Protein AF-0000000076605416 (afdb_homodimer)

Sequence (586 aa):
MITVIGSINMDLVVGTNHVPDKGETTLGTSFSTFTGGKGANQAVAAARLGGEVQMIGACGTDEYGKIALASLKQENIKTDHLFLFPDETTGIASIIVSDADNRIIVVPGANNRLTPKEIDEMKDEIIKSKMVVLQLEIPSETVHSILKLCNEHHIPVVLNPAPVNHFKQKFIDIATYLTPNESECKSIFGEDIEKSLERYPNKLIVTLGEKGARFYNGEEHVFINGFKTKAVDTTGAGDTFNGSLAYSLTEGKNLEEAVKFANASASLAVEKKGAQTGMPSLEQVLSRLQTKKMITVIGSINMDLVVGTNHVPDKGETTLGTSFSTFTGGKGANQAVAAARLGGEVQMIGACGTDEYGKIALASLKQENIKTDHLFLFPDETTGIASIIVSDADNRIIVVPGANNRLTPKEIDEMKDEIIKSKMVVLQLEIPSETVHSILKLCNEHHIPVVLNPAPVNHFKQKFIDIATYLTPNESECKSIFGEDIEKSLERYPNKLIVTLGEKGARFYNGEEHVFINGFKTKAVDTTGAGDTFNGSLAYSLTEGKNLEEAVKFANASASLAVEKKGAQTGMPSLEQVLSRLQTKK

InterPro domains:
  IPR002139 Ribokinase/fructokinase [PR00990] (4-25)
  IPR002139 Ribokinase/fructokinase [PR00990] (31-50)
  IPR002139 Ribokinase/fructokinase [PR00990] (102-115)
  IPR002139 Ribokinase/fructokinase [PR00990] (170-185)
  IPR002139 Ribokinase/fructokinase [PR00990] (204-215)
  IPR011611 Carbohydrate kinase PfkB [PF00294] (2-281)
  IPR011877 Ribokinase [MF_01987] (1-287)
  IPR011877 Ribokinase [cd01174] (1-281)
  IPR029056 Ribokinase-like [G3DSA:3.40.1190.20] (1-292)
  IPR029056 Ribokinase-like [SSF53613] (2-289)

Nearest PDB structures (foldseek):
  5bye-assembly1_B  TM=8.960E-01  e=9.126E-26  Homo sapiens
  7vtg-assembly2_D  TM=8.740E-01  e=6.903E-23  Escherichia coli
  7vtf-assembly1_A  TM=8.785E-01  e=1.030E-22  Escherichia coli
  7vtf-assembly1_B  TM=8.937E-01  e=3.620E-22  Escherichia coli
  2hlz-assembly1_B  TM=8.051E-01  e=3.501E-20  Homo sapiens

Secondary structure (DSSP, 8-state):
-EEEES--EEEEEEEESSPPPTT-EEEEEEEEEEEE-HHHHHHHHHHHTT--EEEE-EEESSHHHHHHHHHHHHTT-B-TT-EEETTSPPEEEEEEEETTEEEEEEE-GGGGG--HHHHHHTHHHHTT-SEEEE-SSS-HHHHHHHHHHHHHTT--EEE---SGGG--THHHHH-SEE--BHHHHHHHH-S-HHHHHHHSTTTBEEE-GGGEEEEE-SSSEEEEEPPP---S--TTHHHHHHHHHHHHHHTT--HHHHHHHHHHHHHHHTTSSSTTTTPPPHHHHHHHHHHT-/-EEEES--EEEEEEEESSPPPTT-EEEEEEEEEEEE-HHHHHHHHHHHTT--EEEEEEEESSHHHHHHHHHHHHTT-B-TTEEEETTSPPEEEEEEEETTEEEEEEE-GGGGG--HHHHHHTHHHHTT-SEEEE-SSS-HHHHHHHHHHHHHTT--EEE---SGGG--THHHHH-SEE--BHHHHHHHH-S-HHHHHHHSTTTBEEE-GGGEEEEE-SSSEEEEEPPP---S--TTHHHHHHHHHHHHHHTT--HHHHHHHHHHHHHHHTTSSSTTTTPPPHHHHHHHHHHT-

Foldseek 3Di:
DEEQEWAKEKEWEWEFQDDDDVPDDGDTDDIDIDIDTLRLLLQLLQLQQPDAYEYEAEAEPDPSVVVRVVVCVVSVYHDVRYHYDPVWHHKYWYWYAHPNDIDIDTDRIGLAVQALVSVVVCLVVLLPHQEYEEEQSHALNNVVSSLVSCQVSVRAYEYADPPVVRDDPVSQVRHQAYEEEQVSCCVNPNNCNPVVQLVRAPHYWYADPQQAIWHHNNPDIDGAGAADADFDALPQLSSSLRSQLVNCVSVPDDNNVSSNLSRLQSRQQRNDPDNSVRGDHSVSSVVSVVVVD/DEEFEWAKEKEWEWEFQDDDDDPDDGDTDDIDIDIDTLRLLLQLLQLQQPDAYEYEAEAEPDPSRVVRVVVCVVSVYHDPRYHYDPVWHHKYWYWYAHPNDIDIDTDRIGLAVQALVSVVVCLVVLLPHQEYEEEQSHQLRNVVSSLVSCQVSVRAYEYADPPLVRDDPVSQVRHQAYEEEQVSCCVNPNNCNPVVQLVRAPHYWYADVQQAIWHHNNPDIDGAGAADADFDALPQLSSSLRSQLRNCVSVPDRNNVSSNLSRLQSRQQRNDPDNSVRGDHSVSSVVSSVVVD

Organism: NCBI:txid33932

Solvent-accessible surface area (backbone atoms only — not comparable to full-atom values): 28250 Å² total; per-residue (Å²): 75,39,34,24,41,28,15,38,22,37,33,39,37,36,30,23,88,52,83,51,51,85,71,29,76,29,60,33,78,42,74,48,77,42,65,30,31,63,24,43,33,18,41,49,25,17,22,47,50,69,40,56,31,34,41,35,36,22,22,9,68,43,71,64,22,52,51,44,52,52,52,42,47,74,50,64,33,44,59,87,58,47,43,72,36,77,92,33,46,35,10,34,34,44,32,42,37,41,90,94,34,42,26,29,36,35,27,50,47,17,15,65,66,45,37,50,69,60,49,60,75,40,44,76,62,57,73,64,28,64,30,37,40,38,45,34,60,32,39,51,67,23,51,51,47,51,39,51,54,28,51,75,67,72,34,49,28,43,33,35,55,43,50,58,92,50,58,55,75,74,51,63,81,50,41,47,29,38,50,27,39,58,71,46,38,30,73,74,66,34,85,55,57,69,59,48,22,63,73,33,47,72,24,36,37,37,36,48,68,75,59,15,34,35,35,14,70,76,82,50,76,45,74,41,73,37,52,93,65,72,73,67,23,68,52,42,24,68,28,26,24,53,13,28,28,53,39,34,41,75,70,66,44,54,70,69,60,13,51,49,51,7,38,40,33,18,40,50,13,13,54,26,68,47,39,57,73,16,48,45,42,45,67,57,33,57,49,51,61,53,65,82,103,78,40,33,25,41,28,15,38,21,37,32,40,38,35,30,23,87,52,84,50,49,88,71,29,74,30,59,33,76,42,75,49,75,42,66,31,30,64,23,42,30,18,42,49,24,18,21,48,50,69,39,56,30,34,42,35,38,22,21,9,68,44,70,64,22,52,53,44,52,52,52,41,47,74,51,62,34,44,59,86,58,46,43,71,35,76,93,32,46,36,11,34,34,44,31,42,37,40,91,93,33,42,26,29,37,35,26,52,45,17,14,65,66,44,38,49,69,59,49,60,74,39,44,77,63,57,74,63,30,64,30,37,39,38,45,33,61,32,39,51,67,23,50,50,46,51,39,51,53,29,50,76,67,71,34,48,26,42,33,37,55,44,50,57,90,50,57,56,77,73,50,62,82,50,41,47,29,36,50,27,39,58,69,45,38,31,71,75,68,35,83,54,57,69,60,48,22,64,72,33,46,72,24,34,35,38,36,48,69,74,59,15,33,35,34,14,70,77,80,48,78,45,77,41,72,36,52,92,64,71,75,66,23,67,52,41,25,67,29,26,23,52,13,30,27,52,39,34,42,77,71,66,43,54,69,70,59,12,50,48,50,8,38,41,32,18,40,50,11,13,53,25,68,47,39,57,70,16,48,46,43,44,67,56,34,56,51,52,63,55,65,83,102

Structure (mmCIF, N/CA/C/O backbone):
data_AF-0000000076605416-model_v1
#
loop_
_entity.id
_entity.type
_entity.pdbx_description
1 polymer Ribokinase
#
loop_
_atom_site.group_PDB
_atom_site.id
_atom_site.type_symbol
_atom_site.label_atom_id
_atom_site.label_alt_id
_atom_site.label_comp_id
_atom_site.label_asym_id
_atom_site.label_entity_id
_atom_site.label_seq_id
_atom_site.pdbx_PDB_ins_code
_atom_site.Cartn_x
_atom_site.Cartn_y
_atom_site.Cartn_z
_atom_site.occupancy
_atom_site.B_iso_or_equiv
_atom_site.auth_seq_id
_atom_site.auth_comp_id
_atom_site.auth_asym_id
_atom_site.auth_atom_id
_atom_site.pdbx_PDB_model_num
ATOM 1 N N . MET A 1 1 ? -1.035 22.25 26.875 1 96.06 1 MET A N 1
ATOM 2 C CA . MET A 1 1 ? -1.051 21.094 25.984 1 96.06 1 MET A CA 1
ATOM 3 C C . MET A 1 1 ? -1.55 21.469 24.594 1 96.06 1 MET A C 1
ATOM 5 O O . MET A 1 1 ? -2.461 22.297 24.469 1 96.06 1 MET A O 1
ATOM 9 N N . ILE A 1 2 ? -0.817 21.047 23.578 1 98.81 2 ILE A N 1
ATOM 10 C CA . ILE A 1 2 ? -1.271 21.219 22.203 1 98.81 2 ILE A CA 1
ATOM 11 C C . ILE A 1 2 ? -2.098 20 21.781 1 98.81 2 ILE A C 1
ATOM 13 O O . ILE A 1 2 ? -1.641 18.875 21.891 1 98.81 2 ILE A O 1
ATOM 17 N N . THR A 1 3 ? -3.332 20.219 21.375 1 98.94 3 THR A N 1
ATOM 18 C CA . THR A 1 3 ? -4.164 19.156 20.844 1 98.94 3 THR A CA 1
ATOM 19 C C . THR A 1 3 ? -4.234 19.219 19.312 1 98.94 3 THR A C 1
ATOM 21 O O . THR A 1 3 ? -4.648 20.234 18.75 1 98.94 3 THR A O 1
ATOM 24 N N . VAL A 1 4 ? -3.752 18.188 18.703 1 98.94 4 VAL A N 1
ATOM 25 C CA . VAL A 1 4 ? -3.904 18.062 17.25 1 98.94 4 VAL A CA 1
ATOM 26 C C . VAL A 1 4 ? -5.078 17.141 16.938 1 98.94 4 VAL A C 1
ATOM 28 O O . VAL A 1 4 ? -5.156 16.031 17.453 1 98.94 4 VAL A O 1
ATOM 31 N N . ILE A 1 5 ? -5.996 17.609 16.188 1 98.94 5 ILE A N 1
ATOM 32 C CA . ILE A 1 5 ? -7.145 16.812 15.766 1 98.94 5 ILE A CA 1
ATOM 33 C C . ILE A 1 5 ? -7.137 16.672 14.242 1 98.94 5 ILE A C 1
ATOM 35 O O . ILE A 1 5 ? -7.199 17.656 13.516 1 98.94 5 ILE A O 1
ATOM 39 N N . GLY A 1 6 ? -7.031 15.43 13.805 1 98.69 6 GLY A N 1
ATOM 40 C CA . GLY A 1 6 ? -6.969 15.305 12.352 1 98.69 6 GLY A CA 1
ATOM 41 C C . GLY A 1 6 ? -6.59 13.914 11.891 1 98.69 6 GLY A C 1
ATOM 42 O O . GLY A 1 6 ? -6.883 12.93 12.562 1 98.69 6 GLY A O 1
ATOM 43 N N . SER A 1 7 ? -6.023 13.875 10.719 1 98.75 7 SER A N 1
ATOM 44 C CA . SER A 1 7 ? -5.871 12.625 9.977 1 98.75 7 SER A CA 1
ATOM 45 C C . SER A 1 7 ? -4.648 11.852 10.453 1 98.75 7 SER A C 1
ATOM 47 O O . SER A 1 7 ? -3.635 12.445 10.828 1 98.75 7 SER A O 1
ATOM 49 N N . ILE A 1 8 ? -4.793 10.609 10.477 1 98.5 8 ILE A N 1
ATOM 50 C CA . ILE A 1 8 ? -3.752 9.602 10.617 1 98.5 8 ILE A CA 1
ATOM 51 C C . ILE A 1 8 ? -3.773 8.664 9.414 1 98.5 8 ILE A C 1
ATOM 53 O O . ILE A 1 8 ? -4.773 7.988 9.164 1 98.5 8 ILE A O 1
ATOM 57 N N . ASN A 1 9 ? -2.658 8.68 8.656 1 97 9 ASN A N 1
ATOM 58 C CA . ASN A 1 9 ? -2.586 7.914 7.41 1 97 9 ASN A CA 1
ATOM 59 C C . ASN A 1 9 ? -1.305 7.09 7.336 1 97 9 ASN A C 1
ATOM 61 O O . ASN A 1 9 ? -0.364 7.32 8.094 1 97 9 ASN A O 1
ATOM 65 N N . MET A 1 10 ? -1.332 6.117 6.48 1 97.19 10 MET A N 1
ATOM 66 C CA . MET A 1 10 ? -0.116 5.527 5.926 1 97.19 10 MET A CA 1
ATOM 67 C C . MET A 1 10 ? 0.085 5.953 4.477 1 97.19 10 MET A C 1
ATOM 69 O O . MET A 1 10 ? -0.854 5.922 3.68 1 97.19 10 MET A O 1
ATOM 73 N N . ASP A 1 11 ? 1.293 6.383 4.191 1 96.81 11 ASP A N 1
ATOM 74 C CA . ASP A 1 11 ? 1.663 6.695 2.812 1 96.81 11 ASP A CA 1
ATOM 75 C C . ASP A 1 11 ? 2.324 5.492 2.139 1 96.81 11 ASP A C 1
ATOM 77 O O . ASP A 1 11 ? 3.348 4.996 2.611 1 96.81 11 ASP A O 1
ATOM 81 N N . LEU A 1 12 ? 1.729 5.023 1.079 1 97.25 12 LEU A N 1
ATOM 82 C CA . LEU A 1 12 ? 2.254 3.926 0.272 1 97.25 12 LEU A CA 1
ATOM 83 C C . LEU A 1 12 ? 2.857 4.449 -1.027 1 97.25 12 LEU A C 1
ATOM 85 O O . LEU A 1 12 ? 2.129 4.805 -1.956 1 97.25 12 LEU A O 1
ATOM 89 N N . VAL A 1 13 ? 4.188 4.414 -1.113 1 96.38 13 VAL A N 1
ATOM 90 C CA . VAL A 1 13 ? 4.879 5.059 -2.225 1 96.38 13 VAL A CA 1
ATOM 91 C C . VAL A 1 13 ? 5.445 3.998 -3.164 1 96.38 13 VAL A C 1
ATOM 93 O O . VAL A 1 13 ? 6.305 3.205 -2.77 1 96.38 13 VAL A O 1
ATOM 96 N N . VAL A 1 14 ? 4.98 3.984 -4.352 1 97.69 14 VAL A N 1
ATOM 97 C CA . VAL A 1 14 ? 5.473 3.057 -5.363 1 97.69 14 VAL A CA 1
ATOM 98 C C . VAL A 1 14 ? 6.145 3.834 -6.496 1 97.69 14 VAL A C 1
ATOM 100 O O . VAL A 1 14 ? 5.547 4.75 -7.066 1 97.69 14 VAL A O 1
ATOM 103 N N . GLY A 1 15 ? 7.41 3.541 -6.723 1 97.38 15 GLY A N 1
ATOM 104 C CA . GLY A 1 15 ? 8.117 4.109 -7.859 1 97.38 15 GLY A CA 1
ATOM 105 C C . GLY A 1 15 ? 8.016 3.262 -9.109 1 97.38 15 GLY A C 1
ATOM 106 O O . GLY A 1 15 ? 8.047 2.031 -9.039 1 97.38 15 GLY A O 1
ATOM 107 N N . THR A 1 16 ? 7.824 3.838 -10.312 1 97.69 16 THR A N 1
ATOM 108 C CA . THR A 1 16 ? 7.789 3.139 -11.594 1 97.69 16 THR A CA 1
ATOM 109 C C . THR A 1 16 ? 8.289 4.043 -12.719 1 97.69 16 THR A C 1
ATOM 111 O O . THR A 1 16 ? 8.188 5.27 -12.625 1 97.69 16 THR A O 1
ATOM 114 N N . ASN A 1 17 ? 8.883 3.449 -13.695 1 96.44 17 ASN A N 1
ATOM 115 C CA . ASN A 1 17 ? 9.32 4.219 -14.852 1 96.44 17 ASN A CA 1
ATOM 116 C C . ASN A 1 17 ? 8.164 4.484 -15.82 1 96.44 17 ASN A C 1
ATOM 118 O O . ASN A 1 17 ? 8.258 5.359 -16.672 1 96.44 17 ASN A O 1
ATOM 122 N N . HIS A 1 18 ? 7.113 3.672 -15.617 1 94.38 18 HIS A N 1
ATOM 123 C CA . HIS A 1 18 ? 5.961 3.748 -16.516 1 94.38 18 HIS A CA 1
ATOM 124 C C . HIS A 1 18 ? 4.66 3.492 -15.75 1 94.38 18 HIS A C 1
ATOM 126 O O . HIS A 1 18 ? 4.461 2.406 -15.203 1 94.38 18 HIS A O 1
ATOM 132 N N . VAL A 1 19 ? 3.773 4.547 -15.75 1 95.56 19 VAL A N 1
ATOM 133 C CA . VAL A 1 19 ? 2.469 4.336 -15.133 1 95.56 19 VAL A CA 1
ATOM 134 C C . VAL A 1 19 ? 1.606 3.457 -16.031 1 95.56 19 VAL A C 1
ATOM 136 O O . VAL A 1 19 ? 1.417 3.762 -17.219 1 95.56 19 VAL A O 1
ATOM 139 N N . PRO A 1 20 ? 1.114 2.363 -15.547 1 96.38 20 PRO A N 1
ATOM 140 C CA . PRO A 1 20 ? 0.393 1.421 -16.406 1 96.38 20 PRO A CA 1
ATOM 141 C C . PRO A 1 20 ? -0.901 2.006 -16.969 1 96.38 20 PRO A C 1
ATOM 143 O O . PRO A 1 20 ? -1.595 2.758 -16.266 1 96.38 20 PRO A O 1
ATOM 146 N N . ASP A 1 21 ? -1.206 1.665 -18.203 1 94.25 21 ASP A N 1
ATOM 147 C CA . ASP A 1 21 ? -2.51 1.925 -18.812 1 94.25 21 ASP A CA 1
ATOM 148 C C . ASP A 1 21 ? -3.547 0.911 -18.328 1 94.25 21 ASP A C 1
ATOM 150 O O . ASP A 1 21 ? -3.215 -0.028 -17.609 1 94.25 21 ASP A O 1
ATOM 154 N N . LYS A 1 22 ? -4.793 1.211 -18.766 1 93.25 22 LYS A N 1
ATOM 155 C CA . LYS A 1 22 ? -5.875 0.285 -18.438 1 93.25 22 LYS A CA 1
ATOM 156 C C . LYS A 1 22 ? -5.504 -1.146 -18.812 1 93.25 22 LYS A C 1
ATOM 158 O O . LYS A 1 22 ? -5.066 -1.407 -19.938 1 93.25 22 LYS A O 1
ATOM 163 N N . GLY A 1 23 ? -5.617 -2.129 -17.875 1 91.06 23 GLY A N 1
ATOM 164 C CA . GLY A 1 23 ? -5.375 -3.543 -18.125 1 91.06 23 GLY A CA 1
ATOM 165 C C . GLY A 1 23 ? -3.902 -3.895 -18.188 1 91.06 23 GLY A C 1
ATOM 166 O O . GLY A 1 23 ? -3.543 -5.051 -18.406 1 91.06 23 GLY A O 1
ATOM 167 N N . GLU A 1 24 ? -3.027 -2.938 -17.906 1 94.19 24 GLU A N 1
ATOM 168 C CA . GLU A 1 24 ? -1.595 -3.158 -18.094 1 94.19 24 GLU A CA 1
ATOM 169 C C . GLU A 1 24 ? -0.92 -3.475 -16.75 1 94.19 24 GLU A C 1
ATOM 171 O O . GLU A 1 24 ? -1.344 -2.984 -15.703 1 94.19 24 GLU A O 1
ATOM 176 N N . THR A 1 25 ? 0.009 -4.332 -16.828 1 93.94 25 THR A N 1
ATOM 177 C CA . THR A 1 25 ? 0.929 -4.598 -15.734 1 93.94 25 THR A CA 1
ATOM 178 C C . THR A 1 25 ? 2.32 -4.059 -16.047 1 93.94 25 THR A C 1
ATOM 180 O O . THR A 1 25 ? 2.865 -4.324 -17.125 1 93.94 25 THR A O 1
ATOM 183 N N . THR A 1 26 ? 2.844 -3.264 -15.164 1 96.44 26 THR A N 1
ATOM 184 C CA . THR A 1 26 ? 4.191 -2.736 -15.344 1 96.44 26 THR A CA 1
ATOM 185 C C . THR A 1 26 ? 5.066 -3.061 -14.141 1 96.44 26 THR A C 1
ATOM 187 O O . THR A 1 26 ? 4.559 -3.459 -13.086 1 96.44 26 THR A O 1
ATOM 190 N N . LEU A 1 27 ? 6.348 -2.893 -14.336 1 95.44 27 LEU A N 1
ATOM 191 C CA . LEU A 1 27 ? 7.293 -3.119 -13.25 1 95.44 27 LEU A CA 1
ATOM 192 C C . LEU A 1 27 ? 7.539 -1.832 -12.469 1 95.44 27 LEU A C 1
ATOM 194 O O . LEU A 1 27 ? 7.688 -0.76 -13.062 1 95.44 27 LEU A O 1
ATOM 198 N N . GLY A 1 28 ? 7.531 -1.975 -11.211 1 97.12 28 GLY A N 1
ATOM 199 C CA . GLY A 1 28 ? 7.941 -0.886 -10.336 1 97.12 28 GLY A CA 1
ATOM 200 C C . GLY A 1 28 ? 9.43 -0.894 -10.039 1 97.12 28 GLY A C 1
ATOM 201 O O . GLY A 1 28 ? 10.102 -1.904 -10.242 1 97.12 28 GLY A O 1
ATOM 202 N N . THR A 1 29 ? 9.93 0.221 -9.531 1 95.88 29 THR A N 1
ATOM 203 C CA . THR A 1 29 ? 11.352 0.372 -9.258 1 95.88 29 THR A CA 1
ATOM 204 C C . THR A 1 29 ? 11.617 0.396 -7.75 1 95.88 29 THR A C 1
ATOM 206 O O . THR A 1 29 ? 12.727 0.09 -7.305 1 95.88 29 THR A O 1
ATOM 209 N N . SER A 1 30 ? 10.578 0.777 -7.023 1 95.38 30 SER A N 1
ATOM 210 C CA . SER A 1 30 ? 10.742 0.878 -5.578 1 95.38 30 SER A CA 1
ATOM 211 C C . SER A 1 30 ? 9.398 0.88 -4.863 1 95.38 30 SER A C 1
ATOM 213 O O . SER A 1 30 ? 8.367 1.152 -5.477 1 95.38 30 SER A O 1
ATOM 215 N N . PHE A 1 31 ? 9.492 0.521 -3.6 1 96.75 31 PHE A N 1
ATOM 216 C CA . PHE A 1 31 ? 8.336 0.598 -2.723 1 96.75 31 PHE A CA 1
ATOM 217 C C . PHE A 1 31 ? 8.75 0.976 -1.307 1 96.75 31 PHE A C 1
ATOM 219 O O . PHE A 1 31 ? 9.75 0.475 -0.793 1 96.75 31 PHE A O 1
ATOM 226 N N . SER A 1 32 ? 7.949 1.939 -0.771 1 93.94 32 SER A N 1
ATOM 227 C CA . SER A 1 32 ? 8.164 2.338 0.615 1 93.94 32 SER A CA 1
ATOM 228 C C . SER A 1 32 ? 6.852 2.715 1.293 1 93.94 32 SER A C 1
ATOM 230 O O . SER A 1 32 ? 5.902 3.137 0.629 1 93.94 32 SER A O 1
ATOM 232 N N . THR A 1 33 ? 6.801 2.51 2.559 1 93.56 33 THR A N 1
ATOM 233 C CA . THR A 1 33 ? 5.68 2.957 3.377 1 93.56 33 THR A CA 1
ATOM 234 C C . THR A 1 33 ? 6.145 3.969 4.422 1 93.56 33 THR A C 1
ATOM 236 O O . THR A 1 33 ? 7.227 3.826 4.992 1 93.56 33 THR A O 1
ATOM 239 N N . PHE A 1 34 ? 5.383 5.008 4.629 1 94.25 34 PHE A N 1
ATOM 240 C CA . PHE A 1 34 ? 5.648 6.016 5.645 1 94.25 34 PHE A CA 1
ATOM 241 C C . PHE A 1 34 ? 4.391 6.316 6.449 1 94.25 34 PHE A C 1
ATOM 243 O O . PHE A 1 34 ? 3.281 6.285 5.914 1 94.25 34 PHE A O 1
ATOM 250 N N . THR A 1 35 ? 4.598 6.562 7.746 1 96.12 35 THR A N 1
ATOM 251 C CA . THR A 1 35 ? 3.49 7.145 8.5 1 96.12 35 THR A CA 1
ATOM 252 C C . THR A 1 35 ? 3.189 8.562 8.008 1 96.12 35 THR A C 1
ATOM 254 O O . THR A 1 35 ? 4.105 9.32 7.695 1 96.12 35 THR A O 1
ATOM 257 N N . GLY A 1 36 ? 1.875 8.852 7.871 1 96.69 36 GLY A N 1
ATOM 258 C CA . GLY A 1 36 ? 1.471 10.156 7.367 1 96.69 36 GLY A CA 1
ATOM 259 C C . GLY A 1 36 ? 0.14 10.617 7.926 1 96.69 36 GLY A C 1
ATOM 260 O O . GLY A 1 36 ? -0.27 10.195 9.008 1 96.69 36 GLY A O 1
ATOM 261 N N . GLY A 1 37 ? -0.483 11.516 7.133 1 97.5 37 GLY A N 1
ATOM 262 C CA . GLY A 1 37 ? -1.632 12.258 7.617 1 97.5 37 GLY A CA 1
ATOM 263 C C . GLY A 1 37 ? -1.269 13.633 8.156 1 97.5 37 GLY A C 1
ATOM 264 O O . GLY A 1 37 ? -0.444 13.75 9.062 1 97.5 37 GLY A O 1
ATOM 265 N N . LYS A 1 38 ? -1.916 14.555 7.605 1 98.31 38 LYS A N 1
ATOM 266 C CA . LYS A 1 38 ? -1.553 15.906 8.008 1 98.31 38 LYS A CA 1
ATOM 267 C C . LYS A 1 38 ? -1.652 16.078 9.516 1 98.31 38 LYS A C 1
ATOM 269 O O . LYS A 1 38 ? -0.807 16.734 10.133 1 98.31 38 LYS A O 1
ATOM 274 N N . GLY A 1 39 ? -2.715 15.57 10.07 1 98.69 39 GLY A N 1
ATOM 275 C CA . GLY A 1 39 ? -2.854 15.633 11.516 1 98.69 39 GLY A CA 1
ATOM 276 C C . GLY A 1 39 ? -1.697 14.992 12.258 1 98.69 39 GLY A C 1
ATOM 277 O O . GLY A 1 39 ? -1.039 15.633 13.078 1 98.69 39 GLY A O 1
ATOM 278 N N . ALA A 1 40 ? -1.445 13.781 11.953 1 98.75 40 ALA A N 1
ATOM 279 C CA . ALA A 1 40 ? -0.363 13.047 12.602 1 98.75 40 ALA A CA 1
ATOM 280 C C . ALA A 1 40 ? 0.982 13.719 12.359 1 98.75 40 ALA A C 1
ATOM 282 O O . ALA A 1 40 ? 1.812 13.812 13.266 1 98.75 40 ALA A O 1
ATOM 283 N N . ASN A 1 41 ? 1.216 14.172 11.164 1 98.56 41 ASN A N 1
ATOM 284 C CA . ASN A 1 41 ? 2.451 14.883 10.852 1 98.56 41 ASN A CA 1
ATOM 285 C C . ASN A 1 41 ? 2.629 16.109 11.734 1 98.56 41 ASN A C 1
ATOM 287 O O . ASN A 1 41 ? 3.713 16.344 12.273 1 98.56 41 ASN A O 1
ATOM 291 N N . GLN A 1 42 ? 1.608 16.859 11.844 1 98.88 42 GLN A N 1
ATOM 292 C CA . GLN A 1 42 ? 1.669 18.094 12.625 1 98.88 42 GLN A CA 1
ATOM 293 C C . GLN A 1 42 ? 1.873 17.781 14.109 1 98.88 42 GLN A C 1
ATOM 295 O O . GLN A 1 42 ? 2.594 18.5 14.805 1 98.88 42 GLN A O 1
ATOM 300 N N . ALA A 1 43 ? 1.262 16.719 14.586 1 98.88 43 ALA A N 1
ATOM 301 C CA . ALA A 1 43 ? 1.462 16.266 15.961 1 98.88 43 ALA A CA 1
ATOM 302 C C . ALA A 1 43 ? 2.922 15.898 16.203 1 98.88 43 ALA A C 1
ATOM 304 O O . ALA A 1 43 ? 3.512 16.312 17.203 1 98.88 43 ALA A O 1
ATOM 305 N N . VAL A 1 44 ? 3.506 15.18 15.289 1 98.81 44 VAL A N 1
ATOM 306 C CA . VAL A 1 44 ? 4.895 14.75 15.43 1 98.81 44 VAL A CA 1
ATOM 307 C C . VAL A 1 44 ? 5.816 15.969 15.414 1 98.81 44 VAL A C 1
ATOM 309 O O . VAL A 1 44 ? 6.754 16.047 16.219 1 98.81 44 VAL A O 1
ATOM 312 N N . ALA A 1 45 ? 5.539 16.891 14.5 1 98.81 45 ALA A N 1
ATOM 313 C CA . ALA A 1 45 ? 6.348 18.109 14.414 1 98.81 45 ALA A CA 1
ATOM 314 C C . ALA A 1 45 ? 6.367 18.859 15.742 1 98.81 45 ALA A C 1
ATOM 316 O O . ALA A 1 45 ? 7.434 19.25 16.219 1 98.81 45 ALA A O 1
ATOM 317 N N . ALA A 1 46 ? 5.238 19.031 16.375 1 98.88 46 ALA A N 1
ATOM 318 C CA . ALA A 1 46 ? 5.129 19.75 17.641 1 98.88 46 ALA A CA 1
ATOM 319 C C . ALA A 1 46 ? 5.789 18.984 18.781 1 98.88 46 ALA A C 1
ATOM 321 O O . ALA A 1 46 ? 6.488 19.562 19.609 1 98.88 46 ALA A O 1
ATOM 322 N N . ALA A 1 47 ? 5.578 17.688 18.766 1 98.81 47 ALA A N 1
ATOM 323 C CA . ALA A 1 47 ? 6.082 16.828 19.844 1 98.81 47 ALA A CA 1
ATOM 324 C C . ALA A 1 47 ? 7.605 16.781 19.844 1 98.81 47 ALA A C 1
ATOM 326 O O . ALA A 1 47 ? 8.242 16.828 20.891 1 98.81 47 ALA A O 1
ATOM 327 N N . ARG A 1 48 ? 8.211 16.688 18.688 1 98.38 48 ARG A N 1
ATOM 328 C CA . ARG A 1 48 ? 9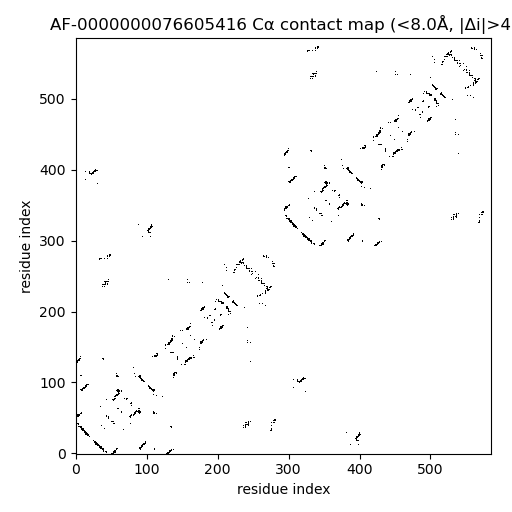.664 16.578 18.578 1 98.38 48 ARG A CA 1
ATOM 329 C C . ARG A 1 48 ? 10.344 17.844 19.094 1 98.38 48 ARG A C 1
ATOM 331 O O . ARG A 1 48 ? 11.508 17.812 19.469 1 98.38 48 ARG A O 1
ATOM 338 N N . LEU A 1 49 ? 9.656 18.891 19.047 1 98.56 49 LEU A N 1
ATOM 339 C CA . LEU A 1 49 ? 10.188 20.156 19.5 1 98.56 49 LEU A CA 1
ATOM 340 C C . LEU A 1 49 ? 10.07 20.297 21.016 1 98.56 49 LEU A C 1
ATOM 342 O O . LEU A 1 49 ? 10.523 21.281 21.609 1 98.56 49 LEU A O 1
ATOM 346 N N . GLY A 1 50 ? 9.391 19.328 21.672 1 97.94 50 GLY A N 1
ATOM 347 C CA . GLY A 1 50 ? 9.273 19.328 23.125 1 97.94 50 GLY A CA 1
ATOM 348 C C . GLY A 1 50 ? 7.883 19.672 23.609 1 97.94 50 GLY A C 1
ATOM 349 O O . GLY A 1 50 ? 7.648 19.781 24.812 1 97.94 50 GLY A O 1
ATOM 350 N N . GLY A 1 51 ? 6.953 19.812 22.719 1 98.25 51 GLY A N 1
ATOM 351 C CA . GLY A 1 51 ? 5.59 20.141 23.125 1 98.25 51 GLY A CA 1
ATOM 352 C C . GLY A 1 51 ? 4.879 18.969 23.781 1 98.25 51 GLY A C 1
ATOM 353 O O . GLY A 1 51 ? 5.121 17.812 23.453 1 98.25 51 GLY A O 1
ATOM 354 N N . GLU A 1 52 ? 4.098 19.281 24.766 1 98.5 52 GLU A N 1
ATOM 355 C CA . GLU A 1 52 ? 3.115 18.312 25.234 1 98.5 52 GLU A CA 1
ATOM 356 C C . GLU A 1 52 ? 1.941 18.203 24.266 1 98.5 52 GLU A C 1
ATOM 358 O O . GLU A 1 52 ? 1.143 19.141 24.156 1 98.5 52 GLU A O 1
ATOM 363 N N . VAL A 1 53 ? 1.877 17.062 23.594 1 98.81 53 VAL A N 1
ATOM 364 C CA . VAL A 1 53 ? 0.937 16.953 22.469 1 98.81 53 VAL A CA 1
ATOM 365 C C . VAL A 1 53 ? -0.014 15.781 22.703 1 98.81 53 VAL A C 1
ATOM 367 O O . VAL A 1 53 ? 0.404 14.719 23.172 1 98.81 53 VAL A O 1
ATOM 370 N N . GLN A 1 54 ? -1.284 15.977 22.453 1 98.56 54 GLN A N 1
ATOM 371 C CA . GLN A 1 54 ? -2.238 14.875 22.344 1 98.56 54 GLN A CA 1
ATOM 372 C C . GLN A 1 54 ? -2.844 14.828 20.938 1 98.56 54 GLN A C 1
ATOM 374 O O . GLN A 1 54 ? -3.094 15.867 20.328 1 98.56 54 GLN A O 1
ATOM 379 N N . MET A 1 55 ? -3.043 13.664 20.5 1 98.69 55 MET A N 1
ATOM 380 C CA . MET A 1 55 ? -3.654 13.414 19.188 1 98.69 55 MET A CA 1
ATOM 381 C C . MET A 1 55 ? -5.09 12.922 19.344 1 98.69 55 MET A C 1
ATOM 383 O O . MET A 1 55 ? -5.34 11.961 20.078 1 98.69 55 MET A O 1
ATOM 387 N N . ILE A 1 56 ? -5.984 13.602 18.781 1 98.69 56 ILE A N 1
ATOM 388 C CA . ILE A 1 56 ? -7.344 13.109 18.594 1 98.69 56 ILE A CA 1
ATOM 389 C C . ILE A 1 56 ? -7.574 12.797 17.109 1 98.69 56 ILE A C 1
ATOM 391 O O . ILE A 1 56 ? -7.457 13.68 16.266 1 98.69 56 ILE A O 1
ATOM 395 N N . GLY A 1 57 ? -7.754 11.648 16.797 1 98.44 57 GLY A N 1
ATOM 396 C CA . GLY A 1 57 ? -7.914 11.141 15.453 1 98.44 57 GLY A CA 1
ATOM 397 C C . GLY A 1 57 ? -8.531 9.758 15.398 1 98.44 57 GLY A C 1
ATOM 398 O O . GLY A 1 57 ? -9.102 9.289 16.391 1 98.44 57 GLY A O 1
ATOM 399 N N . ALA A 1 58 ? -8.523 9.18 14.195 1 98.56 58 ALA A N 1
ATOM 400 C CA . ALA A 1 58 ? -9.148 7.875 14.023 1 98.56 58 ALA A CA 1
ATOM 401 C C . ALA A 1 58 ? -8.305 6.973 13.133 1 98.56 58 ALA A C 1
ATOM 403 O O . ALA A 1 58 ? -7.672 7.441 12.18 1 98.56 58 ALA A O 1
ATOM 404 N N . CYS A 1 59 ? -8.297 5.723 13.492 1 98.06 59 CYS A N 1
ATOM 405 C CA . CYS A 1 59 ? -7.66 4.684 12.688 1 98.06 59 CYS A CA 1
ATOM 406 C C . CYS A 1 59 ? -8.492 3.404 12.695 1 98.06 59 CYS A C 1
ATOM 408 O O . CYS A 1 59 ? -9.43 3.273 13.484 1 98.06 59 CYS A O 1
ATOM 410 N N . GLY A 1 60 ? -8.211 2.559 11.727 1 97.62 60 GLY A N 1
ATOM 411 C CA . GLY A 1 60 ? -8.711 1.198 11.828 1 97.62 60 GLY A CA 1
ATOM 412 C C . GLY A 1 60 ? -7.945 0.354 12.828 1 97.62 60 GLY A C 1
ATOM 413 O O . GLY A 1 60 ? -7.027 0.844 13.484 1 97.62 60 GLY A O 1
ATOM 414 N N . THR A 1 61 ? -8.398 -0.887 12.969 1 96.5 61 THR A N 1
ATOM 415 C CA . THR A 1 61 ? -7.668 -1.837 13.805 1 96.5 61 THR A CA 1
ATOM 416 C C . THR A 1 61 ? -6.77 -2.727 12.945 1 96.5 61 THR A C 1
ATOM 418 O O . THR A 1 61 ? -6.34 -3.793 13.391 1 96.5 61 THR A O 1
ATOM 421 N N . ASP A 1 62 ? -6.539 -2.338 11.805 1 93.94 62 ASP A N 1
ATOM 422 C CA . ASP A 1 62 ? -5.684 -3.07 10.875 1 93.94 62 ASP A CA 1
ATOM 423 C C . ASP A 1 62 ? -4.207 -2.824 11.18 1 93.94 62 ASP A C 1
ATOM 425 O O . ASP A 1 62 ? -3.873 -2.172 12.172 1 93.94 62 ASP A O 1
ATOM 429 N N . GLU A 1 63 ? -3.314 -3.422 10.422 1 91.19 63 GLU A N 1
ATOM 430 C CA . GLU A 1 63 ? -1.877 -3.34 10.672 1 91.19 63 GLU A CA 1
ATOM 431 C C . GLU A 1 63 ? -1.376 -1.904 10.547 1 91.19 63 GLU A C 1
ATOM 433 O O . GLU A 1 63 ? -0.452 -1.501 11.258 1 91.19 63 GLU A O 1
ATOM 438 N N . TYR A 1 64 ? -1.938 -1.171 9.609 1 95.44 64 TYR A N 1
ATOM 439 C CA . TYR A 1 64 ? -1.521 0.215 9.43 1 95.44 64 TYR A CA 1
ATOM 440 C C . TYR A 1 64 ? -1.881 1.056 10.648 1 95.44 64 TYR A C 1
ATOM 442 O O . TYR A 1 64 ? -1.107 1.923 11.062 1 95.44 64 TYR A O 1
ATOM 450 N N . GLY A 1 65 ? -3.088 0.808 11.156 1 96.94 65 GLY A N 1
ATOM 451 C CA . GLY A 1 65 ? -3.447 1.469 12.406 1 96.94 65 GLY A CA 1
ATOM 452 C C . GLY A 1 65 ? -2.473 1.188 13.531 1 96.94 65 GLY A C 1
ATOM 453 O O . GLY A 1 65 ? -2.066 2.105 14.25 1 96.94 65 GLY A O 1
ATOM 454 N N . LYS A 1 66 ? -2.049 -0.026 13.648 1 95.25 66 LYS A N 1
ATOM 455 C CA . LYS A 1 66 ? -1.098 -0.42 14.688 1 95.25 66 LYS A CA 1
ATOM 456 C C . LYS A 1 66 ? 0.238 0.295 14.508 1 95.25 66 LYS A C 1
ATOM 458 O O . LYS A 1 66 ? 0.822 0.783 15.477 1 95.25 66 LYS A O 1
ATOM 463 N N . ILE A 1 67 ? 0.685 0.344 13.305 1 94.5 67 ILE A N 1
ATOM 464 C CA . ILE A 1 67 ? 1.96 0.98 12.992 1 94.5 67 ILE A CA 1
ATOM 465 C C . ILE A 1 67 ? 1.884 2.473 13.305 1 94.5 67 ILE A C 1
ATOM 467 O O . ILE A 1 67 ? 2.787 3.027 13.938 1 94.5 67 ILE A O 1
ATOM 471 N N . ALA A 1 68 ? 0.841 3.098 12.859 1 96.62 68 ALA A N 1
ATOM 472 C CA . ALA A 1 68 ? 0.668 4.531 13.078 1 96.62 68 ALA A CA 1
ATOM 473 C C . ALA A 1 68 ? 0.626 4.859 14.57 1 96.62 68 ALA A C 1
ATOM 475 O O . ALA A 1 68 ? 1.279 5.801 15.023 1 96.62 68 ALA A O 1
ATOM 476 N N . LEU A 1 69 ? -0.138 4.074 15.312 1 97.5 69 LEU A N 1
ATOM 477 C CA . LEU A 1 69 ? -0.262 4.285 16.75 1 97.5 69 LEU A CA 1
ATOM 478 C C . LEU A 1 69 ? 1.085 4.113 17.438 1 97.5 69 LEU A C 1
ATOM 480 O O . LEU A 1 69 ? 1.451 4.914 18.297 1 97.5 69 LEU A O 1
ATOM 484 N N . ALA A 1 70 ? 1.772 3.072 17.125 1 96.81 70 ALA A N 1
ATOM 485 C CA . ALA A 1 70 ? 3.09 2.828 17.703 1 96.81 70 ALA A CA 1
ATOM 486 C C . ALA A 1 70 ? 4.039 3.99 17.406 1 96.81 70 ALA A C 1
ATOM 488 O O . ALA A 1 70 ? 4.812 4.395 18.281 1 96.81 70 ALA A O 1
ATOM 489 N N . SER A 1 71 ? 4 4.477 16.25 1 96.88 71 SER A N 1
ATOM 490 C CA . SER A 1 71 ? 4.855 5.586 15.844 1 96.88 71 SER A CA 1
ATOM 491 C C . SER A 1 71 ? 4.559 6.84 16.656 1 96.88 71 SER A C 1
ATOM 493 O O . SER A 1 71 ? 5.477 7.527 17.109 1 96.88 71 SER A O 1
ATOM 495 N N . LEU A 1 72 ? 3.283 7.145 16.812 1 98.38 72 LEU A N 1
ATOM 496 C CA . LEU A 1 72 ? 2.891 8.305 17.594 1 98.38 72 LEU A CA 1
ATOM 497 C C . LEU A 1 72 ? 3.361 8.164 19.047 1 98.38 72 LEU A C 1
ATOM 499 O O . LEU A 1 72 ? 3.861 9.125 19.641 1 98.38 72 LEU A O 1
ATOM 503 N N . LYS A 1 73 ? 3.225 6.977 19.578 1 98.19 73 LYS A N 1
ATOM 504 C CA . LYS A 1 73 ? 3.65 6.719 20.953 1 98.19 73 LYS A CA 1
ATOM 505 C C . LYS A 1 73 ? 5.16 6.887 21.109 1 98.19 73 LYS A C 1
ATOM 507 O O . LYS A 1 73 ? 5.637 7.418 22.109 1 98.19 73 LYS A O 1
ATOM 512 N N . GLN A 1 74 ? 5.848 6.469 20.141 1 97.38 74 GLN A N 1
ATOM 513 C CA . GLN A 1 74 ? 7.301 6.602 20.156 1 97.38 74 GLN A CA 1
ATOM 514 C C . GLN A 1 74 ? 7.723 8.07 20.172 1 97.38 74 GLN A C 1
ATOM 516 O O . GLN A 1 74 ? 8.797 8.406 20.672 1 97.38 74 GLN A O 1
ATOM 521 N N . GLU A 1 75 ? 6.895 8.906 19.641 1 97.94 75 GLU A N 1
ATOM 522 C CA . GLU A 1 75 ? 7.141 10.344 19.625 1 97.94 75 GLU A CA 1
ATOM 523 C C . GLU A 1 75 ? 6.629 11.016 20.891 1 97.94 75 GLU A C 1
ATOM 525 O O . GLU A 1 75 ? 6.57 12.242 20.969 1 97.94 75 GLU A O 1
ATOM 530 N N . ASN A 1 76 ? 6.184 10.219 21.844 1 97.62 76 ASN A N 1
ATOM 531 C CA . ASN A 1 76 ? 5.676 10.68 23.125 1 97.62 76 ASN A CA 1
ATOM 532 C C . ASN A 1 76 ? 4.41 11.516 22.953 1 97.62 76 ASN A C 1
ATOM 534 O O . ASN A 1 76 ? 4.23 12.523 23.656 1 97.62 76 ASN A O 1
ATOM 538 N N . ILE A 1 77 ? 3.629 11.203 22 1 98.69 77 ILE A N 1
ATOM 539 C CA . ILE A 1 77 ? 2.328 11.828 21.797 1 98.69 77 ILE A CA 1
ATOM 540 C C . ILE A 1 77 ? 1.252 11.039 22.531 1 98.69 77 ILE A C 1
ATOM 542 O O . ILE A 1 77 ? 1.206 9.805 22.453 1 98.69 77 ILE A O 1
ATOM 546 N N . LYS A 1 78 ? 0.466 11.742 23.328 1 98.44 78 LYS A N 1
ATOM 547 C CA . LYS A 1 78 ? -0.643 11.086 24.016 1 98.44 78 LYS A CA 1
ATOM 548 C C . LYS A 1 78 ? -1.695 10.602 23.031 1 98.44 78 LYS A C 1
ATOM 550 O O . LYS A 1 78 ? -2.246 11.398 22.266 1 98.44 78 LYS A O 1
ATOM 555 N N . THR A 1 79 ? -1.988 9.32 23.062 1 98.12 79 THR A N 1
ATOM 556 C CA . THR A 1 79 ? -2.896 8.719 22.078 1 98.12 79 THR A CA 1
ATOM 557 C C . THR A 1 79 ? -4.102 8.094 22.781 1 98.12 79 THR A C 1
ATOM 559 O O . THR A 1 79 ? -4.758 7.207 22.234 1 98.12 79 THR A O 1
ATOM 562 N N . ASP A 1 80 ? -4.43 8.5 23.922 1 96.31 80 ASP A N 1
ATOM 563 C CA . ASP A 1 80 ? -5.504 7.945 24.734 1 96.31 80 ASP A CA 1
ATOM 564 C C . ASP A 1 80 ? -6.867 8.227 24.109 1 96.31 80 ASP A C 1
ATOM 566 O O . ASP A 1 80 ? -7.852 7.551 24.406 1 96.31 80 ASP A O 1
ATOM 570 N N . HIS A 1 81 ? -6.91 9.18 23.25 1 95 81 HIS A N 1
ATOM 571 C CA . HIS A 1 81 ? -8.195 9.625 22.734 1 95 81 HIS A CA 1
ATOM 572 C C . HIS A 1 81 ? -8.289 9.367 21.234 1 95 81 HIS A C 1
ATOM 574 O O . HIS A 1 81 ? -8.945 10.125 20.5 1 95 81 HIS A O 1
ATOM 580 N N . LEU A 1 82 ? -7.562 8.445 20.781 1 97.38 82 LEU A N 1
ATOM 581 C CA . LEU A 1 82 ? -7.727 7.969 19.422 1 97.38 82 LEU A CA 1
ATOM 582 C C . LEU A 1 82 ? -8.906 7.016 19.312 1 97.38 82 LEU A C 1
ATOM 584 O O . LEU A 1 82 ? -9.109 6.168 20.188 1 97.38 82 LEU A O 1
ATOM 588 N N . PHE A 1 83 ? -9.703 7.254 18.312 1 98.31 83 PHE A N 1
ATOM 589 C CA . PHE A 1 83 ? -10.812 6.355 18.016 1 98.31 83 PHE A CA 1
ATOM 590 C C . PHE A 1 83 ? -10.367 5.219 17.109 1 98.31 83 PHE A C 1
ATOM 592 O O . PHE A 1 83 ? -9.742 5.453 16.062 1 98.31 83 PHE A O 1
ATOM 599 N N . LEU A 1 84 ? -10.656 4.008 17.547 1 97.81 84 LEU A N 1
ATOM 600 C CA . LEU A 1 84 ? -10.367 2.83 16.734 1 97.81 84 LEU A CA 1
ATOM 601 C C . LEU A 1 84 ? -11.648 2.246 16.156 1 97.81 84 LEU A C 1
ATOM 603 O O . LEU A 1 84 ? -12.57 1.896 16.891 1 97.81 84 LEU A O 1
ATOM 607 N N . PHE A 1 85 ? -11.727 2.217 14.859 1 97.81 85 PHE A N 1
ATOM 608 C CA . PHE A 1 85 ? -12.891 1.666 14.172 1 97.81 85 PHE A CA 1
ATOM 609 C C . PHE A 1 85 ? -12.547 0.331 13.516 1 97.81 85 PHE A C 1
ATOM 611 O O . PHE A 1 85 ? -11.914 0.295 12.461 1 97.81 85 PHE A O 1
ATOM 618 N N . PRO A 1 86 ? -13.023 -0.79 14.078 1 95.62 86 PRO A N 1
ATOM 619 C CA . PRO A 1 86 ? -12.648 -2.107 13.555 1 95.62 86 PRO A CA 1
ATOM 620 C C . PRO A 1 86 ? -13.227 -2.371 12.164 1 95.62 86 PRO A C 1
ATOM 622 O O . PRO A 1 86 ? -12.695 -3.195 11.414 1 95.62 86 PRO A O 1
ATOM 625 N N . ASP A 1 87 ? -14.289 -1.7 11.828 1 95.12 87 ASP A N 1
ATOM 626 C CA . ASP A 1 87 ? -14.977 -1.958 10.562 1 95.12 87 ASP A CA 1
ATOM 627 C C . ASP A 1 87 ? -14.492 -1.005 9.477 1 95.12 87 ASP A C 1
ATOM 629 O O . ASP A 1 87 ? -15.109 -0.906 8.414 1 95.12 87 ASP A O 1
ATOM 633 N N . GLU A 1 88 ? -13.414 -0.234 9.703 1 96.12 88 GLU A N 1
ATOM 634 C CA . GLU A 1 88 ? -12.836 0.687 8.727 1 96.12 88 GLU A CA 1
ATOM 635 C C . GLU A 1 88 ? -11.336 0.461 8.578 1 96.12 88 GLU A C 1
ATOM 637 O O . GLU A 1 88 ? -10.68 -0.019 9.508 1 96.12 88 GLU A O 1
ATOM 642 N N . THR A 1 89 ? -10.891 0.76 7.406 1 97.06 89 THR A N 1
ATOM 643 C CA . THR A 1 89 ? -9.445 0.748 7.215 1 97.06 89 THR A CA 1
ATOM 644 C C . THR A 1 89 ? -8.82 2.023 7.77 1 97.06 89 THR A C 1
ATOM 646 O O . THR A 1 89 ? -9.484 3.053 7.883 1 97.06 89 THR A O 1
ATOM 649 N N . THR A 1 90 ? -7.582 1.899 8.227 1 98.19 90 THR A N 1
ATOM 650 C CA . THR A 1 90 ? -6.793 3.109 8.43 1 98.19 90 THR A CA 1
ATOM 651 C C . THR A 1 90 ? -6.633 3.869 7.113 1 98.19 90 THR A C 1
ATOM 653 O O . THR A 1 90 ? -6.57 3.264 6.043 1 98.19 90 THR A O 1
ATOM 656 N N . GLY A 1 91 ? -6.684 5.211 7.207 1 98.5 91 GLY A N 1
ATOM 657 C CA . GLY A 1 91 ? -6.504 6.008 6.004 1 98.5 91 GLY A CA 1
ATOM 658 C C . GLY A 1 91 ? -5.176 5.758 5.316 1 98.5 91 GLY A C 1
ATOM 659 O O . GLY A 1 91 ? -4.168 5.496 5.977 1 98.5 91 GLY A O 1
ATOM 660 N N . ILE A 1 92 ? -5.176 5.832 3.969 1 98.5 92 ILE A N 1
ATOM 661 C CA . ILE A 1 92 ? -3.926 5.684 3.23 1 98.5 92 ILE A CA 1
ATOM 662 C C . ILE A 1 92 ? -3.863 6.715 2.107 1 98.5 92 ILE A C 1
ATOM 664 O O . ILE A 1 92 ? -4.895 7.25 1.688 1 98.5 92 ILE A O 1
ATOM 668 N N . ALA A 1 93 ? -2.703 7.066 1.771 1 97.81 93 ALA A N 1
ATOM 669 C CA . ALA A 1 93 ? -2.41 7.695 0.484 1 97.81 93 ALA A CA 1
ATOM 670 C C . ALA A 1 93 ? -1.558 6.777 -0.391 1 97.81 93 ALA A C 1
ATOM 672 O O . ALA A 1 93 ? -0.432 6.434 -0.025 1 97.81 93 ALA A O 1
ATOM 673 N N . SER A 1 94 ? -2.143 6.285 -1.481 1 98.19 94 SER A N 1
ATOM 674 C CA . SER A 1 94 ? -1.378 5.566 -2.496 1 98.19 94 SER A CA 1
ATOM 675 C C . SER A 1 94 ? -0.687 6.531 -3.453 1 98.19 94 SER A C 1
ATOM 677 O O . SER A 1 94 ? -1.349 7.27 -4.188 1 98.19 94 SER A O 1
ATOM 679 N N . ILE A 1 95 ? 0.615 6.547 -3.383 1 96.81 95 ILE A N 1
ATOM 680 C CA . ILE A 1 95 ? 1.394 7.523 -4.133 1 96.81 95 ILE A CA 1
ATOM 681 C C . ILE A 1 95 ? 2.227 6.812 -5.199 1 96.81 95 ILE A C 1
ATOM 683 O O . ILE A 1 95 ? 3.09 5.992 -4.875 1 96.81 95 ILE A O 1
ATOM 687 N N . ILE A 1 96 ? 1.938 7.098 -6.438 1 97.75 96 ILE A N 1
ATOM 688 C CA . ILE A 1 96 ? 2.725 6.598 -7.559 1 97.75 96 ILE A CA 1
ATOM 689 C C . ILE A 1 96 ? 3.705 7.672 -8.023 1 97.75 96 ILE A C 1
ATOM 691 O O . ILE A 1 96 ? 3.299 8.781 -8.383 1 97.75 96 ILE A O 1
ATOM 695 N N . VAL A 1 97 ? 4.945 7.379 -7.961 1 96.31 97 VAL A N 1
ATOM 696 C CA . VAL A 1 97 ? 5.984 8.312 -8.383 1 96.31 97 VAL A CA 1
ATOM 697 C C . VAL A 1 97 ? 6.57 7.863 -9.719 1 96.31 97 VAL A C 1
ATOM 699 O O . VAL A 1 97 ? 7.055 6.734 -9.844 1 96.31 97 VAL A O 1
ATOM 702 N N . SER A 1 98 ? 6.488 8.625 -10.75 1 95.31 98 SER A N 1
ATOM 703 C CA . SER A 1 98 ? 7.051 8.375 -12.07 1 95.31 98 SER A CA 1
ATOM 704 C C . SER A 1 98 ? 7.602 9.656 -12.688 1 95.31 98 SER A C 1
ATOM 706 O O . SER A 1 98 ? 6.883 10.656 -12.805 1 95.31 98 SER A O 1
ATOM 708 N N . ASP A 1 99 ? 8.922 9.734 -13.117 1 88.88 99 ASP A N 1
ATOM 709 C CA . ASP A 1 99 ? 9.578 10.875 -13.75 1 88.88 99 ASP A CA 1
ATOM 710 C C . ASP A 1 99 ? 9.438 12.133 -12.891 1 88.88 99 ASP A C 1
ATOM 712 O O . ASP A 1 99 ? 9.008 13.18 -13.383 1 88.88 99 ASP A O 1
ATOM 716 N N . ALA A 1 100 ? 9.586 12.016 -11.656 1 82 100 ALA A N 1
ATOM 717 C CA . ALA A 1 100 ? 9.602 13.109 -10.688 1 82 100 ALA A CA 1
ATOM 718 C C . ALA A 1 100 ? 8.211 13.719 -10.523 1 82 100 ALA A C 1
ATOM 720 O O . ALA A 1 100 ? 8.078 14.852 -10.039 1 82 100 ALA A O 1
ATOM 721 N N . ASP A 1 101 ? 7.238 12.969 -11.07 1 90.44 101 ASP A N 1
ATOM 722 C CA . ASP 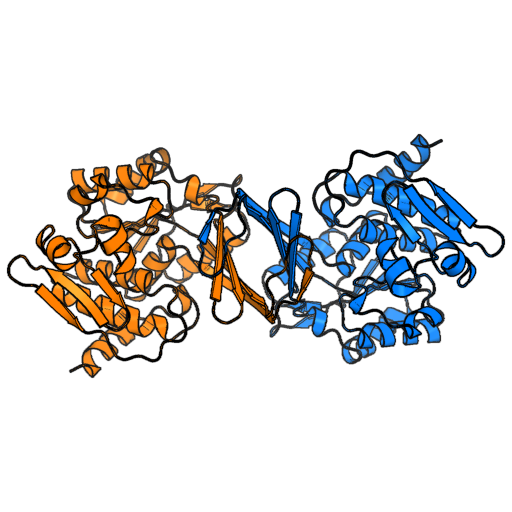A 1 101 ? 5.852 13.375 -10.852 1 90.44 101 ASP A CA 1
ATOM 723 C C . ASP A 1 101 ? 5.125 12.391 -9.945 1 90.44 101 ASP A C 1
ATOM 725 O O . ASP A 1 101 ? 5.504 11.227 -9.852 1 90.44 101 ASP A O 1
ATOM 729 N N . ASN A 1 102 ? 4.082 12.977 -9.305 1 93.38 102 ASN A N 1
ATOM 730 C CA . ASN A 1 102 ? 3.332 12.133 -8.375 1 93.38 102 ASN A CA 1
ATOM 731 C C . ASN A 1 102 ? 1.857 12.055 -8.758 1 93.38 102 ASN A C 1
ATOM 733 O O . ASN A 1 102 ? 1.312 12.992 -9.344 1 93.38 102 ASN A O 1
ATOM 737 N N . ARG A 1 103 ? 1.259 10.914 -8.594 1 96.44 103 ARG A N 1
ATOM 738 C CA . ARG A 1 103 ? -0.175 10.641 -8.625 1 96.44 103 ARG A CA 1
ATOM 739 C C . ARG A 1 103 ? -0.655 10.062 -7.301 1 96.44 103 ARG A C 1
ATOM 741 O O . ARG A 1 103 ? -0.091 9.086 -6.801 1 96.44 103 ARG A O 1
ATOM 748 N N . ILE A 1 104 ? -1.705 10.688 -6.766 1 96.75 104 ILE A N 1
ATOM 749 C CA . ILE A 1 104 ? -2.057 10.305 -5.402 1 96.75 104 ILE A CA 1
ATOM 750 C C . ILE A 1 104 ? -3.525 9.891 -5.344 1 96.75 104 ILE A C 1
ATOM 752 O O . ILE A 1 104 ? -4.387 10.562 -5.918 1 96.75 104 ILE A O 1
ATOM 756 N N . ILE A 1 105 ? -3.797 8.789 -4.805 1 98.12 105 ILE A N 1
ATOM 757 C CA . ILE A 1 105 ? -5.145 8.344 -4.461 1 98.12 105 ILE A CA 1
ATOM 758 C C . ILE A 1 105 ? -5.293 8.273 -2.943 1 98.12 105 ILE A C 1
ATOM 760 O O . ILE A 1 105 ? -4.617 7.48 -2.285 1 98.12 105 ILE A O 1
ATOM 764 N N . VAL A 1 106 ? -6.164 9.078 -2.42 1 98.06 106 VAL A N 1
ATOM 765 C CA . VAL A 1 106 ? -6.363 9.125 -0.976 1 98.06 106 VAL A CA 1
ATOM 766 C C . VAL A 1 106 ? -7.609 8.32 -0.604 1 98.06 106 VAL A C 1
ATOM 768 O O . VAL A 1 106 ? -8.68 8.523 -1.171 1 98.06 106 VAL A O 1
ATOM 771 N N . VAL A 1 107 ? -7.445 7.414 0.257 1 98.38 107 VAL A N 1
ATOM 772 C CA . VAL A 1 107 ? -8.562 6.727 0.896 1 98.38 107 VAL A CA 1
ATOM 773 C C . VAL A 1 107 ? -8.648 7.137 2.365 1 98.38 107 VAL A C 1
ATOM 775 O O . VAL A 1 107 ? -7.852 6.68 3.191 1 98.38 107 VAL A O 1
ATOM 778 N N . PRO A 1 108 ? -9.602 7.918 2.678 1 97.94 108 PRO A N 1
ATOM 779 C CA . PRO A 1 108 ? -9.617 8.492 4.023 1 97.94 108 PRO A CA 1
ATOM 780 C C . PRO A 1 108 ? -9.773 7.441 5.117 1 97.94 108 PRO A C 1
ATOM 782 O O . PRO A 1 108 ? -9.219 7.586 6.207 1 97.94 108 PRO A O 1
ATOM 785 N N . GLY A 1 109 ? -10.648 6.324 4.809 1 97.81 109 GLY A N 1
ATOM 786 C CA . GLY A 1 109 ? -10.875 5.285 5.801 1 97.81 109 GLY A CA 1
ATOM 787 C C . GLY A 1 109 ? -11.469 5.812 7.094 1 97.81 109 GLY A C 1
ATOM 788 O O . GLY A 1 109 ? -12.453 6.555 7.074 1 97.81 109 GLY A O 1
ATOM 789 N N . ALA A 1 110 ? -10.836 5.453 8.188 1 98.38 110 ALA A N 1
ATOM 790 C CA . ALA A 1 110 ? -11.305 5.789 9.523 1 98.38 110 ALA A CA 1
ATOM 791 C C . ALA A 1 110 ? -11.359 7.297 9.734 1 98.38 110 ALA A C 1
ATOM 793 O O . ALA A 1 110 ? -12.156 7.797 10.531 1 98.38 110 ALA A O 1
ATOM 794 N N . ASN A 1 111 ? -10.555 8.086 9.047 1 98.5 111 ASN A N 1
ATOM 795 C CA . ASN A 1 111 ? -10.562 9.539 9.18 1 98.5 111 ASN A CA 1
ATOM 796 C C . ASN A 1 111 ? -11.945 10.117 8.867 1 98.5 111 ASN A C 1
ATOM 798 O O . ASN A 1 111 ? -12.344 11.125 9.461 1 98.5 111 ASN A O 1
ATOM 802 N N . ASN A 1 112 ? -12.625 9.453 7.965 1 97.62 112 ASN A N 1
ATOM 803 C CA . ASN A 1 112 ? -13.938 9.93 7.547 1 97.62 112 ASN A CA 1
ATOM 804 C C . ASN A 1 112 ? -15.008 9.609 8.586 1 97.62 112 ASN A C 1
ATOM 806 O O . ASN A 1 112 ? -16.141 10.094 8.5 1 97.62 112 ASN A O 1
ATOM 810 N N . ARG A 1 113 ? -14.594 8.875 9.555 1 97.62 113 ARG A N 1
ATOM 811 C CA . ARG A 1 113 ? -15.531 8.477 10.594 1 97.62 113 ARG A CA 1
ATOM 812 C C . ARG A 1 113 ? -15.398 9.367 11.828 1 97.62 113 ARG A C 1
ATOM 814 O O . ARG A 1 113 ? -16.141 9.219 12.797 1 97.62 113 ARG A O 1
ATOM 821 N N . LEU A 1 114 ? -14.477 10.227 11.766 1 97.69 114 LEU A N 1
ATOM 822 C CA . LEU A 1 114 ? -14.367 11.227 12.82 1 97.69 114 LEU A CA 1
ATOM 823 C C . LEU A 1 114 ? -15.398 12.336 12.633 1 97.69 114 LEU A C 1
ATOM 825 O O . LEU A 1 114 ? -15.102 13.367 12.039 1 97.69 114 LEU A O 1
ATOM 829 N N . THR A 1 115 ? -16.578 12.164 13.211 1 97.5 115 THR A N 1
ATOM 830 C CA . THR A 1 115 ? -17.703 13.07 13.039 1 97.5 115 THR A CA 1
ATOM 831 C C . THR A 1 115 ? -17.859 13.969 14.266 1 97.5 115 THR A C 1
ATOM 833 O O . THR A 1 115 ? -17.141 13.812 15.258 1 97.5 115 THR A O 1
ATOM 836 N N . PRO A 1 116 ? -18.781 14.93 14.164 1 98.06 116 PRO A N 1
ATOM 837 C CA . PRO A 1 116 ? -19.031 15.797 15.32 1 98.06 116 PRO A CA 1
ATOM 838 C C . PRO A 1 116 ? -19.438 15.016 16.562 1 98.06 116 PRO A C 1
ATOM 840 O O . PRO A 1 116 ? -19.172 15.453 17.688 1 98.06 116 PRO A O 1
ATOM 843 N N . LYS A 1 117 ? -20.016 13.82 16.359 1 97.75 117 LYS A N 1
ATOM 844 C CA . LYS A 1 117 ? -20.375 12.977 17.484 1 97.75 117 LYS A CA 1
ATOM 845 C C . LYS A 1 117 ? -19.156 12.57 18.297 1 97.75 117 LYS A C 1
ATOM 847 O O . LYS A 1 117 ? -19.156 12.664 19.531 1 97.75 117 LYS A O 1
ATOM 852 N N . GLU A 1 118 ? -18.125 12.141 17.656 1 97.06 118 GLU A N 1
ATOM 853 C CA . GLU A 1 118 ? -16.875 11.773 18.312 1 97.06 118 GLU A CA 1
ATOM 854 C C . GLU A 1 118 ? -16.234 12.977 19 1 97.06 118 GLU A C 1
ATOM 856 O O . GLU A 1 118 ? -15.68 12.844 20.094 1 97.06 118 GLU A O 1
ATOM 861 N N . ILE A 1 119 ? -16.344 14.133 18.375 1 96.5 119 ILE A N 1
ATOM 862 C CA . ILE A 1 119 ? -15.773 15.352 18.906 1 96.5 119 ILE A CA 1
ATOM 863 C C . ILE A 1 119 ? -16.5 15.734 20.203 1 96.5 119 ILE A C 1
ATOM 865 O O . ILE A 1 119 ? -15.867 16.172 21.172 1 96.5 119 ILE A O 1
ATOM 869 N N . ASP A 1 120 ? -17.797 15.531 20.188 1 97.12 120 ASP A N 1
ATOM 870 C CA . ASP A 1 120 ? -18.578 15.812 21.391 1 97.12 120 ASP A CA 1
ATOM 871 C C . ASP A 1 120 ? -18.094 14.961 22.562 1 97.12 120 ASP A C 1
ATOM 873 O O . ASP A 1 120 ? -18.062 15.438 23.703 1 97.12 120 ASP A O 1
ATOM 877 N N . GLU A 1 121 ? -17.734 13.781 22.297 1 97.06 121 GLU A N 1
ATOM 878 C CA . GLU A 1 121 ? -17.234 12.875 23.328 1 97.06 121 GLU A CA 1
ATOM 879 C C . GLU A 1 121 ? -15.906 13.375 23.891 1 97.06 121 GLU A C 1
ATOM 881 O O . GLU A 1 121 ? -15.539 13.031 25.016 1 97.06 121 GLU A O 1
ATOM 886 N N . MET A 1 122 ? -15.219 14.18 23.125 1 97.19 122 MET A N 1
ATOM 887 C CA . MET A 1 122 ? -13.875 14.609 23.516 1 97.19 122 MET A CA 1
ATOM 888 C C . MET A 1 122 ? -13.883 16.062 23.969 1 97.19 122 MET A C 1
ATOM 890 O O . MET A 1 122 ? -12.82 16.656 24.188 1 97.19 122 MET A O 1
ATOM 894 N N . LYS A 1 123 ? -15.023 16.625 24.141 1 97.69 123 LYS A N 1
ATOM 895 C CA . LYS A 1 123 ? -15.164 18.047 24.453 1 97.69 123 LYS A CA 1
ATOM 896 C C . LYS A 1 123 ? -14.32 18.438 25.656 1 97.69 123 LYS A C 1
ATOM 898 O O . LYS A 1 123 ? -13.57 19.422 25.609 1 97.69 123 LYS A O 1
ATOM 903 N N . ASP A 1 124 ? -14.383 17.641 26.703 1 97.31 124 ASP A N 1
ATOM 904 C CA . ASP A 1 124 ? -13.695 17.969 27.953 1 97.31 124 ASP A CA 1
ATOM 905 C C . ASP A 1 124 ? -12.18 17.969 27.766 1 97.31 124 ASP A C 1
ATOM 907 O O . ASP A 1 124 ? -11.477 18.75 28.406 1 97.31 124 ASP A O 1
ATOM 911 N N . GLU A 1 125 ? -11.711 17.125 26.922 1 97.12 125 GLU A N 1
ATOM 912 C CA . GLU A 1 125 ? -10.281 17.078 26.656 1 97.12 125 GLU A CA 1
ATOM 913 C C . GLU A 1 125 ? -9.836 18.25 25.781 1 97.12 125 GLU A C 1
ATOM 915 O O . GLU A 1 125 ? -8.758 18.797 26 1 97.12 125 GLU A O 1
ATOM 920 N N . ILE A 1 126 ? -10.633 18.578 24.859 1 98.31 126 ILE A N 1
ATOM 921 C CA . ILE A 1 126 ? -10.312 19.641 23.891 1 98.31 126 ILE A CA 1
ATOM 922 C C . ILE A 1 126 ? -10.242 20.984 24.609 1 98.31 126 ILE A C 1
ATOM 924 O O . ILE A 1 126 ? -9.336 21.781 24.359 1 98.31 126 ILE A O 1
ATOM 928 N N . ILE A 1 127 ? -11.141 21.234 25.516 1 97.81 127 ILE A N 1
ATOM 929 C CA . ILE A 1 127 ? -11.234 22.547 26.125 1 97.81 127 ILE A CA 1
ATOM 930 C C . ILE A 1 127 ? -10.07 22.766 27.078 1 97.81 127 ILE A C 1
ATOM 932 O O . ILE A 1 127 ? -9.828 23.875 27.547 1 97.81 127 ILE A O 1
ATOM 936 N N . LYS A 1 128 ? -9.297 21.656 27.391 1 97.44 128 LYS A N 1
ATOM 937 C CA . LYS A 1 128 ? -8.117 21.766 28.25 1 97.44 128 LYS A CA 1
ATOM 938 C C . LYS A 1 128 ? -6.898 22.203 27.438 1 97.44 128 LYS A C 1
ATOM 940 O O . LYS A 1 128 ? -5.852 22.516 28 1 97.44 128 LYS A O 1
ATOM 945 N N . SER A 1 129 ? -7.016 22.406 26.219 1 98.44 129 SER A N 1
ATOM 946 C CA . SER A 1 129 ? -5.887 22.656 25.328 1 98.44 129 SER A CA 1
ATOM 947 C C . SER A 1 129 ? -5.438 24.109 25.391 1 98.44 129 SER A C 1
ATOM 949 O O . SER A 1 129 ? -6.266 25.016 25.484 1 98.44 129 SER A O 1
ATOM 951 N N . LYS A 1 130 ? -4.121 24.266 25.359 1 98.38 130 LYS A N 1
ATOM 952 C CA . LYS A 1 130 ? -3.574 25.609 25.156 1 98.38 130 LYS A CA 1
ATOM 953 C C . LYS A 1 130 ? -3.781 26.078 23.719 1 98.38 130 LYS A C 1
ATOM 955 O O . LYS A 1 130 ? -3.91 27.266 23.453 1 98.38 130 LYS A O 1
ATOM 960 N N . MET A 1 131 ? -3.775 25.156 22.859 1 98.69 131 MET A N 1
ATOM 961 C CA . MET A 1 131 ? -3.939 25.391 21.422 1 98.69 131 MET A CA 1
ATOM 962 C C . MET A 1 131 ? -4.434 24.141 20.719 1 98.69 131 MET A C 1
ATOM 964 O O . MET A 1 131 ? -4.117 23.031 21.125 1 98.69 131 MET A O 1
ATOM 968 N N . VAL A 1 132 ? -5.23 24.344 19.656 1 98.94 132 VAL A N 1
ATOM 969 C CA . VAL A 1 132 ? -5.703 23.234 18.812 1 98.94 132 VAL A CA 1
ATOM 970 C C . VAL A 1 132 ? -5.191 23.422 17.391 1 98.94 132 VAL A C 1
ATOM 972 O O . VAL A 1 132 ? -5.195 24.531 16.859 1 98.94 132 VAL A O 1
ATOM 975 N N . VAL A 1 133 ? -4.648 22.375 16.797 1 98.94 133 VAL A N 1
ATOM 976 C CA . VAL A 1 133 ? -4.191 22.375 15.414 1 98.94 133 VAL A CA 1
ATOM 977 C C . VAL A 1 133 ? -5.125 21.516 14.562 1 98.94 133 VAL A C 1
ATOM 979 O O . VAL A 1 133 ? -5.414 20.359 14.922 1 98.94 133 VAL A O 1
ATOM 982 N N . LEU A 1 134 ? -5.582 22.078 13.43 1 98.88 134 LEU A N 1
ATOM 983 C CA . LEU A 1 134 ? -6.543 21.422 12.547 1 98.88 134 LEU A CA 1
ATOM 984 C C . LEU A 1 134 ? -6.07 21.469 11.102 1 98.88 134 LEU A C 1
ATOM 986 O O . LEU A 1 134 ? -5.305 22.359 10.719 1 98.88 134 LEU A O 1
ATOM 990 N N . GLN A 1 135 ? -6.48 20.531 10.344 1 98.69 135 GLN A N 1
ATOM 991 C CA . GLN A 1 135 ? -6.379 20.453 8.891 1 98.69 135 GLN A CA 1
ATOM 992 C C . GLN A 1 135 ? -7.668 19.922 8.273 1 98.69 135 GLN A C 1
ATOM 994 O O . GLN A 1 135 ? -8.672 19.766 8.969 1 98.69 135 GLN A O 1
ATOM 999 N N . LEU A 1 136 ? -7.645 19.75 7 1 98.31 136 LEU A N 1
ATOM 1000 C CA . LEU A 1 136 ? -8.922 19.453 6.363 1 98.31 136 LEU A CA 1
ATOM 1001 C C . LEU A 1 136 ? -8.914 18.047 5.762 1 98.31 136 LEU A C 1
ATOM 1003 O O . LEU A 1 136 ? -9.477 17.828 4.688 1 98.31 136 LEU A O 1
ATOM 1007 N N . GLU A 1 137 ? -8.289 17.125 6.473 1 98 137 GLU A N 1
ATOM 1008 C CA . GLU A 1 137 ? -8.273 15.742 6.027 1 98 137 GLU A CA 1
ATOM 1009 C C . GLU A 1 137 ? -9.258 14.891 6.832 1 98 137 GLU A C 1
ATOM 1011 O O . GLU A 1 137 ? -9.125 13.664 6.887 1 98 137 GLU A O 1
ATOM 1016 N N . ILE A 1 138 ? -10.125 15.492 7.605 1 98.25 138 ILE A N 1
ATOM 1017 C CA . ILE A 1 138 ? -11.312 14.922 8.242 1 98.25 138 ILE A CA 1
ATOM 1018 C C . ILE A 1 138 ? -12.555 15.672 7.781 1 98.25 138 ILE A C 1
ATOM 1020 O O . ILE A 1 138 ? -12.453 16.703 7.102 1 98.25 138 ILE A O 1
ATOM 1024 N N . PRO A 1 139 ? -13.742 15.156 8.078 1 97.88 139 PRO A N 1
ATOM 1025 C CA . PRO A 1 139 ? -14.945 15.805 7.539 1 97.88 139 PRO A CA 1
ATOM 1026 C C . PRO A 1 139 ? -15.039 17.281 7.914 1 97.88 139 PRO A C 1
ATOM 1028 O O . PRO A 1 139 ? -14.766 17.641 9.062 1 97.88 139 PRO A O 1
ATOM 1031 N N . SER A 1 140 ? -15.469 18.047 6.902 1 97.81 140 SER A N 1
ATOM 1032 C CA . SER A 1 140 ? -15.547 19.484 7.09 1 97.81 140 SER A CA 1
ATOM 1033 C C . SER A 1 140 ? -16.484 19.844 8.234 1 97.81 140 SER A C 1
ATOM 1035 O O . SER A 1 140 ? -16.25 20.812 8.953 1 97.81 140 SER A O 1
ATOM 1037 N N . GLU A 1 141 ? -17.547 19.094 8.352 1 97.88 141 GLU A N 1
ATOM 1038 C CA . GLU A 1 141 ? -18.5 19.344 9.43 1 97.88 141 GLU A CA 1
ATOM 1039 C C . GLU A 1 141 ? -17.844 19.141 10.797 1 97.88 141 GLU A C 1
ATOM 1041 O O . GLU A 1 141 ? -18.172 19.844 11.758 1 97.88 141 GLU A O 1
ATOM 1046 N N . THR A 1 142 ? -16.984 18.188 10.844 1 98.5 142 THR A N 1
ATOM 1047 C CA . THR A 1 142 ? -16.234 17.953 12.07 1 98.5 142 THR A CA 1
ATOM 1048 C C . THR A 1 142 ? -15.297 19.125 12.375 1 98.5 142 THR A C 1
ATOM 1050 O O . THR A 1 142 ? -15.242 19.594 13.516 1 98.5 142 THR A O 1
ATOM 1053 N N . VAL A 1 143 ? -14.609 19.578 11.375 1 98.69 143 VAL A N 1
ATOM 1054 C CA . VAL A 1 143 ? -13.719 20.719 11.531 1 98.69 143 VAL A CA 1
ATOM 1055 C C . VAL A 1 143 ? -14.508 21.922 12.039 1 98.69 143 VAL A C 1
ATOM 1057 O O . VAL A 1 143 ? -14.078 22.609 12.969 1 98.69 143 VAL A O 1
ATOM 1060 N N . HIS A 1 144 ? -15.641 22.109 11.469 1 98.38 144 HIS A N 1
ATOM 1061 C CA . HIS A 1 144 ? -16.5 23.219 11.883 1 98.38 144 HIS A CA 1
ATOM 1062 C C . HIS A 1 144 ? -16.906 23.094 13.344 1 98.38 144 HIS A C 1
ATOM 1064 O O . HIS A 1 144 ? -16.875 24.078 14.086 1 98.38 144 HIS A O 1
ATOM 1070 N N . SER A 1 145 ? -17.281 21.906 13.695 1 98.31 145 SER A N 1
ATOM 1071 C CA . SER A 1 145 ? -17.688 21.656 15.078 1 98.31 145 SER A CA 1
ATOM 1072 C C . SER A 1 145 ? -16.562 21.953 16.047 1 98.31 145 SER A C 1
ATOM 1074 O O . SER A 1 145 ? -16.797 22.531 17.125 1 98.31 145 SER A O 1
ATOM 1076 N N . ILE A 1 146 ? -15.391 21.562 15.734 1 98.75 146 ILE A N 1
ATOM 1077 C CA . ILE A 1 146 ? -14.227 21.781 16.594 1 98.75 146 ILE A CA 1
ATOM 1078 C C . ILE A 1 146 ? -13.93 23.281 16.703 1 98.75 146 ILE A C 1
ATOM 1080 O O . ILE A 1 146 ? -13.664 23.781 17.781 1 98.75 146 ILE A O 1
ATOM 1084 N N . LEU A 1 147 ? -13.961 23.938 15.531 1 98.69 147 LEU A N 1
ATOM 1085 C CA . LEU A 1 147 ? -13.719 25.375 15.5 1 98.69 147 LEU A CA 1
ATOM 1086 C C . LEU A 1 147 ? -14.703 26.109 16.406 1 98.69 147 LEU A C 1
ATOM 1088 O O . LEU A 1 147 ? -14.305 26.984 17.172 1 98.69 147 LEU A O 1
ATOM 1092 N N . LYS A 1 148 ? -15.922 25.75 16.312 1 98.12 148 LYS A N 1
ATOM 1093 C CA . LYS A 1 148 ? -16.953 26.391 17.141 1 98.12 148 LYS A CA 1
ATOM 1094 C C . LYS A 1 148 ? -16.703 26.141 18.625 1 98.12 148 LYS A C 1
ATOM 1096 O O . LYS A 1 148 ? -16.812 27.062 19.438 1 98.12 148 LYS A O 1
ATOM 1101 N N . LEU A 1 149 ? -16.453 24.922 18.938 1 98.44 149 LEU A N 1
ATOM 1102 C CA . LEU A 1 149 ? -16.156 24.562 20.328 1 98.44 149 LEU A CA 1
ATOM 1103 C C . LEU A 1 149 ? -15 25.391 20.875 1 98.44 149 LEU A C 1
ATOM 1105 O O . LEU A 1 149 ? -15.078 25.922 21.969 1 98.44 149 LEU A O 1
ATOM 1109 N N . CYS A 1 150 ? -13.93 25.469 20.125 1 98.69 150 CYS A N 1
ATOM 1110 C CA . CYS A 1 150 ? -12.75 26.219 20.531 1 98.69 150 CYS A CA 1
ATOM 1111 C C . CYS A 1 150 ? -13.062 27.703 20.688 1 98.69 150 CYS A C 1
ATOM 1113 O O . CYS A 1 150 ? -12.594 28.344 21.625 1 98.69 150 CYS A O 1
ATOM 1115 N N . ASN A 1 151 ? -13.797 28.219 19.734 1 98.06 151 ASN A N 1
ATOM 1116 C CA . ASN A 1 151 ? -14.188 29.625 19.797 1 98.06 151 ASN A CA 1
ATOM 1117 C C . ASN A 1 151 ? -14.992 29.922 21.062 1 98.06 151 ASN A C 1
ATOM 1119 O O . ASN A 1 151 ? -14.75 30.938 21.719 1 98.06 151 ASN A O 1
ATOM 1123 N N . GLU A 1 152 ? -15.906 29.078 21.375 1 97.62 152 GLU A N 1
ATOM 1124 C CA . GLU A 1 152 ? -16.75 29.234 22.547 1 97.62 152 GLU A CA 1
ATOM 1125 C C . GLU A 1 152 ? -15.93 29.234 23.828 1 97.62 152 GLU A C 1
ATOM 1127 O O . GLU A 1 152 ? -16.297 29.891 24.812 1 97.62 152 GLU A O 1
ATOM 1132 N N . HIS A 1 153 ? -14.898 28.578 23.812 1 98.19 153 HIS A N 1
ATOM 1133 C CA . HIS A 1 153 ? -14.102 28.453 25.016 1 98.19 153 HIS A CA 1
ATOM 1134 C C . HIS A 1 153 ? -12.805 29.234 24.922 1 98.19 153 HIS A C 1
ATOM 1136 O O . HIS A 1 153 ? -11.898 29.078 25.734 1 98.19 153 HIS A O 1
ATOM 1142 N N . HIS A 1 154 ? -12.625 30.047 23.906 1 97.88 154 HIS A N 1
ATOM 1143 C CA . HIS A 1 154 ? -11.516 30.969 23.703 1 97.88 154 HIS A CA 1
ATOM 1144 C C . HIS A 1 154 ? -10.188 30.219 23.594 1 97.88 154 HIS A C 1
ATOM 1146 O O . HIS A 1 154 ? -9.188 30.625 24.188 1 97.88 154 HIS A O 1
ATOM 1152 N N . ILE A 1 155 ? -10.203 29.062 22.969 1 98.44 155 ILE A N 1
ATOM 1153 C CA . ILE A 1 155 ? -9 28.297 22.672 1 98.44 155 ILE A CA 1
ATOM 1154 C C . ILE A 1 155 ? -8.477 28.656 21.281 1 98.44 155 ILE A C 1
ATOM 1156 O O . ILE A 1 155 ? -9.203 28.531 20.297 1 98.44 155 ILE A O 1
ATOM 1160 N N . PRO A 1 156 ? -7.23 29.141 21.172 1 98.75 156 PRO A N 1
ATOM 1161 C CA . PRO A 1 156 ? -6.699 29.469 19.844 1 98.75 156 PRO A CA 1
ATOM 1162 C C . PRO A 1 156 ? -6.535 28.25 18.953 1 98.75 156 PRO A C 1
ATOM 1164 O O . PRO A 1 156 ? -6.156 27.172 19.438 1 98.75 156 PRO A O 1
ATOM 1167 N N . VAL A 1 157 ? -6.805 28.469 17.625 1 98.88 157 VAL A N 1
ATOM 1168 C CA . VAL A 1 157 ? -6.754 27.375 16.672 1 98.88 157 VAL A CA 1
ATOM 1169 C C . VAL A 1 157 ? -5.844 27.75 15.5 1 98.88 157 VAL A C 1
ATOM 1171 O O . VAL A 1 157 ? -5.969 28.828 14.93 1 98.88 157 VAL A O 1
ATOM 1174 N N . VAL A 1 158 ? -4.883 26.891 15.227 1 98.94 158 VAL A N 1
ATOM 1175 C CA . VAL A 1 158 ? -4.168 26.938 13.953 1 98.94 158 VAL A CA 1
ATOM 1176 C C . VAL A 1 158 ? -4.867 26.031 12.945 1 98.94 158 VAL A C 1
ATOM 1178 O O . VAL A 1 158 ? -4.926 24.812 13.133 1 98.94 158 VAL A O 1
ATOM 1181 N N . LEU A 1 159 ? -5.406 26.562 11.883 1 98.88 159 LEU A N 1
ATOM 1182 C CA . LEU A 1 159 ? -6.051 25.781 10.828 1 98.88 159 LEU A CA 1
ATOM 1183 C C . LEU A 1 159 ? -5.203 25.781 9.555 1 98.88 159 LEU A C 1
ATOM 1185 O O . LEU A 1 159 ? -5.008 26.828 8.938 1 98.88 159 LEU A O 1
ATOM 1189 N N . ASN A 1 160 ? -4.586 24.688 9.273 1 98.75 160 ASN A N 1
ATOM 1190 C CA . ASN A 1 160 ? -4.027 24.453 7.949 1 98.75 160 ASN A CA 1
ATOM 1191 C C . ASN A 1 160 ? -5.117 24.125 6.93 1 98.75 160 ASN A C 1
ATOM 1193 O O . ASN A 1 160 ? -5.738 23.062 7 1 98.75 160 ASN A O 1
ATOM 1197 N N . PRO A 1 161 ? -5.387 25.031 6.023 1 98.19 161 PRO A N 1
ATOM 1198 C CA . PRO A 1 161 ? -6.555 24.844 5.16 1 98.19 161 PRO A CA 1
ATOM 1199 C C . PRO A 1 161 ? -6.262 23.938 3.969 1 98.19 161 PRO A C 1
ATOM 1201 O O . PRO A 1 161 ? -6.496 24.312 2.82 1 98.19 161 PRO A O 1
ATOM 1204 N N . ALA A 1 162 ? -5.793 22.781 4.234 1 95.81 162 ALA A N 1
ATOM 1205 C CA . ALA A 1 162 ? -5.469 21.75 3.252 1 95.81 162 ALA A CA 1
ATOM 1206 C C . ALA A 1 162 ? -6.086 20.406 3.639 1 95.81 162 ALA A C 1
ATOM 1208 O O . ALA A 1 162 ? -6.023 20 4.801 1 95.81 162 ALA A O 1
ATOM 1209 N N . PRO A 1 163 ? -6.676 19.781 2.588 1 94.75 163 PRO A N 1
ATOM 1210 C CA . PRO A 1 163 ? -6.82 20.188 1.184 1 94.75 163 PRO A CA 1
ATOM 1211 C C . PRO A 1 163 ? -7.875 21.266 0.981 1 94.75 163 PRO A C 1
ATOM 1213 O O . PRO A 1 163 ? -8.898 21.281 1.67 1 94.75 163 PRO A O 1
ATOM 1216 N N . VAL A 1 164 ? -7.703 22.047 -0.036 1 94.75 164 VAL A N 1
ATOM 1217 C CA . VAL A 1 164 ? -8.461 23.281 -0.222 1 94.75 164 VAL A CA 1
ATOM 1218 C C . VAL A 1 164 ? -9.922 22.938 -0.542 1 94.75 164 VAL A C 1
ATOM 1220 O O . VAL A 1 164 ? -10.828 23.688 -0.166 1 94.75 164 VAL A O 1
ATOM 1223 N N . ASN A 1 165 ? -10.172 21.812 -1.146 1 92.62 165 ASN A N 1
ATOM 1224 C CA . ASN A 1 165 ? -11.516 21.453 -1.582 1 92.62 165 ASN A CA 1
ATOM 1225 C C . ASN A 1 165 ? -12.453 21.234 -0.395 1 92.62 165 ASN A C 1
ATOM 1227 O O . ASN A 1 165 ? -13.672 21.203 -0.556 1 92.62 165 ASN A O 1
ATOM 1231 N N . HIS A 1 166 ? -11.914 21.094 0.802 1 94.62 166 HIS A N 1
ATOM 1232 C CA . HIS A 1 166 ? -12.711 20.875 2.002 1 94.62 166 HIS A CA 1
ATOM 1233 C C . HIS A 1 166 ? -12.852 22.156 2.818 1 94.62 166 HIS A C 1
ATOM 1235 O O . HIS A 1 166 ? -13.531 22.172 3.852 1 94.62 166 HIS A O 1
ATOM 1241 N N . PHE A 1 167 ? -12.328 23.188 2.32 1 97.44 167 PHE A N 1
ATOM 1242 C CA . PHE A 1 167 ? -12.344 24.453 3.037 1 97.44 167 PHE A CA 1
ATOM 1243 C C . PHE A 1 167 ? -13.711 25.125 2.938 1 97.44 167 PHE A C 1
ATOM 1245 O O . PHE A 1 167 ? -14.383 25.016 1.908 1 97.44 167 PHE A O 1
ATOM 1252 N N . LYS A 1 168 ? -14.164 25.766 3.99 1 97.12 168 LYS A N 1
ATOM 1253 C CA . LYS A 1 168 ? -15.375 26.578 4.027 1 97.12 168 LYS A CA 1
ATOM 1254 C C . LYS A 1 168 ? -15.07 28 4.5 1 97.12 168 LYS A C 1
ATOM 1256 O O . LYS A 1 168 ? -14.305 28.203 5.445 1 97.12 168 LYS A O 1
ATOM 1261 N N . GLN A 1 169 ? -15.711 28.891 3.865 1 96.06 169 GLN A N 1
ATOM 1262 C CA . GLN A 1 169 ? -15.469 30.297 4.152 1 96.06 169 GLN A CA 1
ATOM 1263 C C . GLN A 1 1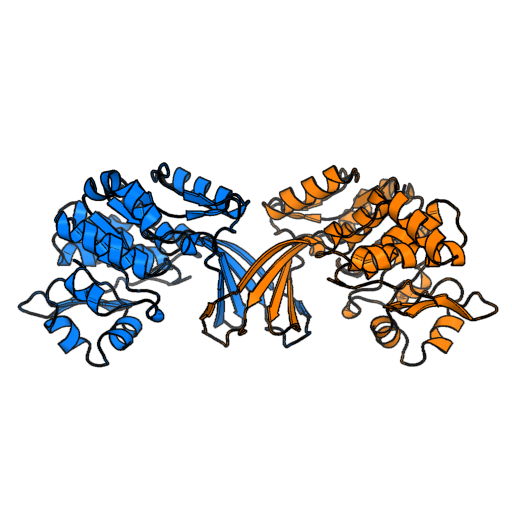69 ? -15.742 30.625 5.621 1 96.06 169 GLN A C 1
ATOM 1265 O O . GLN A 1 169 ? -15.055 31.453 6.219 1 96.06 169 GLN A O 1
ATOM 1270 N N . LYS A 1 170 ? -16.672 29.953 6.152 1 96.62 170 LYS A N 1
ATOM 1271 C CA . LYS A 1 170 ? -17.062 30.219 7.531 1 96.62 170 LYS A CA 1
ATOM 1272 C C . LYS A 1 170 ? -15.945 29.859 8.508 1 96.62 170 LYS A C 1
ATOM 1274 O O . LYS A 1 170 ? -15.969 30.281 9.664 1 96.62 170 LYS A O 1
ATOM 1279 N N . PHE A 1 171 ? -15 29.031 8.078 1 98.19 171 PHE A N 1
ATOM 1280 C CA . PHE A 1 171 ? -13.883 28.672 8.938 1 98.19 171 PHE A CA 1
ATOM 1281 C C . PHE A 1 171 ? -13.031 29.891 9.266 1 98.19 171 PHE A C 1
ATOM 1283 O O . PHE A 1 171 ? -12.406 29.953 10.328 1 98.19 171 PHE A O 1
ATOM 1290 N N . ILE A 1 172 ? -12.961 30.875 8.336 1 96.56 172 ILE A N 1
ATOM 1291 C CA . ILE A 1 172 ? -12.07 32.031 8.438 1 96.56 172 ILE A CA 1
ATOM 1292 C C . ILE A 1 172 ? -12.414 32.844 9.688 1 96.56 172 ILE A C 1
ATOM 1294 O O . ILE A 1 172 ? -11.523 33.219 10.453 1 96.56 172 ILE A O 1
ATOM 1298 N N . ASP A 1 173 ? -13.672 33 9.953 1 94.19 173 ASP A N 1
ATOM 1299 C CA . ASP A 1 173 ? -14.133 33.875 11.031 1 94.19 173 ASP A CA 1
ATOM 1300 C C . ASP A 1 173 ? -13.852 33.25 12.398 1 94.19 173 ASP A C 1
ATOM 1302 O O . ASP A 1 173 ? -13.719 33.938 13.398 1 94.19 173 ASP A O 1
ATOM 1306 N N . ILE A 1 174 ? -13.68 31.938 12.359 1 96.69 174 ILE A N 1
ATOM 1307 C CA . ILE A 1 174 ? -13.617 31.25 13.648 1 96.69 174 ILE A CA 1
ATOM 1308 C C . ILE A 1 174 ? -12.18 30.844 13.953 1 96.69 174 ILE A C 1
ATOM 1310 O O . ILE A 1 174 ? -11.766 30.812 15.109 1 96.69 174 ILE A O 1
ATOM 1314 N N . ALA A 1 175 ? -11.406 30.578 13.023 1 98.06 175 ALA A N 1
ATOM 1315 C CA . ALA A 1 175 ? -10.016 30.172 13.219 1 98.06 175 ALA A CA 1
ATOM 1316 C C . ALA A 1 175 ? -9.172 31.328 13.719 1 98.06 175 ALA A C 1
ATOM 1318 O O . ALA A 1 175 ? -9.391 32.469 13.328 1 98.06 175 ALA A O 1
ATOM 1319 N N . THR A 1 176 ? -8.242 31.047 14.625 1 98.62 176 THR A N 1
ATOM 1320 C CA . THR A 1 176 ? -7.324 32.062 15.109 1 98.62 176 THR A CA 1
ATOM 1321 C C . THR A 1 176 ? -6.242 32.375 14.07 1 98.62 176 THR A C 1
ATOM 1323 O O . THR A 1 176 ? -5.965 33.531 13.773 1 98.62 176 THR A O 1
ATOM 1326 N N . TYR A 1 177 ? -5.625 31.344 13.562 1 98.81 177 TYR A N 1
ATOM 1327 C CA . TYR A 1 177 ? -4.605 31.438 12.523 1 98.81 177 TYR A CA 1
ATOM 1328 C C . TYR A 1 177 ? -4.965 30.547 11.328 1 98.81 177 TYR A C 1
ATOM 1330 O O . TYR A 1 177 ? -5.488 29.453 11.5 1 98.81 177 TYR A O 1
ATOM 1338 N N . LEU A 1 178 ? -4.734 31.031 10.102 1 98.81 178 LEU A N 1
ATOM 1339 C CA . LEU A 1 178 ? -4.844 30.297 8.836 1 98.81 178 LEU A CA 1
ATOM 1340 C C . LEU A 1 178 ? -3.504 30.266 8.117 1 98.81 178 LEU A C 1
ATOM 1342 O O . LEU A 1 178 ? -2.861 31.297 7.93 1 98.81 178 LEU A O 1
ATOM 1346 N N . THR A 1 179 ? -3.137 29.031 7.695 1 98.75 179 THR A N 1
ATOM 1347 C CA . THR A 1 179 ? -1.761 28.906 7.227 1 98.75 179 THR A CA 1
ATOM 1348 C C . THR A 1 179 ? -1.718 28.266 5.84 1 98.75 179 THR A C 1
ATOM 1350 O O . THR A 1 179 ? -1.04 27.25 5.633 1 98.75 179 THR A O 1
ATOM 1353 N N . PRO A 1 180 ? -2.281 28.875 4.824 1 98.5 180 PRO A N 1
ATOM 1354 C CA . PRO A 1 180 ? -2.203 28.359 3.461 1 98.5 180 PRO A CA 1
ATOM 1355 C C . PRO A 1 180 ? -0.84 28.594 2.814 1 98.5 180 PRO A C 1
ATOM 1357 O O . PRO A 1 180 ? -0.106 29.484 3.221 1 98.5 180 PRO A O 1
ATOM 1360 N N . ASN A 1 181 ? -0.521 27.688 1.9 1 97.5 181 ASN A N 1
ATOM 1361 C CA . ASN A 1 181 ? 0.548 28.062 0.986 1 97.5 181 ASN A CA 1
ATOM 1362 C C . ASN A 1 181 ? 0.045 29.016 -0.102 1 97.5 181 ASN A C 1
ATOM 1364 O O . ASN A 1 181 ? -1.124 29.406 -0.099 1 97.5 181 ASN A O 1
ATOM 1368 N N . GLU A 1 182 ? 0.919 29.391 -0.984 1 96.5 182 GLU A N 1
ATOM 1369 C CA . GLU A 1 182 ? 0.568 30.391 -1.987 1 96.5 182 GLU A CA 1
ATOM 1370 C C . GLU A 1 182 ? -0.604 29.922 -2.846 1 96.5 182 GLU A C 1
ATOM 1372 O O . GLU A 1 182 ? -1.557 30.672 -3.066 1 96.5 182 GLU A O 1
ATOM 1377 N N . SER A 1 183 ? -0.495 28.719 -3.342 1 95.81 183 SER A N 1
ATOM 1378 C CA . SER A 1 183 ? -1.541 28.172 -4.203 1 95.81 183 SER A CA 1
ATOM 1379 C C . SER A 1 183 ? -2.865 28.047 -3.455 1 95.81 183 SER A C 1
ATOM 1381 O O . SER A 1 183 ? -3.924 28.359 -4.004 1 95.81 183 SER A O 1
ATOM 1383 N N . GLU A 1 184 ? -2.822 27.578 -2.262 1 96.69 184 GLU A N 1
ATOM 1384 C CA . GLU A 1 184 ? -4.012 27.469 -1.422 1 96.69 184 GLU A CA 1
ATOM 1385 C C . GLU A 1 184 ? -4.617 28.844 -1.142 1 96.69 184 GLU A C 1
ATOM 1387 O O . GLU A 1 184 ? -5.836 29.016 -1.2 1 96.69 184 GLU A O 1
ATOM 1392 N N . CYS A 1 185 ? -3.746 29.781 -0.849 1 97.81 185 CYS A N 1
ATOM 1393 C CA . CYS A 1 185 ? -4.211 31.141 -0.576 1 97.81 185 CYS A CA 1
ATOM 1394 C C . CYS A 1 185 ? -4.969 31.703 -1.771 1 97.81 185 CYS A C 1
ATOM 1396 O O . CYS A 1 185 ? -6.055 32.25 -1.617 1 97.81 185 CYS A O 1
ATOM 1398 N N . LYS A 1 186 ? -4.359 31.531 -2.916 1 97.5 186 LYS A N 1
ATOM 1399 C CA . LYS A 1 186 ? -4.988 32.031 -4.137 1 97.5 186 LYS A CA 1
ATOM 1400 C C . LYS A 1 186 ? -6.336 31.344 -4.371 1 97.5 186 LYS A C 1
ATOM 1402 O O . LYS A 1 186 ? -7.305 31.984 -4.766 1 97.5 186 LYS A O 1
ATOM 1407 N N . SER A 1 187 ? -6.406 30.078 -4.105 1 96.56 187 SER A N 1
ATOM 1408 C CA . SER A 1 187 ? -7.633 29.312 -4.301 1 96.56 187 SER A CA 1
ATOM 1409 C C . SER A 1 187 ? -8.727 29.75 -3.342 1 96.56 187 SER A C 1
ATOM 1411 O O . SER A 1 187 ? -9.906 29.766 -3.699 1 96.56 187 SER A O 1
ATOM 1413 N N . ILE A 1 188 ? -8.344 30.078 -2.135 1 97.06 188 ILE A N 1
ATOM 1414 C CA . ILE A 1 188 ? -9.297 30.375 -1.073 1 97.06 188 ILE A CA 1
ATOM 1415 C C . ILE A 1 188 ? -9.688 31.859 -1.139 1 97.06 188 ILE A C 1
ATOM 1417 O O . ILE A 1 188 ? -10.859 32.188 -0.968 1 97.06 188 ILE A O 1
ATOM 1421 N N . PHE A 1 189 ? -8.719 32.75 -1.476 1 96.31 189 PHE A N 1
ATOM 1422 C CA . PHE A 1 189 ? -8.945 34.188 -1.243 1 96.31 189 PHE A CA 1
ATOM 1423 C C . PHE A 1 189 ? -8.836 34.969 -2.545 1 96.31 189 PHE A C 1
ATOM 1425 O O . PHE A 1 189 ? -9.141 36.156 -2.582 1 96.31 189 PHE A O 1
ATOM 1432 N N . GLY A 1 190 ? -8.398 34.281 -3.568 1 94.25 190 GLY A N 1
ATOM 1433 C CA . GLY A 1 190 ? -8.211 34.969 -4.832 1 94.25 190 GLY A CA 1
ATOM 1434 C C . GLY A 1 190 ? -6.75 35.281 -5.141 1 94.25 190 GLY A C 1
ATOM 1435 O O . GLY A 1 190 ? -5.871 35 -4.32 1 94.25 190 GLY A O 1
ATOM 1436 N N . GLU A 1 191 ? -6.539 35.906 -6.238 1 94.19 191 GLU A N 1
ATOM 1437 C CA . GLU A 1 191 ? -5.199 36.031 -6.805 1 94.19 191 GLU A CA 1
ATOM 1438 C C . GLU A 1 191 ? -4.391 37.094 -6.082 1 94.19 191 GLU A C 1
ATOM 1440 O O . GLU A 1 191 ? -3.156 37.062 -6.102 1 94.19 191 GLU A O 1
ATOM 1445 N N . ASP A 1 192 ? -5.016 38 -5.441 1 96.19 192 ASP A N 1
ATOM 1446 C CA . ASP A 1 192 ? -4.324 39.094 -4.781 1 96.19 192 ASP A CA 1
ATOM 1447 C C . ASP A 1 192 ? -3.975 38.75 -3.336 1 96.19 192 ASP A C 1
ATOM 1449 O O . ASP A 1 192 ? -4.688 39.125 -2.406 1 96.19 192 ASP A O 1
ATOM 1453 N N . ILE A 1 193 ? -2.848 38.188 -3.096 1 96.56 193 ILE A N 1
ATOM 1454 C CA . ILE A 1 193 ? -2.387 37.688 -1.796 1 96.56 193 ILE A CA 1
ATOM 1455 C C . ILE A 1 193 ? -2.217 38.875 -0.843 1 96.56 193 ILE A C 1
ATOM 1457 O O . ILE A 1 193 ? -2.576 38.781 0.334 1 96.56 193 ILE A O 1
ATOM 1461 N N . GLU A 1 194 ? -1.673 40 -1.365 1 96.94 194 GLU A N 1
ATOM 1462 C CA . GLU A 1 194 ? -1.443 41.188 -0.549 1 96.94 194 GLU A CA 1
ATOM 1463 C C . GLU A 1 194 ? -2.74 41.688 0.089 1 96.94 194 GLU A C 1
ATOM 1465 O O . GLU A 1 194 ? -2.785 41.938 1.294 1 96.94 194 GLU A O 1
ATOM 1470 N N . LYS A 1 195 ? -3.701 41.812 -0.693 1 97.38 195 LYS A N 1
ATOM 1471 C CA . LYS A 1 195 ? -4.996 42.281 -0.201 1 97.38 195 LYS A CA 1
ATOM 1472 C C . LYS A 1 195 ? -5.59 41.281 0.793 1 97.38 195 LYS A C 1
ATOM 1474 O O . LYS A 1 195 ? -6.238 41.688 1.764 1 97.38 195 LYS A O 1
ATOM 1479 N N . SER A 1 196 ? -5.449 40 0.442 1 97.25 196 SER A N 1
ATOM 1480 C CA . SER A 1 196 ? -5.949 38.969 1.335 1 97.25 196 SER A CA 1
ATOM 1481 C C . SER A 1 196 ? -5.297 39.062 2.711 1 97.25 196 SER A C 1
ATOM 1483 O O . SER A 1 196 ? -5.973 38.938 3.734 1 97.25 196 SER A O 1
ATOM 1485 N N . LEU A 1 197 ? -4.004 39.281 2.748 1 98.19 197 LEU A N 1
ATOM 1486 C CA . LEU A 1 197 ? -3.268 39.406 4 1 98.19 197 LEU A CA 1
ATOM 1487 C C . LEU A 1 197 ? -3.74 40.625 4.785 1 98.19 197 LEU A C 1
ATOM 1489 O O . LEU A 1 197 ? -3.883 40.562 6.008 1 98.19 197 LEU A O 1
ATOM 1493 N N . GLU A 1 198 ? -3.977 41.719 4.105 1 98.19 198 GLU A N 1
ATOM 1494 C CA . GLU A 1 198 ? -4.422 42.938 4.746 1 98.19 198 GLU A CA 1
ATOM 1495 C C . GLU A 1 198 ? -5.809 42.781 5.359 1 98.19 198 GLU A C 1
ATOM 1497 O O . GLU A 1 198 ? -6.121 43.406 6.375 1 98.19 198 GLU A O 1
ATOM 1502 N N . ARG A 1 199 ? -6.578 41.969 4.738 1 97.44 199 ARG A N 1
ATOM 1503 C CA . ARG A 1 199 ? -7.938 41.719 5.215 1 97.44 199 ARG A CA 1
ATOM 1504 C C . ARG A 1 199 ? -7.934 40.938 6.527 1 97.44 199 ARG A C 1
ATOM 1506 O O . ARG A 1 199 ? -8.852 41.094 7.34 1 97.44 199 ARG A O 1
ATOM 1513 N N . TYR A 1 200 ? -6.984 40.125 6.789 1 97.94 200 TYR A N 1
ATOM 1514 C CA . TYR A 1 200 ? -6.945 39.25 7.957 1 97.94 200 TYR A CA 1
ATOM 1515 C C . TYR A 1 200 ? -5.621 39.375 8.703 1 97.94 200 TYR A C 1
ATOM 1517 O O . TYR A 1 200 ? -4.852 38.438 8.805 1 97.94 200 TYR A O 1
ATOM 1525 N N . PRO A 1 201 ? -5.402 40.594 9.328 1 98.25 201 PRO A N 1
ATOM 1526 C CA . PRO A 1 201 ? -4.145 40.875 10.023 1 98.25 201 PRO A CA 1
ATOM 1527 C C . PRO A 1 201 ? -3.908 39.938 11.211 1 98.25 201 PRO A C 1
ATOM 1529 O O . PRO A 1 201 ? -4.836 39.656 11.977 1 98.25 201 PRO A O 1
ATOM 1532 N N . ASN A 1 202 ? -2.713 39.469 11.289 1 98.19 202 ASN A N 1
ATOM 1533 C CA . ASN A 1 202 ? -2.254 38.625 12.383 1 98.19 202 ASN A CA 1
ATOM 1534 C C . ASN A 1 202 ? -3.016 37.312 12.414 1 98.19 202 ASN A C 1
ATOM 1536 O O . ASN A 1 202 ? -3.012 36.594 13.43 1 98.19 202 ASN A O 1
ATOM 1540 N N . LYS A 1 203 ? -3.723 36.938 11.367 1 98.25 203 LYS A N 1
ATOM 1541 C CA . LYS A 1 203 ? -4.52 35.719 11.266 1 98.25 203 LYS A CA 1
ATOM 1542 C C . LYS A 1 203 ? -4.062 34.875 10.094 1 98.25 203 LYS A C 1
ATOM 1544 O O . LYS A 1 203 ? -3.789 33.688 10.258 1 98.25 203 LYS A O 1
ATOM 1549 N N . LEU A 1 204 ? -3.961 35.562 8.945 1 98.62 204 LEU A N 1
ATOM 1550 C CA . LEU A 1 204 ? -3.568 34.875 7.723 1 98.62 204 LEU A CA 1
ATOM 1551 C C . LEU A 1 204 ? -2.053 34.844 7.562 1 98.62 204 LEU A C 1
ATOM 1553 O O . LEU A 1 204 ? -1.426 35.906 7.496 1 98.62 204 LEU A O 1
ATOM 1557 N N . ILE A 1 205 ? -1.439 33.719 7.621 1 98.81 205 ILE A N 1
ATOM 1558 C CA . ILE A 1 205 ? -0.013 33.5 7.406 1 98.81 205 ILE A CA 1
ATOM 1559 C C . ILE A 1 205 ? 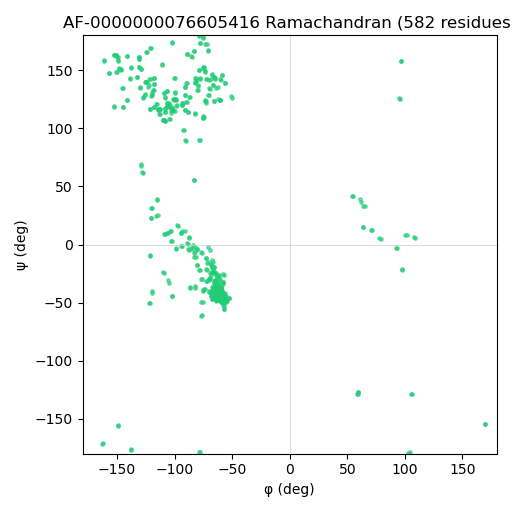0.199 32.656 6.152 1 98.81 205 ILE A C 1
ATOM 1561 O O . ILE A 1 205 ? -0.177 31.469 6.117 1 98.81 205 ILE A O 1
ATOM 1565 N N . VAL A 1 206 ? 0.841 33.188 5.125 1 98.75 206 VAL A N 1
ATOM 1566 C CA . VAL A 1 206 ? 1.021 32.469 3.857 1 98.75 206 VAL A CA 1
ATOM 1567 C C . VAL A 1 206 ? 2.455 31.969 3.75 1 98.75 206 VAL A C 1
ATOM 1569 O O . VAL A 1 206 ? 3.41 32.719 3.867 1 98.75 206 VAL A O 1
ATOM 1572 N N . THR A 1 207 ? 2.572 30.672 3.607 1 98.19 207 THR A N 1
ATOM 1573 C CA . THR A 1 207 ? 3.895 30.094 3.389 1 98.19 207 THR A CA 1
ATOM 1574 C C . THR A 1 207 ? 4.289 30.188 1.917 1 98.19 207 THR A C 1
ATOM 1576 O O . THR A 1 207 ? 3.451 30 1.031 1 98.19 207 THR A O 1
ATOM 1579 N N . LEU A 1 208 ? 5.551 30.516 1.633 1 96.56 208 LEU A N 1
ATOM 1580 C CA . LEU A 1 208 ? 6.023 30.812 0.286 1 96.56 208 LEU A CA 1
ATOM 1581 C C . LEU A 1 208 ? 7.129 29.844 -0.129 1 96.56 208 LEU A C 1
ATOM 1583 O O . LEU A 1 208 ? 8.07 30.234 -0.827 1 96.56 208 LEU A O 1
ATOM 1587 N N . GLY A 1 209 ? 7.07 28.672 0.354 1 93.5 209 GLY A N 1
ATOM 1588 C CA . GLY A 1 209 ? 8.117 27.719 0.044 1 93.5 209 GLY A CA 1
ATOM 1589 C C . GLY A 1 209 ? 9.5 28.172 0.486 1 93.5 209 GLY A C 1
ATOM 1590 O O . GLY A 1 209 ? 9.695 28.531 1.65 1 93.5 209 GLY A O 1
ATOM 1591 N N . GLU A 1 210 ? 10.398 28.141 -0.465 1 93.75 210 GLU A N 1
ATOM 1592 C CA . GLU A 1 210 ? 11.781 28.484 -0.156 1 93.75 210 GLU A CA 1
ATOM 1593 C C . GLU A 1 210 ? 11.922 29.969 0.193 1 93.75 210 GLU A C 1
ATOM 1595 O O . GLU A 1 210 ? 12.914 30.391 0.788 1 93.75 210 GLU A O 1
ATOM 1600 N N . LYS A 1 211 ? 10.922 30.734 -0.159 1 95.75 211 LYS A N 1
ATOM 1601 C CA . LYS A 1 211 ? 10.977 32.188 0.088 1 95.75 211 LYS A CA 1
ATOM 1602 C C . LYS A 1 211 ? 10.562 32.5 1.521 1 95.75 211 LYS A C 1
ATOM 1604 O O . LYS A 1 211 ? 10.727 33.625 1.978 1 95.75 211 LYS A O 1
ATOM 1609 N N . GLY A 1 212 ? 10.023 31.484 2.217 1 97.38 212 GLY A N 1
ATOM 1610 C CA . GLY A 1 212 ? 9.664 31.688 3.609 1 97.38 212 GLY A CA 1
ATOM 1611 C C . GLY A 1 212 ? 8.164 31.812 3.828 1 97.38 212 GLY A C 1
ATOM 1612 O O . GLY A 1 212 ? 7.402 30.922 3.43 1 97.38 212 GLY A O 1
ATOM 1613 N N . ALA A 1 213 ? 7.793 32.875 4.516 1 98.44 213 ALA A N 1
ATOM 1614 C CA . ALA A 1 213 ? 6.391 33.125 4.832 1 98.44 213 ALA A CA 1
ATOM 1615 C C . ALA A 1 213 ? 6.121 34.625 5.004 1 98.44 213 ALA A C 1
ATOM 1617 O O . ALA A 1 213 ? 7.059 35.406 5.105 1 98.44 213 ALA A O 1
ATOM 1618 N N . ARG A 1 214 ? 4.93 34.906 4.938 1 98.06 214 ARG A N 1
ATOM 1619 C CA . ARG A 1 214 ? 4.574 36.312 5.113 1 98.06 214 ARG A CA 1
ATOM 1620 C C . ARG A 1 214 ? 3.207 36.469 5.77 1 98.06 214 ARG A C 1
ATOM 1622 O O . ARG A 1 214 ? 2.375 35.562 5.688 1 98.06 214 ARG A O 1
ATOM 1629 N N . PHE A 1 215 ? 2.994 37.531 6.496 1 98.62 215 PHE A N 1
ATOM 1630 C CA . PHE A 1 215 ? 1.716 37.938 7.074 1 98.62 215 PHE A CA 1
ATOM 1631 C C . PHE A 1 215 ? 1.636 39.469 7.227 1 98.62 215 PHE A C 1
ATOM 1633 O O . PHE A 1 215 ? 2.594 40.156 6.918 1 98.62 215 PHE A O 1
ATOM 1640 N N . TYR A 1 216 ? 0.464 39.969 7.402 1 98.62 216 TYR A N 1
ATOM 1641 C CA . TYR A 1 216 ? 0.229 41.375 7.691 1 98.62 216 TYR A CA 1
ATOM 1642 C C . TYR A 1 216 ? -0.045 41.594 9.172 1 98.62 216 TYR A C 1
ATOM 1644 O O . TYR A 1 216 ? -0.905 40.938 9.758 1 98.62 216 TYR A O 1
ATOM 1652 N N . ASN A 1 217 ? 0.751 42.5 9.789 1 98.19 217 ASN A N 1
ATOM 1653 C CA . ASN A 1 217 ? 0.658 42.625 11.234 1 98.19 217 ASN A CA 1
ATOM 1654 C C . ASN A 1 217 ? -0.325 43.719 11.641 1 98.19 217 ASN A C 1
ATOM 1656 O O . ASN A 1 217 ? -0.385 44.094 12.805 1 98.19 217 ASN A O 1
ATOM 1660 N N . GLY A 1 218 ? -1.108 44.219 10.734 1 97.5 218 GLY A N 1
ATOM 1661 C CA . GLY A 1 218 ? -2.039 45.312 10.984 1 97.5 218 GLY A CA 1
ATOM 1662 C C . GLY A 1 218 ? -1.497 46.656 10.57 1 97.5 218 GLY A C 1
ATOM 1663 O O . GLY A 1 218 ? -2.264 47.594 10.352 1 97.5 218 GLY A O 1
ATOM 1664 N N . GLU A 1 219 ? -0.15 46.719 10.477 1 98.12 219 GLU A N 1
ATOM 1665 C CA . GLU A 1 219 ? 0.515 47.969 10.109 1 98.12 219 GLU A CA 1
ATOM 1666 C C . GLU A 1 219 ? 1.317 47.781 8.82 1 98.12 219 GLU A C 1
ATOM 1668 O O . GLU A 1 219 ? 1.311 48.688 7.969 1 98.12 219 GLU A O 1
ATOM 1673 N N . GLU A 1 220 ? 1.961 46.719 8.695 1 98.19 220 GLU A N 1
ATOM 1674 C CA . GLU A 1 220 ? 2.797 46.469 7.523 1 98.19 220 GLU A CA 1
ATOM 1675 C C . GLU A 1 220 ? 2.863 45 7.199 1 98.19 220 GLU A C 1
ATOM 1677 O O . GLU A 1 220 ? 2.523 44.156 8.031 1 98.19 220 GLU A O 1
ATOM 1682 N N . HIS A 1 221 ? 3.252 44.719 5.992 1 98.19 221 HIS A N 1
ATOM 1683 C CA . HIS A 1 221 ? 3.547 43.375 5.578 1 98.19 221 HIS A CA 1
ATOM 1684 C C . HIS A 1 221 ? 4.863 42.875 6.176 1 98.19 221 HIS A C 1
ATOM 1686 O O . HIS A 1 221 ? 5.898 43.531 6.027 1 98.19 221 HIS A O 1
ATOM 1692 N N . VAL A 1 222 ? 4.82 41.844 6.875 1 98.25 222 VAL A N 1
ATOM 1693 C CA . VAL A 1 222 ? 6.008 41.219 7.461 1 98.25 222 VAL A CA 1
ATOM 1694 C C . VAL A 1 222 ? 6.457 40.031 6.605 1 98.25 222 VAL A C 1
ATOM 1696 O O . VAL A 1 222 ? 5.707 39.062 6.426 1 98.25 222 VAL A O 1
ATOM 1699 N N . PHE A 1 223 ? 7.629 40.125 6.008 1 97.69 223 PHE A N 1
ATOM 1700 C CA . PHE A 1 223 ? 8.234 39.062 5.23 1 97.69 223 PHE A CA 1
ATOM 1701 C C . PHE A 1 223 ? 9.32 38.344 6.035 1 97.69 223 PHE A C 1
ATOM 1703 O O . PHE A 1 223 ? 10.281 39 6.484 1 97.69 223 PHE A O 1
ATOM 1710 N N . ILE A 1 224 ? 9.102 37.125 6.293 1 97.44 224 ILE 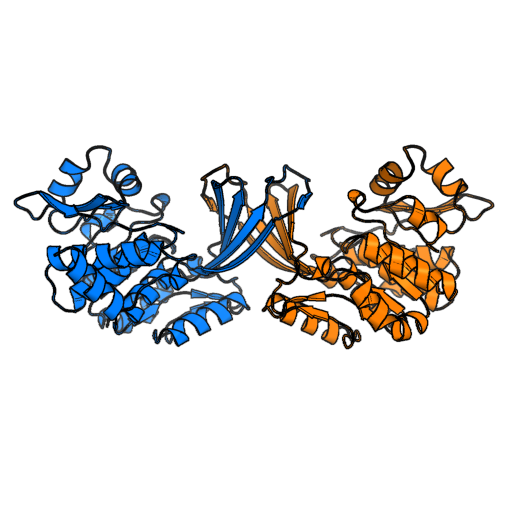A N 1
ATOM 1711 C CA . ILE A 1 224 ? 10.102 36.312 6.953 1 97.44 224 ILE A CA 1
ATOM 1712 C C . ILE A 1 224 ? 10.805 35.438 5.926 1 97.44 224 ILE A C 1
ATOM 1714 O O . ILE A 1 224 ? 10.203 34.5 5.367 1 97.44 224 ILE A O 1
ATOM 1718 N N . ASN A 1 225 ? 12.062 35.656 5.715 1 95.75 225 ASN A N 1
ATOM 1719 C CA . ASN A 1 225 ? 12.82 34.969 4.688 1 95.75 225 ASN A CA 1
ATOM 1720 C C . ASN A 1 225 ? 12.977 33.469 5.023 1 95.75 225 ASN A C 1
ATOM 1722 O O . ASN A 1 225 ? 13.102 33.125 6.195 1 95.75 225 ASN A O 1
ATOM 1726 N N . GLY A 1 226 ? 12.977 32.719 3.934 1 95 226 GLY A N 1
ATOM 1727 C CA . GLY A 1 226 ? 13.281 31.312 4.113 1 95 226 GLY A CA 1
ATOM 1728 C C . GLY A 1 226 ? 14.742 31.047 4.449 1 95 226 GLY A C 1
ATOM 1729 O O . GLY A 1 226 ? 15.555 31.984 4.422 1 95 226 GLY A O 1
ATOM 1730 N N . PHE A 1 227 ? 15.016 29.859 4.875 1 95.5 227 PHE A N 1
ATOM 1731 C 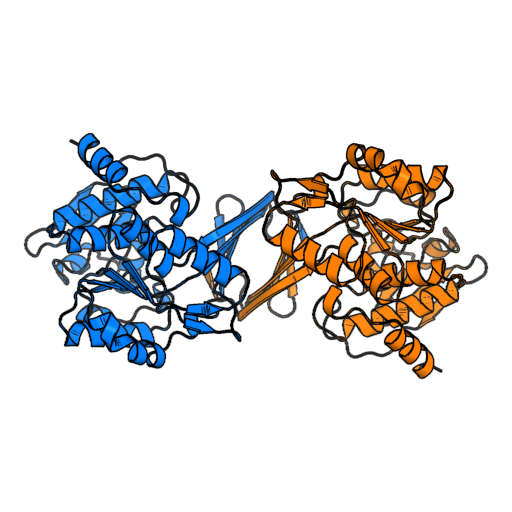CA . PHE A 1 227 ? 16.375 29.422 5.152 1 95.5 227 PHE A CA 1
ATOM 1732 C C . PHE A 1 227 ? 16.922 28.594 3.992 1 95.5 227 PHE A C 1
ATOM 1734 O O . PHE A 1 227 ? 16.234 27.719 3.463 1 95.5 227 PHE A O 1
ATOM 1741 N N . LYS A 1 228 ? 18.094 28.938 3.586 1 91.25 228 LYS A N 1
ATOM 1742 C CA . LYS A 1 228 ? 18.719 28.172 2.514 1 91.25 228 LYS A CA 1
ATOM 1743 C C . LYS A 1 228 ? 18.938 26.719 2.932 1 91.25 228 LYS A C 1
ATOM 1745 O O . LYS A 1 228 ? 19.438 26.453 4.023 1 91.25 228 LYS A O 1
ATOM 1750 N N . THR A 1 229 ? 18.406 25.844 2.121 1 93.56 229 THR A N 1
ATOM 1751 C CA . THR A 1 229 ? 18.578 24.438 2.404 1 93.56 229 THR A CA 1
ATOM 1752 C C . THR A 1 229 ? 18.609 23.625 1.113 1 93.56 229 THR A C 1
ATOM 1754 O O . THR A 1 229 ? 18.234 24.125 0.05 1 93.56 229 THR A O 1
ATOM 1757 N N . LYS A 1 230 ? 19.172 22.406 1.071 1 92.94 230 LYS A N 1
ATOM 1758 C CA . LYS A 1 230 ? 19.109 21.453 -0.035 1 92.94 230 LYS A CA 1
ATOM 1759 C C . LYS A 1 230 ? 17.938 20.5 0.127 1 92.94 230 LYS A C 1
ATOM 1761 O O . LYS A 1 230 ? 18.047 19.469 0.796 1 92.94 230 LYS A O 1
ATOM 1766 N N . ALA A 1 231 ? 16.891 20.844 -0.583 1 92.5 231 ALA A N 1
ATOM 1767 C CA . ALA A 1 231 ? 15.656 20.078 -0.433 1 92.5 231 ALA A CA 1
ATOM 1768 C C . ALA A 1 231 ? 15.789 18.688 -1.044 1 92.5 231 ALA A C 1
ATOM 1770 O O . ALA A 1 231 ? 16.266 18.547 -2.174 1 92.5 231 ALA A O 1
ATOM 1771 N N . VAL A 1 232 ? 15.469 17.672 -0.317 1 91.44 232 VAL A N 1
ATOM 1772 C CA . VAL A 1 232 ? 15.422 16.281 -0.754 1 91.44 232 VAL A CA 1
ATOM 1773 C C . VAL A 1 232 ? 13.977 15.859 -0.996 1 91.44 232 VAL A C 1
ATOM 1775 O O . VAL A 1 232 ? 13.664 15.242 -2.016 1 91.44 232 VAL A O 1
ATOM 1778 N N . ASP A 1 233 ? 13.102 16.188 -0.162 1 89.88 233 ASP A N 1
ATOM 1779 C CA . ASP A 1 233 ? 11.68 15.844 -0.187 1 89.88 233 ASP A CA 1
ATOM 1780 C C . ASP A 1 233 ? 10.844 16.891 0.537 1 89.88 233 ASP A C 1
ATOM 1782 O O . ASP A 1 233 ? 10.953 17.047 1.755 1 89.88 233 ASP A O 1
ATOM 1786 N N . THR A 1 234 ? 9.969 17.5 -0.188 1 90 234 THR A N 1
ATOM 1787 C CA . THR A 1 234 ? 9.219 18.609 0.39 1 90 234 THR A CA 1
ATOM 1788 C C . THR A 1 234 ? 7.961 18.109 1.089 1 90 234 THR A C 1
ATOM 1790 O O . THR A 1 234 ? 7.191 18.906 1.632 1 90 234 THR A O 1
ATOM 1793 N N . THR A 1 235 ? 7.758 16.797 1.078 1 88.88 235 THR A N 1
ATOM 1794 C CA . THR A 1 235 ? 6.598 16.219 1.749 1 88.88 235 THR A CA 1
ATOM 1795 C C . THR A 1 235 ? 6.629 16.531 3.242 1 88.88 235 THR A C 1
ATOM 1797 O O . THR A 1 235 ? 7.652 16.344 3.902 1 88.88 235 THR A O 1
ATOM 1800 N N . GLY A 1 236 ? 5.562 17.141 3.74 1 93.19 236 GLY A N 1
ATOM 1801 C CA . GLY A 1 236 ? 5.445 17.391 5.168 1 93.19 236 GLY A CA 1
ATOM 1802 C C . GLY A 1 236 ? 5.973 18.75 5.582 1 93.19 236 GLY A C 1
ATOM 1803 O O . GLY A 1 236 ? 5.875 19.125 6.75 1 93.19 236 GLY A O 1
ATOM 1804 N N . ALA A 1 237 ? 6.527 19.516 4.648 1 95.81 237 ALA A N 1
ATOM 1805 C CA . ALA A 1 237 ? 7.055 20.844 4.977 1 95.81 237 ALA A CA 1
ATOM 1806 C C . ALA A 1 237 ? 5.98 21.719 5.609 1 95.81 237 ALA A C 1
ATOM 1808 O O . ALA A 1 237 ? 6.219 22.359 6.633 1 95.81 237 ALA A O 1
ATOM 1809 N N . GLY A 1 238 ? 4.832 21.719 4.977 1 97.38 238 GLY A N 1
ATOM 1810 C CA . GLY A 1 238 ? 3.721 22.469 5.531 1 97.38 238 GLY A CA 1
ATOM 1811 C C . GLY A 1 238 ? 3.277 21.969 6.891 1 97.38 238 GLY A C 1
ATOM 1812 O O . GLY A 1 238 ? 2.98 22.75 7.789 1 97.38 238 GLY A O 1
ATOM 1813 N N . ASP A 1 239 ? 3.227 20.688 7.043 1 98.56 239 ASP A N 1
ATOM 1814 C CA . ASP A 1 239 ? 2.855 20.094 8.32 1 98.56 239 ASP A CA 1
ATOM 1815 C C . ASP A 1 239 ? 3.869 20.453 9.406 1 98.56 239 ASP A C 1
ATOM 1817 O O . ASP A 1 239 ? 3.492 20.734 10.547 1 98.56 239 ASP A O 1
ATOM 1821 N N . THR A 1 240 ? 5.137 20.359 9.039 1 98.69 240 THR A N 1
ATOM 1822 C CA . THR A 1 240 ? 6.188 20.766 9.969 1 98.69 240 THR A CA 1
ATOM 1823 C C . THR A 1 240 ? 6.02 22.219 10.391 1 98.69 240 THR A C 1
ATOM 1825 O O . THR A 1 240 ? 6.156 22.547 11.57 1 98.69 240 THR A O 1
ATOM 1828 N N . PHE A 1 241 ? 5.73 23.078 9.43 1 98.75 241 PHE A N 1
ATOM 1829 C CA . PHE A 1 241 ? 5.484 24.484 9.703 1 98.75 241 PHE A CA 1
ATOM 1830 C C . PHE A 1 241 ? 4.367 24.656 10.719 1 98.75 241 PHE A C 1
ATOM 1832 O O . PHE A 1 241 ? 4.535 25.344 11.727 1 98.75 241 PHE A O 1
ATOM 1839 N N . ASN A 1 242 ? 3.287 24 10.516 1 98.88 242 ASN A N 1
ATOM 1840 C CA . ASN A 1 242 ? 2.102 24.172 11.352 1 98.88 242 ASN A CA 1
ATOM 1841 C C . ASN A 1 242 ? 2.334 23.656 12.766 1 98.88 242 ASN A C 1
ATOM 1843 O O . ASN A 1 242 ? 1.978 24.312 13.742 1 98.88 242 ASN A O 1
ATOM 1847 N N . GLY A 1 243 ? 2.906 22.453 12.867 1 98.88 243 GLY A N 1
ATOM 1848 C CA . GLY A 1 243 ? 3.244 21.938 14.18 1 98.88 243 GLY A CA 1
ATOM 1849 C C . GLY A 1 243 ? 4.211 22.812 14.945 1 98.88 243 GLY A C 1
ATOM 1850 O O . GLY A 1 243 ? 4.047 23.031 16.141 1 98.88 243 GLY A O 1
ATOM 1851 N N . SER A 1 244 ? 5.18 23.312 14.234 1 98.88 244 SER A N 1
ATOM 1852 C CA . SER A 1 244 ? 6.203 24.156 14.836 1 98.88 244 SER A CA 1
ATOM 1853 C C . SER A 1 244 ? 5.629 25.516 15.234 1 98.88 244 SER A C 1
ATOM 1855 O O . SER A 1 244 ? 6.016 26.078 16.25 1 98.88 244 SER A O 1
ATOM 1857 N N . LEU A 1 245 ? 4.777 26.062 14.398 1 98.88 245 LEU A N 1
ATOM 1858 C CA . LEU A 1 245 ? 4.094 27.297 14.719 1 98.88 245 LEU A CA 1
ATOM 1859 C C . LEU A 1 245 ? 3.309 27.172 16.016 1 98.88 245 LEU A C 1
ATOM 1861 O O . LEU A 1 245 ? 3.424 28.031 16.906 1 98.88 245 LEU A O 1
ATOM 1865 N N . ALA A 1 246 ? 2.525 26.109 16.109 1 98.94 246 ALA A N 1
ATOM 1866 C CA . ALA A 1 246 ? 1.729 25.875 17.312 1 98.94 246 ALA A CA 1
ATOM 1867 C C . ALA A 1 246 ? 2.619 25.766 18.547 1 98.94 246 ALA A C 1
ATOM 1869 O O . ALA A 1 246 ? 2.328 26.375 19.578 1 98.94 246 ALA A O 1
ATOM 1870 N N . TYR A 1 247 ? 3.672 25.016 18.422 1 98.81 247 TYR A N 1
ATOM 1871 C CA . TYR A 1 247 ? 4.613 24.859 19.516 1 98.81 247 TYR A CA 1
ATOM 1872 C C . TYR A 1 247 ? 5.164 26.203 19.969 1 98.81 247 TYR A C 1
ATOM 1874 O O . TYR A 1 247 ? 5.125 26.547 21.141 1 98.81 247 TYR A O 1
ATOM 1882 N N . SER A 1 248 ? 5.684 26.969 19 1 98.75 248 SER A N 1
ATOM 1883 C CA . SER A 1 248 ? 6.34 28.234 19.297 1 98.75 248 SER A CA 1
ATOM 1884 C C . SER A 1 248 ? 5.363 29.234 19.938 1 98.75 248 SER A C 1
ATOM 1886 O O . SER A 1 248 ? 5.719 29.938 20.875 1 98.75 248 SER A O 1
ATOM 1888 N N . LEU A 1 249 ? 4.137 29.25 19.438 1 98.75 249 LEU A N 1
ATOM 1889 C CA . LEU A 1 249 ? 3.119 30.141 20 1 98.75 249 LEU A CA 1
ATOM 1890 C C . LEU A 1 249 ? 2.787 29.75 21.438 1 98.75 249 LEU A C 1
ATOM 1892 O O . LEU A 1 249 ? 2.615 30.609 22.297 1 98.75 249 LEU A O 1
ATOM 1896 N N . THR A 1 250 ? 2.701 28.453 21.703 1 98.44 250 THR A N 1
ATOM 1897 C CA . THR A 1 250 ? 2.354 27.984 23.031 1 98.44 250 THR A CA 1
ATOM 1898 C C . THR A 1 250 ? 3.502 28.219 24.016 1 98.44 250 THR A C 1
ATOM 1900 O O . THR A 1 250 ? 3.301 28.203 25.234 1 98.44 250 THR A O 1
ATOM 1903 N N . GLU A 1 251 ? 4.664 28.484 23.484 1 97.94 251 GLU A N 1
ATOM 1904 C CA . GLU A 1 251 ? 5.82 28.812 24.312 1 97.94 251 GLU A CA 1
ATOM 1905 C C . GLU A 1 251 ? 5.879 30.312 24.594 1 97.94 251 GLU A C 1
ATOM 1907 O O . GLU A 1 251 ? 6.797 30.781 25.266 1 97.94 251 GLU A O 1
ATOM 1912 N N . GLY A 1 252 ? 5.008 31.016 24.031 1 97.56 252 GLY A N 1
ATOM 1913 C CA . GLY A 1 252 ? 4.875 32.438 24.391 1 97.56 252 GLY A CA 1
ATOM 1914 C C . GLY A 1 252 ? 5.535 33.375 23.391 1 97.56 252 GLY A C 1
ATOM 1915 O O . GLY A 1 252 ? 5.586 34.562 23.609 1 97.56 252 GLY A O 1
ATOM 1916 N N . LYS A 1 253 ? 5.973 32.875 22.312 1 97.81 253 LYS A N 1
ATOM 1917 C CA . LYS A 1 253 ? 6.582 33.75 21.297 1 97.81 253 LYS A CA 1
ATOM 1918 C C . LYS A 1 253 ? 5.527 34.562 20.578 1 97.81 253 LYS A C 1
ATOM 1920 O O . LYS A 1 253 ? 4.379 34.156 20.438 1 97.81 253 LYS A O 1
ATOM 1925 N N . ASN A 1 254 ? 5.945 35.781 20.172 1 97.88 254 ASN A N 1
ATOM 1926 C CA . ASN A 1 254 ? 5.039 36.562 19.328 1 97.88 254 ASN A CA 1
ATOM 1927 C C . ASN A 1 254 ? 4.949 35.969 17.922 1 97.88 254 ASN A C 1
ATOM 1929 O O . ASN A 1 254 ? 5.699 35.062 17.578 1 97.88 254 ASN A O 1
ATOM 1933 N N . LEU A 1 255 ? 4.066 36.469 17.109 1 98.5 255 LEU A N 1
ATOM 1934 C CA . LEU A 1 255 ? 3.74 35.844 15.828 1 98.5 255 LEU A CA 1
ATOM 1935 C C . LEU A 1 255 ? 4.949 35.844 14.898 1 98.5 255 LEU A C 1
ATOM 1937 O O . LEU A 1 255 ? 5.23 34.844 14.234 1 98.5 255 LEU A O 1
ATOM 1941 N N . GLU A 1 256 ? 5.633 36.938 14.844 1 98.38 256 GLU A N 1
ATOM 1942 C CA . GLU A 1 256 ? 6.797 37.062 13.969 1 98.38 256 GLU A CA 1
ATOM 1943 C C . GLU A 1 256 ? 7.863 36.031 14.344 1 98.38 256 GLU A C 1
ATOM 1945 O O . GLU A 1 256 ? 8.391 35.344 13.469 1 98.38 256 GLU A O 1
ATOM 1950 N N . GLU A 1 257 ? 8.156 35.938 15.625 1 98.25 257 GLU A N 1
ATOM 1951 C CA . GLU A 1 257 ? 9.133 34.969 16.109 1 98.25 257 GLU A CA 1
ATOM 1952 C C . GLU A 1 257 ? 8.656 33.531 15.844 1 98.25 257 GLU A C 1
ATOM 1954 O O . GLU A 1 257 ? 9.453 32.656 15.5 1 98.25 257 GLU A O 1
ATOM 1959 N N . ALA A 1 258 ? 7.379 33.312 16.047 1 98.69 258 ALA A N 1
ATOM 1960 C CA . ALA A 1 258 ? 6.809 32 15.859 1 98.69 258 ALA A CA 1
ATOM 1961 C C . ALA A 1 258 ? 6.883 31.578 14.391 1 98.69 258 ALA A C 1
ATOM 1963 O O . ALA A 1 258 ? 7.215 30.422 14.094 1 98.69 258 ALA A O 1
ATOM 1964 N N . VAL A 1 259 ? 6.59 32.5 13.492 1 98.75 259 VAL A N 1
ATOM 1965 C CA . VAL A 1 259 ? 6.641 32.188 12.062 1 98.75 259 VAL A CA 1
ATOM 1966 C C . VAL A 1 259 ? 8.086 31.938 11.633 1 98.75 259 VAL A C 1
ATOM 1968 O O . VAL A 1 259 ? 8.352 31.047 10.844 1 98.75 259 VAL A O 1
ATOM 1971 N N . LYS A 1 260 ? 8.977 32.719 12.18 1 98.38 260 LYS A N 1
ATOM 1972 C CA . LYS A 1 260 ? 10.391 32.5 11.898 1 98.38 260 LYS A CA 1
ATOM 1973 C C . LYS A 1 260 ? 10.844 31.125 12.352 1 98.38 260 LYS A C 1
ATOM 1975 O O . LYS A 1 260 ? 11.555 30.438 11.625 1 98.38 260 LYS A O 1
ATOM 1980 N N . PHE A 1 261 ? 10.453 30.797 13.547 1 98.44 261 PHE A N 1
ATOM 1981 C CA . PHE A 1 261 ? 10.766 29.484 14.109 1 98.44 261 PHE A CA 1
ATOM 1982 C C . PHE A 1 261 ? 10.188 28.375 13.242 1 98.44 261 PHE A C 1
ATOM 1984 O O . PHE A 1 261 ? 10.875 27.391 12.945 1 98.44 261 PHE A O 1
ATOM 1991 N N . ALA A 1 262 ? 8.961 28.484 12.805 1 98.75 262 ALA A N 1
ATOM 1992 C CA . ALA A 1 262 ? 8.273 27.5 11.969 1 98.75 262 ALA A CA 1
ATOM 1993 C C . ALA A 1 262 ? 8.961 27.359 10.609 1 98.75 262 ALA A C 1
ATOM 1995 O O . ALA A 1 262 ? 9.094 26.266 10.086 1 98.75 262 ALA A O 1
ATOM 1996 N N . ASN A 1 263 ? 9.406 28.453 10.07 1 98 263 ASN A N 1
ATOM 1997 C CA . ASN A 1 263 ? 10.141 28.438 8.805 1 98 263 ASN A CA 1
ATOM 1998 C C . ASN A 1 263 ? 11.453 27.688 8.93 1 98 263 ASN A C 1
ATOM 2000 O O . ASN A 1 263 ? 11.828 26.922 8.031 1 98 263 ASN A O 1
ATOM 2004 N N . ALA A 1 264 ? 12.117 27.969 9.961 1 97.88 264 ALA A N 1
ATOM 2005 C CA . ALA A 1 264 ? 13.359 27.25 10.203 1 97.88 264 ALA A CA 1
ATOM 2006 C C . ALA A 1 264 ? 13.117 25.734 10.32 1 97.88 264 ALA A C 1
ATOM 2008 O O . ALA A 1 264 ? 13.875 24.938 9.766 1 97.88 264 ALA A O 1
ATOM 2009 N N . SER A 1 265 ? 12.102 25.406 11.055 1 98.31 265 SER A N 1
ATOM 2010 C CA . SER A 1 265 ? 11.734 24 11.219 1 98.31 265 SER A CA 1
ATOM 2011 C C . SER A 1 265 ? 11.43 23.344 9.875 1 98.31 265 SER A C 1
ATOM 2013 O O . SER A 1 265 ? 11.93 22.25 9.586 1 98.31 265 SER A O 1
ATOM 2015 N N . ALA A 1 266 ? 10.609 23.984 9.055 1 97.94 266 ALA A N 1
ATOM 2016 C CA . ALA A 1 266 ? 10.227 23.453 7.754 1 97.94 266 ALA A CA 1
ATOM 2017 C C . ALA A 1 266 ? 11.438 23.297 6.84 1 97.94 266 ALA A C 1
ATOM 2019 O O . ALA A 1 266 ? 11.516 22.344 6.066 1 97.94 266 ALA A O 1
ATOM 2020 N N . SER A 1 267 ? 12.383 24.219 6.938 1 97.12 267 SER A N 1
ATOM 2021 C CA . SER A 1 267 ? 13.578 24.172 6.102 1 97.12 267 SER A CA 1
ATOM 2022 C C . SER A 1 267 ? 14.438 22.953 6.43 1 97.12 267 SER A C 1
ATOM 2024 O O . SER A 1 267 ? 15.141 22.422 5.562 1 97.12 267 SER A O 1
ATOM 2026 N N . LEU A 1 268 ? 14.445 22.531 7.66 1 97.56 268 LEU A N 1
ATOM 2027 C CA . LEU A 1 268 ? 15.18 21.328 8.078 1 97.56 268 LEU A CA 1
ATOM 2028 C C . LEU A 1 268 ? 14.461 20.062 7.621 1 97.56 268 LEU A C 1
ATOM 2030 O O . LEU A 1 268 ? 15.109 19.109 7.203 1 97.56 268 LEU A O 1
ATOM 2034 N N . ALA A 1 269 ? 13.109 20.109 7.691 1 97.19 269 ALA A N 1
ATOM 2035 C CA . ALA A 1 269 ? 12.289 18.938 7.383 1 97.19 269 ALA A CA 1
ATOM 2036 C C . ALA A 1 269 ? 12.484 18.5 5.934 1 97.19 269 ALA A C 1
ATOM 2038 O O . ALA A 1 269 ? 12.469 17.297 5.629 1 97.19 269 ALA A O 1
ATOM 2039 N N . VAL A 1 270 ? 12.711 19.406 4.992 1 95.88 270 VAL A N 1
ATOM 2040 C CA . VAL A 1 270 ? 12.734 19.094 3.564 1 95.88 270 VAL A CA 1
ATOM 2041 C C . VAL A 1 270 ? 14.086 18.484 3.191 1 95.88 270 VAL A C 1
ATOM 2043 O O . VAL A 1 270 ? 14.273 18.031 2.062 1 95.88 270 VAL A O 1
ATOM 2046 N N . GLU A 1 271 ? 15.008 18.406 4.129 1 95.88 271 GLU A N 1
ATOM 2047 C CA . GLU A 1 271 ? 16.344 17.906 3.859 1 95.88 271 GLU A CA 1
ATOM 2048 C C . GLU A 1 271 ? 16.406 16.375 3.955 1 95.88 271 GLU A C 1
ATOM 2050 O O . GLU A 1 271 ? 17.422 15.766 3.645 1 95.88 271 GLU A O 1
ATOM 2055 N N . LYS A 1 272 ? 15.312 15.758 4.324 1 92 272 LYS A N 1
ATOM 2056 C CA . LYS A 1 272 ? 15.234 14.305 4.473 1 92 272 LYS A CA 1
ATOM 2057 C C . LYS A 1 272 ? 14.008 13.75 3.748 1 92 272 LYS A C 1
ATOM 2059 O O . LYS A 1 272 ? 13.031 14.469 3.523 1 92 272 LYS A O 1
ATOM 2064 N N . LYS A 1 273 ? 14.031 12.477 3.449 1 87.19 273 LYS A N 1
ATOM 2065 C CA . LYS A 1 273 ? 12.914 11.82 2.783 1 87.19 273 LYS A CA 1
ATOM 2066 C C . LYS A 1 273 ? 11.805 11.484 3.777 1 87.19 273 LYS A C 1
ATOM 2068 O O . LYS A 1 273 ? 12.078 11.008 4.883 1 87.19 273 LYS A O 1
ATOM 2073 N N . GLY A 1 274 ? 10.555 11.758 3.328 1 86.19 274 GLY A N 1
ATOM 2074 C CA . GLY A 1 274 ? 9.414 11.438 4.172 1 86.19 274 GLY A CA 1
ATOM 2075 C C . GLY A 1 274 ? 8.914 12.625 4.973 1 86.19 274 GLY A C 1
ATOM 2076 O O . GLY A 1 274 ? 9.695 13.516 5.324 1 86.19 274 GLY A O 1
ATOM 2077 N N . ALA A 1 275 ? 7.688 12.555 5.375 1 88.12 275 ALA A N 1
ATOM 2078 C CA . ALA A 1 275 ? 7.098 13.664 6.129 1 88.12 275 ALA A CA 1
ATOM 2079 C C . ALA A 1 275 ? 7.586 13.656 7.574 1 88.12 275 ALA A C 1
ATOM 2081 O O . ALA A 1 275 ? 8.359 14.531 7.977 1 88.12 275 ALA A O 1
ATOM 2082 N N . GLN A 1 276 ? 7.316 12.625 8.305 1 94.12 276 GLN A N 1
ATOM 2083 C CA . GLN A 1 276 ? 7.645 12.578 9.727 1 94.12 276 GLN A CA 1
ATOM 2084 C C . GLN A 1 276 ? 9.133 12.328 9.938 1 94.12 276 GLN A C 1
ATOM 2086 O O . GLN A 1 276 ? 9.734 12.852 10.883 1 94.12 276 GLN A O 1
ATOM 2091 N N . THR A 1 277 ? 9.797 11.633 9.039 1 89.06 277 THR A N 1
ATOM 2092 C CA . THR A 1 277 ? 11.188 11.227 9.188 1 89.06 277 THR A CA 1
ATOM 2093 C C . THR A 1 277 ? 12.102 12.445 9.258 1 89.06 277 THR A C 1
ATOM 2095 O O . THR A 1 277 ? 13.062 12.461 10.031 1 89.06 277 THR A O 1
ATOM 2098 N N . GLY A 1 278 ? 11.781 13.453 8.562 1 90.5 278 GLY A N 1
ATOM 2099 C CA . GLY A 1 278 ? 12.672 14.594 8.422 1 90.5 278 GLY A CA 1
ATOM 2100 C C . GLY A 1 278 ? 12.391 15.695 9.422 1 90.5 278 GLY A C 1
ATOM 2101 O O . GLY A 1 278 ? 13.086 16.719 9.445 1 90.5 278 GLY A O 1
ATOM 2102 N N . MET A 1 279 ? 11.383 15.531 10.281 1 97.12 279 MET A N 1
ATOM 2103 C CA . MET A 1 279 ? 11.008 16.594 11.203 1 97.12 279 MET A CA 1
ATOM 2104 C C . MET A 1 279 ? 12.078 16.812 12.266 1 97.12 279 MET A C 1
ATOM 2106 O O . MET A 1 279 ? 12.617 15.844 12.805 1 97.12 279 MET A O 1
ATOM 2110 N N . PRO A 1 280 ? 12.461 18.031 12.555 1 98.06 280 PRO A N 1
ATOM 2111 C CA . PRO A 1 280 ? 13.641 18.344 13.375 1 98.06 280 PRO A CA 1
ATOM 2112 C C . PRO A 1 280 ? 13.336 18.328 14.875 1 98.06 280 PRO A C 1
ATOM 2114 O O . PRO A 1 280 ? 12.18 18.469 15.273 1 98.06 280 PRO A O 1
ATOM 2117 N N . SER A 1 281 ? 14.445 18.219 15.625 1 98.12 281 SER A N 1
ATOM 2118 C CA . SER A 1 281 ? 14.414 18.453 17.062 1 98.12 281 SER A CA 1
ATOM 2119 C C . SER A 1 281 ? 14.523 19.953 17.375 1 98.12 281 SER A C 1
ATOM 2121 O O . SER A 1 281 ? 14.852 20.75 16.5 1 98.12 281 SER A O 1
ATOM 2123 N N . LEU A 1 282 ? 14.227 20.266 18.641 1 98.44 282 LEU A N 1
ATOM 2124 C CA . LEU A 1 282 ? 14.344 21.656 19.094 1 98.44 282 LEU A CA 1
ATOM 2125 C C . LEU A 1 282 ? 15.773 22.156 18.922 1 98.44 282 LEU A C 1
ATOM 2127 O O . LEU A 1 282 ? 15.977 23.281 18.453 1 98.44 282 LEU A O 1
ATOM 2131 N N . GLU A 1 283 ? 16.719 21.328 19.188 1 98.25 283 GLU A N 1
ATOM 2132 C CA . GLU A 1 283 ? 18.109 21.719 19.094 1 98.25 283 GLU A CA 1
ATOM 2133 C C . GLU A 1 283 ? 18.5 22.047 17.656 1 98.25 283 GLU A C 1
ATOM 2135 O O . GLU A 1 283 ? 19.219 23.016 17.406 1 98.25 283 GLU A O 1
ATOM 2140 N N . GLN A 1 284 ? 18.031 21.281 16.766 1 98 284 GLN A N 1
ATOM 2141 C CA . GLN A 1 284 ? 18.328 21.5 15.352 1 98 284 GLN A CA 1
ATOM 2142 C C . GLN A 1 284 ? 17.75 22.828 14.875 1 98 284 GLN A C 1
ATOM 2144 O O . GLN A 1 284 ? 18.391 23.547 14.117 1 98 284 GLN A O 1
ATOM 2149 N N . VAL A 1 285 ? 16.547 23.109 15.336 1 98.38 285 VAL A N 1
ATOM 2150 C CA . VAL A 1 285 ? 15.883 24.344 14.914 1 98.38 285 VAL A CA 1
ATOM 2151 C C . VAL A 1 285 ? 16.609 25.547 15.5 1 98.38 285 VAL A C 1
ATOM 2153 O O . VAL A 1 285 ? 16.859 26.531 14.805 1 98.38 285 VAL A O 1
ATOM 2156 N N . LEU A 1 286 ? 16.969 25.484 16.75 1 97.94 286 LEU A N 1
ATOM 2157 C CA . LEU A 1 286 ? 17.672 26.594 17.406 1 97.94 286 LEU A CA 1
ATOM 2158 C C . LEU A 1 286 ? 19.016 26.844 16.734 1 97.94 286 LEU A C 1
ATOM 2160 O O . LEU A 1 286 ? 19.422 28 16.562 1 97.94 286 LEU A O 1
ATOM 2164 N N . SER A 1 287 ? 19.641 25.781 16.312 1 97.5 287 SER A N 1
ATOM 2165 C CA . SER A 1 287 ? 20.906 25.922 15.602 1 97.5 287 SER A CA 1
ATOM 2166 C C . SER A 1 287 ? 20.703 26.609 14.25 1 97.5 287 SER A C 1
ATOM 2168 O O . SER A 1 287 ? 21.516 27.438 13.844 1 97.5 287 SER A O 1
ATOM 2170 N N . ARG A 1 288 ? 19.703 26.25 13.57 1 96.38 288 ARG A N 1
ATOM 2171 C CA . ARG A 1 288 ? 19.391 26.844 12.281 1 96.38 288 ARG A CA 1
ATOM 2172 C C . ARG A 1 288 ? 19.109 28.344 12.438 1 96.38 288 ARG A C 1
ATOM 2174 O O . ARG A 1 288 ? 19.5 29.141 11.586 1 96.38 288 ARG A O 1
ATOM 2181 N N . LEU A 1 289 ? 18.453 28.719 13.484 1 96.19 289 LEU A N 1
ATOM 2182 C CA . LEU A 1 289 ? 18.094 30.109 13.734 1 96.19 289 LEU A CA 1
ATOM 2183 C C . LEU A 1 289 ? 19.328 30.953 14.031 1 96.19 289 LEU A C 1
ATOM 2185 O O . LEU A 1 289 ? 19.344 32.156 13.781 1 96.19 289 LEU A O 1
ATOM 2189 N N . GLN A 1 290 ? 20.344 30.312 14.523 1 92.81 290 GLN A N 1
ATOM 2190 C CA . GLN A 1 290 ? 21.594 31.016 14.852 1 92.81 290 GLN A CA 1
ATOM 2191 C C . GLN A 1 290 ? 22.453 31.203 13.617 1 92.81 290 GLN A C 1
ATOM 2193 O O . GLN A 1 290 ? 23.281 32.125 13.562 1 92.81 290 GLN A O 1
ATOM 2198 N N . THR A 1 291 ? 22.484 30.219 12.727 1 76.69 291 THR A N 1
ATOM 2199 C CA . THR A 1 291 ? 23.297 30.328 11.516 1 76.69 291 THR A CA 1
ATOM 2200 C C . THR A 1 291 ? 22.812 31.453 10.625 1 76.69 291 THR A C 1
ATOM 2202 O O . THR A 1 291 ? 23.594 32.031 9.875 1 76.69 291 THR A O 1
ATOM 2205 N N . LYS A 1 292 ? 21.609 31.75 10.43 1 63.44 292 LYS A N 1
ATOM 2206 C CA . LYS A 1 292 ? 21.078 32.812 9.578 1 63.44 292 LYS A CA 1
ATOM 2207 C C . LYS A 1 292 ? 21.344 34.188 10.18 1 63.44 292 LYS A C 1
ATOM 2209 O O . LYS A 1 292 ? 20.922 35.219 9.633 1 63.44 292 LYS A O 1
ATOM 2214 N N . LYS A 1 293 ? 22.047 34.312 11.562 1 45.16 293 LYS A N 1
ATOM 2215 C CA . LYS A 1 293 ? 22.547 35.594 12.039 1 45.16 293 LYS A CA 1
ATOM 2216 C C . LYS A 1 293 ? 23.938 35.875 11.477 1 45.16 293 LYS A C 1
ATOM 2218 O O . LYS A 1 293 ? 24.797 34.969 11.43 1 45.16 293 LYS A O 1
ATOM 2223 N N . MET B 1 1 ? 6.191 -34.969 -0.884 1 96.06 1 MET B N 1
ATOM 2224 C CA . MET B 1 1 ? 6.109 -33.531 -0.563 1 96.06 1 MET B CA 1
ATOM 2225 C C . MET B 1 1 ? 6.113 -32.688 -1.833 1 96.06 1 MET B C 1
ATOM 2227 O O . MET B 1 1 ? 6.816 -33 -2.795 1 96.06 1 MET B O 1
ATOM 2231 N N . ILE B 1 2 ? 5.18 -31.766 -1.901 1 98.81 2 ILE B N 1
ATOM 2232 C CA . ILE B 1 2 ? 5.172 -30.797 -2.994 1 98.81 2 ILE B CA 1
ATOM 2233 C C . ILE B 1 2 ? 5.992 -29.562 -2.602 1 98.81 2 ILE B C 1
ATOM 2235 O O . ILE B 1 2 ? 5.754 -28.953 -1.556 1 98.81 2 ILE B O 1
ATOM 2239 N N . THR B 1 3 ? 7 -29.234 -3.389 1 98.94 3 THR B N 1
ATOM 2240 C CA . THR B 1 3 ? 7.777 -28.016 -3.164 1 98.94 3 THR B CA 1
ATOM 2241 C C . THR B 1 3 ? 7.371 -26.922 -4.152 1 98.94 3 THR B C 1
ATOM 2243 O O . THR B 1 3 ? 7.453 -27.125 -5.367 1 98.94 3 THR B O 1
ATOM 2246 N N . VAL B 1 4 ? 6.875 -25.859 -3.617 1 98.94 4 VAL B N 1
ATOM 2247 C CA . VAL B 1 4 ? 6.602 -24.688 -4.445 1 98.94 4 VAL B CA 1
ATOM 2248 C C . VAL B 1 4 ? 7.738 -23.688 -4.309 1 98.94 4 VAL B C 1
ATOM 2250 O O . VAL B 1 4 ? 8.117 -23.312 -3.193 1 98.94 4 VAL B O 1
ATOM 2253 N N . ILE B 1 5 ? 8.312 -23.297 -5.379 1 98.94 5 ILE B N 1
ATOM 2254 C CA . ILE B 1 5 ? 9.383 -22.297 -5.391 1 98.94 5 ILE B CA 1
ATOM 2255 C C . ILE B 1 5 ? 8.93 -21.078 -6.191 1 98.94 5 ILE B C 1
ATOM 2257 O O . ILE B 1 5 ? 8.625 -21.188 -7.379 1 98.94 5 ILE B O 1
ATOM 2261 N N . GLY B 1 6 ? 8.867 -19.953 -5.512 1 98.69 6 GLY B N 1
ATOM 2262 C CA . GLY B 1 6 ? 8.391 -18.812 -6.277 1 98.69 6 GLY B CA 1
ATOM 2263 C C . GLY B 1 6 ? 8.094 -17.609 -5.414 1 98.69 6 GLY B C 1
ATOM 2264 O O . GLY B 1 6 ? 8.703 -17.422 -4.363 1 98.69 6 GLY B O 1
ATOM 2265 N N . SER B 1 7 ? 7.219 -16.797 -5.922 1 98.75 7 SER B N 1
ATOM 2266 C CA . SER B 1 7 ? 7.027 -15.445 -5.395 1 98.75 7 SER B CA 1
ATOM 2267 C C . SER B 1 7 ? 6.129 -15.453 -4.164 1 98.75 7 SER B C 1
ATOM 2269 O O . SER B 1 7 ? 5.203 -16.25 -4.07 1 98.75 7 SER B O 1
ATOM 2271 N N . ILE B 1 8 ? 6.445 -14.633 -3.281 1 98.5 8 ILE B N 1
ATOM 2272 C CA . ILE B 1 8 ? 5.645 -14.219 -2.133 1 98.5 8 ILE B CA 1
ATOM 2273 C C . ILE B 1 8 ? 5.434 -12.703 -2.172 1 98.5 8 ILE B C 1
ATOM 2275 O O . ILE B 1 8 ? 6.395 -11.938 -2.127 1 98.5 8 ILE B O 1
ATOM 2279 N N . ASN B 1 9 ? 4.148 -12.297 -2.303 1 97.19 9 ASN B N 1
ATOM 2280 C CA . ASN B 1 9 ? 3.811 -10.891 -2.463 1 97.19 9 ASN B CA 1
ATOM 2281 C C . ASN B 1 9 ? 2.697 -10.469 -1.508 1 97.19 9 ASN B C 1
ATOM 2283 O O . ASN B 1 9 ? 2.014 -11.32 -0.931 1 97.19 9 ASN B O 1
ATOM 2287 N N . MET B 1 10 ? 2.598 -9.203 -1.309 1 97.25 10 MET B N 1
ATOM 2288 C CA . MET B 1 10 ? 1.367 -8.578 -0.837 1 97.25 10 MET B CA 1
ATOM 2289 C C . MET B 1 10 ? 0.68 -7.809 -1.963 1 97.25 10 MET B C 1
ATOM 2291 O O . MET B 1 10 ? 1.329 -7.062 -2.697 1 97.25 10 MET B O 1
ATOM 2295 N N . ASP B 1 11 ? -0.608 -8.055 -2.088 1 96.81 11 ASP B N 1
ATOM 2296 C CA . ASP B 1 11 ? -1.415 -7.293 -3.039 1 96.81 11 ASP B CA 1
ATOM 2297 C C . ASP B 1 11 ? -2.078 -6.094 -2.361 1 96.81 11 ASP B C 1
ATOM 2299 O O . ASP B 1 11 ? -2.832 -6.258 -1.399 1 96.81 11 ASP B O 1
ATOM 2303 N N . LEU B 1 12 ? -1.773 -4.918 -2.838 1 97.25 12 LEU B N 1
ATOM 2304 C CA . LEU B 1 12 ? -2.359 -3.67 -2.357 1 97.25 12 LEU B CA 1
ATOM 2305 C C . LEU B 1 12 ? -3.393 -3.139 -3.346 1 97.25 12 LEU B C 1
ATOM 2307 O O . LEU B 1 12 ? -3.033 -2.586 -4.387 1 97.25 12 LEU B O 1
ATOM 2311 N N . VAL B 1 13 ? -4.664 -3.234 -2.973 1 96.38 13 VAL B N 1
ATOM 2312 C CA . VAL B 1 13 ? -5.738 -2.934 -3.912 1 96.38 13 VAL B CA 1
ATOM 2313 C C . VAL B 1 13 ? -6.41 -1.62 -3.521 1 96.38 13 VAL B C 1
ATOM 2315 O O . VAL B 1 13 ? -6.992 -1.51 -2.439 1 96.38 13 VAL B O 1
ATOM 2318 N N . VAL B 1 14 ? -6.336 -0.668 -4.367 1 97.75 14 VAL B N 1
ATOM 2319 C CA . VAL B 1 14 ? -6.98 0.622 -4.145 1 97.75 14 VAL B CA 1
ATOM 2320 C C . VAL B 1 14 ? -8.062 0.85 -5.199 1 97.75 14 VAL B C 1
ATOM 2322 O O . VAL B 1 14 ? -7.797 0.755 -6.398 1 97.75 14 VAL B O 1
ATOM 2325 N N . GLY B 1 15 ? -9.281 1.03 -4.738 1 97.38 15 GLY B N 1
ATOM 2326 C CA . GLY B 1 15 ? -10.375 1.396 -5.629 1 97.38 15 GLY B CA 1
ATOM 2327 C C . GLY B 1 15 ? -10.531 2.896 -5.785 1 97.38 15 GLY B C 1
ATOM 2328 O O . GLY B 1 15 ? -10.375 3.648 -4.824 1 97.38 15 GLY B O 1
ATOM 2329 N N . THR B 1 16 ? -10.805 3.43 -6.996 1 97.75 16 THR B N 1
ATOM 2330 C CA . THR B 1 16 ? -11.062 4.84 -7.262 1 97.75 16 THR B CA 1
ATOM 2331 C C . THR B 1 16 ? -11.992 5.008 -8.461 1 97.75 16 THR B C 1
ATOM 2333 O O . THR B 1 16 ? -12.039 4.145 -9.336 1 97.75 16 THR B O 1
ATOM 2336 N N . ASN B 1 17 ? -12.766 6.047 -8.422 1 96.44 17 ASN B N 1
ATOM 2337 C CA . ASN B 1 17 ? -13.633 6.336 -9.562 1 96.44 17 ASN B CA 1
ATOM 2338 C C . ASN B 1 17 ? -12.875 7.031 -10.68 1 96.44 17 ASN B C 1
ATOM 2340 O O . ASN B 1 17 ? -13.336 7.074 -11.82 1 96.44 17 ASN B O 1
ATOM 2344 N N . HIS B 1 18 ? -11.711 7.57 -10.281 1 94.44 18 HIS B N 1
ATOM 2345 C CA . HIS B 1 18 ? -10.898 8.336 -11.227 1 94.44 18 HIS B CA 1
ATOM 2346 C C . HIS B 1 18 ? -9.414 8.125 -10.969 1 94.44 18 HIS B C 1
ATOM 2348 O O . HIS B 1 18 ? -8.906 8.461 -9.898 1 94.44 18 HIS B O 1
ATOM 2354 N N . VAL B 1 19 ? -8.719 7.551 -12.016 1 95.62 19 VAL B N 1
ATOM 2355 C CA . VAL B 1 19 ? -7.273 7.41 -11.891 1 95.62 19 VAL B CA 1
ATOM 2356 C C . VAL B 1 19 ? -6.605 8.781 -12.031 1 95.62 19 VAL B C 1
ATOM 2358 O O . VAL B 1 19 ? -6.832 9.484 -13.023 1 95.62 19 VAL B O 1
ATOM 2361 N N . PRO B 1 20 ? -5.836 9.203 -11.078 1 96.31 20 PRO B N 1
ATOM 2362 C CA . PRO B 1 20 ? -5.277 10.562 -11.117 1 96.31 20 PRO B CA 1
ATOM 2363 C C . PRO B 1 20 ? -4.312 10.766 -12.281 1 96.31 20 PRO B C 1
ATOM 2365 O O . PRO B 1 20 ? -3.557 9.859 -12.633 1 96.31 20 PRO B O 1
ATOM 2368 N N . ASP B 1 21 ? -4.352 11.945 -12.867 1 94.25 21 ASP B N 1
ATOM 2369 C CA . ASP B 1 21 ? -3.338 12.398 -13.812 1 94.25 21 ASP B CA 1
ATOM 2370 C C . ASP B 1 21 ? -2.074 12.859 -13.094 1 94.25 21 ASP B C 1
ATOM 2372 O O . ASP B 1 21 ? -2.037 12.891 -11.859 1 94.25 21 ASP B O 1
ATOM 2376 N N . LYS B 1 22 ? -1.07 13.156 -13.953 1 93.12 22 LYS B N 1
ATOM 2377 C CA . LYS B 1 22 ? 0.178 13.68 -13.406 1 93.12 22 LYS B CA 1
ATOM 2378 C C . LYS B 1 22 ? -0.085 14.852 -12.461 1 93.12 22 LYS B C 1
ATOM 2380 O O . LYS B 1 22 ? -0.797 15.789 -12.812 1 93.12 22 LYS B O 1
ATOM 2385 N N . GLY B 1 23 ? 0.42 14.82 -11.195 1 91 23 GLY B N 1
ATOM 2386 C CA . GLY B 1 23 ? 0.312 15.906 -10.234 1 91 23 GLY B CA 1
ATOM 2387 C C . GLY B 1 23 ? -1.047 15.969 -9.562 1 91 23 GLY B C 1
ATOM 2388 O O . GLY B 1 23 ? -1.293 16.844 -8.734 1 91 23 GLY B O 1
ATOM 2389 N N . GLU B 1 24 ? -1.921 15.016 -9.836 1 94.12 24 GLU B N 1
ATOM 2390 C CA . GLU B 1 24 ? -3.295 15.094 -9.352 1 94.12 24 GLU B CA 1
ATOM 2391 C C . GLU B 1 24 ? -3.486 14.227 -8.109 1 94.12 24 GLU B C 1
ATOM 2393 O O . GLU B 1 24 ? -2.84 13.188 -7.965 1 94.12 24 GLU B O 1
ATOM 2398 N N . THR B 1 25 ? -4.262 14.727 -7.246 1 93.88 25 THR B N 1
ATOM 2399 C CA . THR B 1 25 ? -4.762 13.953 -6.113 1 93.88 25 THR B CA 1
ATOM 2400 C C . THR B 1 25 ? -6.246 13.641 -6.285 1 93.88 25 THR B C 1
ATOM 2402 O O . THR B 1 25 ? -7.047 14.531 -6.566 1 93.88 25 THR B O 1
ATOM 2405 N N . THR B 1 26 ? -6.574 12.391 -6.184 1 96.44 26 THR B N 1
ATOM 2406 C CA . THR B 1 26 ? -7.973 11.984 -6.277 1 96.44 26 THR B CA 1
ATOM 2407 C C . THR B 1 26 ? -8.391 11.188 -5.043 1 96.44 26 THR B C 1
ATOM 2409 O O . THR B 1 26 ? -7.539 10.758 -4.262 1 96.44 26 THR B O 1
ATOM 2412 N N . LEU B 1 27 ? -9.68 11.039 -4.902 1 95.44 27 LEU B N 1
ATOM 2413 C CA . LEU B 1 27 ? -10.211 10.25 -3.791 1 95.44 27 LEU B CA 1
ATOM 2414 C C . LEU B 1 27 ? -10.383 8.789 -4.191 1 95.44 27 LEU B C 1
ATOM 2416 O O . LEU B 1 27 ? -10.859 8.5 -5.293 1 95.44 27 LEU B O 1
ATOM 2420 N N . GLY B 1 28 ? -9.984 7.965 -3.332 1 97.12 28 GLY B N 1
ATOM 2421 C CA . GLY B 1 28 ? -10.258 6.547 -3.482 1 97.12 28 GLY B CA 1
ATOM 2422 C C . GLY B 1 28 ? -11.57 6.121 -2.854 1 97.12 28 GLY B C 1
ATOM 2423 O O . GLY B 1 28 ? -12.133 6.844 -2.029 1 97.12 28 GLY B O 1
ATOM 2424 N N . THR B 1 29 ? -12.039 4.949 -3.225 1 95.81 29 THR B N 1
ATOM 2425 C CA . THR B 1 29 ? -13.32 4.445 -2.742 1 95.81 29 THR B CA 1
ATOM 2426 C C . THR B 1 29 ? -13.117 3.283 -1.773 1 95.81 29 THR B C 1
ATOM 2428 O O . THR B 1 29 ? -13.984 3.002 -0.944 1 95.81 29 THR B O 1
ATOM 2431 N N . SER B 1 30 ? -11.977 2.639 -1.93 1 95.44 30 SER B N 1
ATOM 2432 C CA . SER B 1 30 ? -11.711 1.481 -1.08 1 95.44 30 SER B CA 1
ATOM 2433 C C . SER B 1 30 ? -10.227 1.141 -1.058 1 95.44 30 SER B C 1
ATOM 2435 O O . SER B 1 30 ? -9.477 1.557 -1.941 1 95.44 30 SER B O 1
ATOM 2437 N N . PHE B 1 31 ? -9.883 0.439 0.002 1 96.69 31 PHE B N 1
ATOM 2438 C CA . PHE B 1 31 ? -8.531 -0.099 0.125 1 96.69 31 PHE B CA 1
ATOM 2439 C C . PHE B 1 31 ? -8.547 -1.454 0.822 1 96.69 31 PHE B C 1
ATOM 2441 O O . PHE B 1 31 ? -9.273 -1.643 1.804 1 96.69 31 PHE B O 1
ATOM 2448 N N . SER B 1 32 ? -7.77 -2.375 0.2 1 93.94 32 SER B N 1
ATOM 2449 C CA . SER B 1 32 ? -7.609 -3.691 0.806 1 93.94 32 SER B CA 1
ATOM 2450 C C . SER B 1 32 ? -6.219 -4.262 0.538 1 93.94 32 SER B C 1
ATOM 2452 O O . SER B 1 32 ? -5.586 -3.916 -0.461 1 93.94 32 SER B O 1
ATOM 2454 N N . THR B 1 33 ? -5.77 -5.059 1.435 1 93.56 33 THR B N 1
ATOM 2455 C CA . THR B 1 33 ? -4.527 -5.805 1.257 1 93.56 33 THR B CA 1
ATOM 2456 C C . THR B 1 33 ? -4.785 -7.305 1.28 1 93.56 33 THR B C 1
ATOM 2458 O O . THR B 1 33 ? -5.613 -7.785 2.059 1 93.56 33 THR B O 1
ATOM 2461 N N . PHE B 1 34 ? -4.145 -8.031 0.412 1 94.25 34 PHE B N 1
ATOM 2462 C CA . PHE B 1 34 ? -4.227 -9.492 0.36 1 94.25 34 PHE B CA 1
ATOM 2463 C C . PHE B 1 34 ? -2.838 -10.109 0.241 1 94.25 34 PHE B C 1
ATOM 2465 O O . PHE B 1 34 ? -1.949 -9.531 -0.393 1 94.25 34 PHE B O 1
ATOM 2472 N N . THR B 1 35 ? -2.676 -11.258 0.901 1 96.06 35 THR B N 1
ATOM 2473 C CA . THR B 1 35 ? -1.485 -12.039 0.59 1 96.06 35 THR B CA 1
ATOM 2474 C C . THR B 1 35 ? -1.545 -12.57 -0.839 1 96.06 35 THR B C 1
ATOM 2476 O O . THR B 1 35 ? -2.609 -12.977 -1.312 1 96.06 35 THR B O 1
ATOM 2479 N N . GLY B 1 36 ? -0.398 -12.477 -1.532 1 96.69 36 GLY B N 1
ATOM 2480 C CA . GLY B 1 36 ? -0.351 -12.906 -2.92 1 96.69 36 GLY B CA 1
ATOM 2481 C C . GLY B 1 36 ? 1.006 -13.445 -3.332 1 96.69 36 GLY B C 1
ATOM 2482 O O . GLY B 1 36 ? 1.772 -13.922 -2.492 1 96.69 36 GLY B O 1
ATOM 2483 N N . GLY B 1 37 ? 1.231 -13.352 -4.66 1 97.56 37 GLY B N 1
ATOM 2484 C CA . GLY B 1 37 ? 2.355 -14.039 -5.273 1 97.56 37 GLY B CA 1
ATOM 2485 C C . GLY B 1 37 ? 1.983 -15.391 -5.848 1 97.56 37 GLY B C 1
ATOM 2486 O O . GLY B 1 37 ? 1.464 -16.25 -5.137 1 97.56 37 GLY B O 1
ATOM 2487 N N . LYS B 1 38 ? 2.311 -15.508 -7.055 1 98.31 38 LYS B N 1
ATOM 2488 C CA . LYS B 1 38 ? 1.902 -16.75 -7.703 1 98.31 38 LYS B CA 1
ATOM 2489 C C . LYS B 1 38 ? 2.432 -17.969 -6.949 1 98.31 38 LYS B C 1
ATOM 2491 O O . LYS B 1 38 ? 1.726 -18.969 -6.805 1 98.31 38 LYS B O 1
ATOM 2496 N N . GLY B 1 39 ? 3.664 -17.891 -6.57 1 98.69 39 GLY B N 1
ATOM 2497 C CA . GLY B 1 39 ? 4.223 -18.984 -5.789 1 98.69 39 GLY B CA 1
ATOM 2498 C C . GLY B 1 39 ? 3.445 -19.266 -4.516 1 98.69 39 GLY B C 1
ATOM 2499 O O . GLY B 1 39 ? 2.984 -20.391 -4.297 1 98.69 39 GLY B O 1
ATOM 2500 N N . ALA B 1 40 ? 3.291 -18.281 -3.725 1 98.75 40 ALA B N 1
ATOM 2501 C CA . ALA B 1 40 ? 2.566 -18.438 -2.465 1 98.75 40 ALA B CA 1
ATOM 2502 C C . ALA B 1 40 ? 1.131 -18.891 -2.707 1 98.75 40 ALA B C 1
ATOM 2504 O O . ALA B 1 40 ? 0.611 -19.734 -1.977 1 98.75 40 ALA B O 1
ATOM 2505 N N . ASN B 1 41 ? 0.481 -18.328 -3.688 1 98.56 41 ASN B N 1
ATOM 2506 C CA . ASN B 1 41 ? -0.876 -18.734 -4.031 1 98.56 41 ASN B CA 1
ATOM 2507 C C . ASN B 1 41 ? -0.948 -20.234 -4.355 1 98.56 41 ASN B C 1
ATOM 2509 O O . ASN B 1 41 ? -1.839 -20.938 -3.873 1 98.56 41 ASN B O 1
ATOM 2513 N N . GLN B 1 42 ? -0.062 -20.656 -5.156 1 98.88 42 GLN B N 1
ATOM 2514 C CA . GLN B 1 42 ? -0.051 -22.062 -5.574 1 98.88 42 GLN B CA 1
ATOM 2515 C C . GLN B 1 42 ? 0.241 -22.984 -4.395 1 98.88 42 GLN B C 1
ATOM 2517 O O . GLN B 1 42 ? -0.33 -24.062 -4.293 1 98.88 42 GLN B O 1
ATOM 2522 N N . ALA B 1 43 ? 1.111 -22.547 -3.5 1 98.88 43 ALA B N 1
ATOM 2523 C CA . ALA B 1 43 ? 1.397 -23.297 -2.281 1 98.88 43 ALA B CA 1
ATOM 2524 C C . ALA B 1 43 ? 0.147 -23.438 -1.418 1 98.88 43 ALA B C 1
ATOM 2526 O O . ALA B 1 43 ? -0.169 -24.531 -0.95 1 98.88 43 ALA B O 1
ATOM 2527 N N . VAL B 1 44 ? -0.576 -22.359 -1.26 1 98.81 44 VAL B N 1
ATOM 2528 C CA . VAL B 1 44 ? -1.782 -22.375 -0.439 1 98.81 44 VAL B CA 1
ATOM 2529 C C . VAL B 1 44 ? -2.826 -23.297 -1.068 1 98.81 44 VAL B C 1
ATOM 2531 O O . VAL B 1 44 ? -3.48 -24.078 -0.369 1 98.81 44 VAL B O 1
ATOM 2534 N N . ALA B 1 45 ? -2.973 -23.188 -2.389 1 98.75 45 ALA B N 1
ATOM 2535 C CA . ALA B 1 45 ? -3.932 -24.031 -3.096 1 98.75 45 ALA B CA 1
ATOM 2536 C C . ALA B 1 45 ? -3.656 -25.516 -2.84 1 98.75 45 ALA B C 1
ATOM 2538 O O . ALA B 1 45 ? -4.57 -26.281 -2.521 1 98.75 45 ALA B O 1
ATOM 2539 N N . ALA B 1 46 ? -2.426 -25.953 -2.938 1 98.88 46 ALA B N 1
ATOM 2540 C CA . ALA B 1 46 ? -2.043 -27.344 -2.738 1 98.88 46 ALA B CA 1
ATOM 2541 C C . ALA B 1 46 ? -2.217 -27.766 -1.279 1 98.88 46 ALA B C 1
ATOM 2543 O O . ALA B 1 46 ? -2.707 -28.859 -0.993 1 98.88 46 ALA B O 1
ATOM 2544 N N . ALA B 1 47 ? -1.834 -26.875 -0.387 1 98.81 47 ALA B N 1
ATOM 2545 C CA . ALA B 1 47 ? -1.869 -27.172 1.041 1 98.81 47 ALA B CA 1
ATOM 2546 C C . ALA B 1 47 ? -3.305 -27.359 1.529 1 98.81 47 ALA B C 1
ATOM 2548 O O . ALA B 1 47 ? -3.594 -28.25 2.316 1 98.81 47 ALA B O 1
ATOM 2549 N N . ARG B 1 48 ? -4.211 -26.516 1.097 1 98.38 48 ARG B N 1
ATOM 2550 C CA . ARG B 1 48 ? -5.598 -26.578 1.546 1 98.38 48 ARG B CA 1
ATOM 2551 C C . ARG B 1 48 ? -6.262 -27.875 1.114 1 98.38 48 ARG B C 1
ATOM 2553 O O . ARG B 1 48 ? -7.25 -28.312 1.717 1 98.38 48 ARG B O 1
ATOM 2560 N N . LEU B 1 49 ? -5.766 -28.438 0.117 1 98.5 49 LEU B N 1
ATOM 2561 C CA . LEU B 1 49 ? -6.309 -29.688 -0.394 1 98.5 49 LEU B CA 1
ATOM 2562 C C . LEU B 1 49 ? -5.758 -30.875 0.385 1 98.5 49 LEU B C 1
ATOM 2564 O O . LEU B 1 49 ? -6.156 -32.031 0.144 1 98.5 49 LEU B O 1
ATOM 2568 N N . GLY B 1 50 ? -4.793 -30.641 1.28 1 97.94 50 GLY B N 1
ATOM 2569 C CA . GLY B 1 50 ? -4.246 -31.688 2.119 1 97.94 50 GLY B CA 1
ATOM 2570 C C . GLY B 1 50 ? -2.834 -32.094 1.738 1 97.94 50 GLY B C 1
ATOM 2571 O O . GLY B 1 50 ? -2.266 -33.031 2.316 1 97.94 50 GLY B O 1
ATOM 2572 N N . GLY B 1 51 ? -2.25 -31.391 0.822 1 98.19 51 GLY B N 1
ATOM 2573 C CA . GLY B 1 51 ? -0.888 -31.703 0.417 1 98.19 51 GLY B CA 1
ATOM 2574 C C . GLY B 1 51 ? 0.144 -31.328 1.467 1 98.19 51 GLY B C 1
ATOM 2575 O O . GLY B 1 51 ? -0.025 -30.359 2.195 1 98.19 51 GLY B O 1
ATOM 2576 N N . GLU B 1 52 ? 1.133 -32.156 1.598 1 98.5 52 GLU B N 1
ATOM 2577 C CA . GLU B 1 52 ? 2.336 -31.719 2.303 1 98.5 52 GLU B CA 1
ATOM 2578 C C . GLU B 1 52 ? 3.172 -30.781 1.445 1 98.5 52 GLU B C 1
ATOM 2580 O O . GLU B 1 52 ? 3.76 -31.188 0.445 1 98.5 52 GLU B O 1
ATOM 2585 N N . VAL B 1 53 ? 3.193 -29.516 1.86 1 98.81 53 VAL B N 1
ATOM 2586 C CA . VAL B 1 53 ? 3.764 -28.484 0.984 1 98.81 53 VAL B CA 1
ATOM 2587 C C . VAL B 1 53 ? 4.895 -27.766 1.705 1 98.81 53 VAL B C 1
ATOM 2589 O O . VAL B 1 53 ? 4.789 -27.453 2.896 1 98.81 53 VAL B O 1
ATOM 2592 N N . GLN B 1 54 ? 5.996 -27.516 1.028 1 98.56 54 GLN B N 1
ATOM 2593 C CA . GLN B 1 54 ? 7.012 -26.578 1.479 1 98.56 54 GLN B CA 1
ATOM 2594 C C . GLN B 1 54 ? 7.168 -25.422 0.49 1 98.56 54 GLN B C 1
ATOM 2596 O O . GLN B 1 54 ? 7.074 -25.625 -0.723 1 98.56 54 GLN B O 1
ATOM 2601 N N . MET B 1 55 ? 7.395 -24.312 1.023 1 98.69 55 MET B N 1
ATOM 2602 C CA . MET B 1 55 ? 7.609 -23.094 0.237 1 98.69 55 MET B CA 1
ATOM 2603 C C . MET B 1 55 ? 9.078 -22.688 0.263 1 98.69 55 MET B C 1
ATOM 2605 O O . MET B 1 55 ? 9.672 -22.562 1.335 1 98.69 55 MET B O 1
ATOM 2609 N N . ILE B 1 56 ? 9.656 -22.594 -0.848 1 98.69 56 ILE B N 1
ATOM 2610 C CA . ILE B 1 56 ? 10.945 -21.938 -1.011 1 98.69 56 ILE B CA 1
ATOM 2611 C C . ILE B 1 56 ? 10.766 -20.609 -1.736 1 98.69 56 ILE B C 1
ATOM 2613 O O . ILE B 1 56 ? 10.266 -20.562 -2.865 1 98.69 56 ILE B O 1
ATOM 2617 N N . GLY B 1 57 ? 11.008 -19.594 -1.129 1 98.44 57 GLY B N 1
ATOM 2618 C CA . GLY B 1 57 ? 10.812 -18.234 -1.615 1 98.44 57 GLY B CA 1
ATOM 2619 C C . GLY B 1 57 ? 11.578 -17.203 -0.812 1 98.44 57 GLY B C 1
ATOM 2620 O O . GLY B 1 57 ? 12.477 -17.547 -0.042 1 98.44 57 GLY B O 1
ATOM 2621 N N . ALA B 1 58 ? 11.281 -15.938 -1.111 1 98.56 58 ALA B N 1
ATOM 2622 C CA . ALA B 1 58 ? 12.008 -14.859 -0.44 1 98.56 58 ALA B CA 1
ATOM 2623 C C . ALA B 1 58 ? 11.062 -13.727 -0.051 1 98.56 58 ALA B C 1
ATOM 2625 O O . ALA B 1 58 ? 10.117 -13.422 -0.78 1 98.56 58 ALA B O 1
ATOM 2626 N N . CYS B 1 59 ? 11.336 -13.156 1.094 1 98.12 59 CYS B N 1
ATOM 2627 C CA . CYS B 1 59 ? 10.641 -11.969 1.567 1 98.12 59 CYS B CA 1
ATOM 2628 C C . CYS B 1 59 ? 11.609 -11.016 2.264 1 98.12 59 CYS B C 1
ATOM 2630 O O . CYS B 1 59 ? 12.75 -11.383 2.555 1 98.12 59 CYS B O 1
ATOM 2632 N N . GLY B 1 60 ? 11.164 -9.781 2.389 1 97.69 60 GLY B N 1
ATOM 2633 C CA . GLY B 1 60 ? 11.859 -8.891 3.305 1 97.69 60 GLY B CA 1
ATOM 2634 C C . GLY B 1 60 ? 11.555 -9.18 4.762 1 97.69 60 GLY B C 1
ATOM 2635 O O . GLY B 1 60 ? 10.82 -10.117 5.074 1 97.69 60 GLY B O 1
ATOM 2636 N N . THR B 1 61 ? 12.203 -8.414 5.629 1 96.5 61 THR B N 1
ATOM 2637 C CA . THR B 1 61 ? 11.898 -8.5 7.051 1 96.5 61 THR B CA 1
ATOM 2638 C C . THR B 1 61 ? 10.914 -7.414 7.461 1 96.5 61 THR B C 1
ATOM 2640 O O . THR B 1 61 ? 10.781 -7.102 8.648 1 96.5 61 THR B O 1
ATOM 2643 N N . ASP B 1 62 ? 10.297 -6.852 6.559 1 93.94 62 ASP B N 1
ATOM 2644 C CA . ASP B 1 62 ? 9.312 -5.801 6.797 1 93.94 62 ASP B CA 1
ATOM 2645 C C . ASP B 1 62 ? 7.98 -6.395 7.246 1 93.94 62 ASP B C 1
ATOM 2647 O O . ASP B 1 62 ? 7.875 -7.605 7.465 1 93.94 62 ASP B O 1
ATOM 2651 N N . GLU B 1 63 ? 6.992 -5.566 7.504 1 91.25 63 GLU B N 1
ATOM 2652 C CA . GLU B 1 63 ? 5.703 -6.004 8.031 1 91.25 63 GLU B CA 1
ATOM 2653 C C . GLU B 1 63 ? 4.992 -6.93 7.047 1 91.25 63 GLU B C 1
ATOM 2655 O O . GLU B 1 63 ? 4.277 -7.848 7.453 1 91.25 63 GLU B O 1
ATOM 2660 N N . TYR B 1 64 ? 5.129 -6.637 5.766 1 95.38 64 TYR B N 1
ATOM 2661 C CA . TYR B 1 64 ? 4.484 -7.477 4.758 1 95.38 64 TYR B CA 1
ATOM 2662 C C . TYR B 1 64 ? 5.074 -8.883 4.762 1 95.38 64 TYR B C 1
ATOM 2664 O O . TYR B 1 64 ? 4.348 -9.867 4.605 1 95.38 64 TYR B O 1
ATOM 2672 N N . GLY B 1 65 ? 6.402 -8.922 4.891 1 96.94 65 GLY B N 1
ATOM 2673 C CA . GLY B 1 65 ? 7.023 -10.227 5.043 1 96.94 65 GLY B CA 1
ATOM 2674 C C . GLY B 1 65 ? 6.48 -11.016 6.223 1 96.94 65 GLY B C 1
ATOM 2675 O O . GLY B 1 65 ? 6.184 -12.203 6.098 1 96.94 65 GLY B O 1
ATOM 2676 N N . LYS B 1 66 ? 6.289 -10.367 7.32 1 95.31 66 LYS B N 1
ATOM 2677 C CA . LYS B 1 66 ? 5.758 -11 8.523 1 95.31 66 LYS B CA 1
ATOM 2678 C C . LYS B 1 66 ? 4.344 -11.523 8.289 1 95.31 66 LYS B C 1
ATOM 2680 O O . LYS B 1 66 ? 4.016 -12.648 8.688 1 95.31 66 LYS B O 1
ATOM 2685 N N . ILE B 1 67 ? 3.551 -10.734 7.664 1 94.44 67 ILE B N 1
ATOM 2686 C CA . ILE B 1 67 ? 2.166 -11.102 7.387 1 94.44 67 ILE B CA 1
ATOM 2687 C C . ILE B 1 67 ? 2.127 -12.305 6.453 1 94.44 67 ILE B C 1
ATOM 2689 O O . ILE B 1 67 ? 1.389 -13.266 6.695 1 94.44 67 ILE B O 1
ATOM 2693 N N . ALA B 1 68 ? 2.881 -12.242 5.402 1 96.62 68 ALA B N 1
ATOM 2694 C CA . ALA B 1 68 ? 2.912 -13.328 4.422 1 96.62 68 ALA B CA 1
ATOM 2695 C C . ALA B 1 68 ? 3.354 -14.641 5.066 1 96.62 68 ALA B C 1
ATOM 2697 O O . ALA B 1 68 ? 2.742 -15.688 4.844 1 96.62 68 ALA B O 1
ATOM 2698 N N . LEU B 1 69 ? 4.41 -14.555 5.863 1 97.5 69 LEU B N 1
ATOM 2699 C CA . LEU B 1 69 ? 4.93 -15.742 6.535 1 97.5 69 LEU B CA 1
ATOM 2700 C C . LEU B 1 69 ? 3.893 -16.328 7.484 1 97.5 69 LEU B C 1
ATOM 2702 O O . LEU B 1 69 ? 3.697 -17.547 7.527 1 97.5 69 LEU B O 1
ATOM 2706 N N . ALA B 1 70 ? 3.289 -15.5 8.273 1 96.88 70 ALA B N 1
ATOM 2707 C CA . ALA B 1 70 ? 2.254 -15.953 9.203 1 96.88 70 ALA B CA 1
ATOM 2708 C C . ALA B 1 70 ? 1.112 -16.641 8.453 1 96.88 70 ALA B C 1
ATOM 2710 O O . ALA B 1 70 ? 0.588 -17.656 8.906 1 96.88 70 ALA B O 1
ATOM 2711 N N . SER B 1 71 ? 0.731 -16.094 7.379 1 96.75 71 SER B N 1
ATOM 2712 C CA . SER B 1 71 ? -0.35 -16.641 6.57 1 96.75 71 SER B CA 1
ATOM 2713 C C . SER B 1 71 ? 0.005 -18.031 6.051 1 96.75 71 SER B C 1
ATOM 2715 O O . SER B 1 71 ? -0.823 -18.953 6.086 1 96.75 71 SER B O 1
ATOM 2717 N N . LEU B 1 72 ? 1.207 -18.172 5.527 1 98.38 72 LEU B N 1
ATOM 2718 C CA . LEU B 1 72 ? 1.654 -19.453 5.027 1 98.38 72 LEU B CA 1
ATOM 2719 C C . LEU B 1 72 ? 1.666 -20.5 6.141 1 98.38 72 LEU B C 1
ATOM 2721 O O . LEU B 1 72 ? 1.237 -21.641 5.938 1 98.38 72 LEU B O 1
ATOM 2725 N N . LYS B 1 73 ? 2.129 -20.094 7.305 1 98.19 73 LYS B N 1
ATOM 2726 C CA . LYS B 1 73 ? 2.176 -21 8.445 1 98.19 73 LYS B CA 1
ATOM 2727 C C . LYS B 1 73 ? 0.772 -21.438 8.867 1 98.19 73 LYS B C 1
ATOM 2729 O O . LYS B 1 73 ? 0.553 -22.594 9.219 1 98.19 73 LYS B O 1
ATOM 2734 N N . GLN B 1 74 ? -0.111 -20.547 8.812 1 97.38 74 GLN B N 1
ATOM 2735 C CA . GLN B 1 74 ? -1.496 -20.844 9.156 1 97.38 74 GLN B CA 1
ATOM 2736 C C . GLN B 1 74 ? -2.092 -21.875 8.211 1 97.38 74 GLN B C 1
ATOM 2738 O O . GLN B 1 74 ? -3.004 -22.609 8.586 1 97.38 74 GLN B O 1
ATOM 2743 N N . GLU B 1 75 ? -1.589 -21.922 7.02 1 97.94 75 GLU B N 1
ATOM 2744 C CA . GLU B 1 75 ? -2.031 -22.891 6.016 1 97.94 75 GLU B CA 1
ATOM 2745 C C . GLU B 1 75 ? -1.26 -24.203 6.133 1 97.94 75 GLU B C 1
ATOM 2747 O O . GLU B 1 75 ? -1.351 -25.062 5.254 1 97.94 75 GLU B O 1
ATOM 2752 N N . ASN B 1 76 ? -0.43 -24.297 7.152 1 97.56 76 ASN B N 1
ATOM 2753 C CA . ASN B 1 76 ? 0.371 -25.484 7.43 1 97.56 76 ASN B CA 1
ATOM 2754 C C . ASN B 1 76 ? 1.398 -25.75 6.328 1 97.56 76 ASN B C 1
ATOM 2756 O O . ASN B 1 76 ? 1.636 -26.891 5.945 1 97.56 76 ASN B O 1
ATOM 2760 N N . ILE B 1 77 ? 1.885 -24.719 5.754 1 98.69 77 ILE B N 1
ATOM 2761 C CA . ILE B 1 77 ? 2.965 -24.812 4.777 1 98.69 77 ILE B CA 1
ATOM 2762 C C . ILE B 1 77 ? 4.312 -24.688 5.484 1 98.69 77 ILE B C 1
ATOM 2764 O O . ILE B 1 77 ? 4.5 -23.812 6.328 1 98.69 77 ILE B O 1
ATOM 2768 N N . LYS B 1 78 ? 5.199 -25.625 5.215 1 98.44 78 LYS B N 1
ATOM 2769 C CA . LYS B 1 78 ? 6.543 -25.547 5.777 1 98.44 78 LYS B CA 1
ATOM 2770 C C . LYS B 1 78 ? 7.305 -24.344 5.219 1 98.44 78 LYS B C 1
ATOM 2772 O O . LYS B 1 78 ? 7.48 -24.219 4.004 1 98.44 78 LYS B O 1
ATOM 2777 N N . THR B 1 79 ? 7.773 -23.484 6.086 1 98.06 79 THR B N 1
ATOM 2778 C CA . THR B 1 79 ? 8.422 -22.25 5.668 1 98.06 79 THR B CA 1
ATOM 2779 C C . THR B 1 79 ? 9.852 -22.188 6.184 1 98.06 79 THR B C 1
ATOM 2781 O O . THR B 1 79 ? 10.43 -21.094 6.305 1 98.06 79 THR B O 1
ATOM 2784 N N . ASP B 1 80 ? 10.445 -23.234 6.473 1 96.25 80 ASP B N 1
ATOM 2785 C CA . ASP B 1 80 ? 11.789 -23.312 7.043 1 96.25 80 ASP B CA 1
ATOM 2786 C C . ASP B 1 80 ? 12.844 -22.844 6.043 1 96.25 80 ASP B C 1
ATOM 2788 O O . ASP B 1 80 ? 13.953 -22.484 6.43 1 96.25 80 ASP B O 1
ATOM 2792 N N . HIS B 1 81 ? 12.484 -22.859 4.816 1 94.94 81 HIS B N 1
ATOM 2793 C CA . HIS B 1 81 ? 13.469 -22.594 3.773 1 94.94 81 HIS B CA 1
ATOM 2794 C C . HIS B 1 81 ? 13.141 -21.297 3.033 1 94.94 81 HIS B C 1
ATOM 2796 O O . HIS B 1 81 ? 13.414 -21.172 1.838 1 94.94 81 HIS B O 1
ATOM 2802 N N . LEU B 1 82 ? 12.461 -20.453 3.684 1 97.38 82 LEU B N 1
ATOM 2803 C CA . LEU B 1 82 ? 12.266 -19.109 3.164 1 97.38 82 LEU B CA 1
ATOM 2804 C C . LEU B 1 82 ? 13.484 -18.234 3.451 1 97.38 82 LEU B C 1
ATOM 2806 O O . LEU B 1 82 ? 14.055 -18.297 4.543 1 97.38 82 LEU B O 1
ATOM 2810 N N . PHE B 1 83 ? 13.906 -17.547 2.434 1 98.31 83 PHE B N 1
ATOM 2811 C CA . PHE B 1 83 ? 14.992 -16.578 2.586 1 98.31 83 PHE B CA 1
ATOM 2812 C C . PHE B 1 83 ? 14.453 -15.219 3.014 1 98.31 83 PHE B C 1
ATOM 2814 O O . PHE B 1 83 ? 13.523 -14.695 2.404 1 98.31 83 PHE B O 1
ATOM 2821 N N . LEU B 1 84 ? 15.023 -14.711 4.09 1 97.81 84 LEU B N 1
ATOM 2822 C CA . LEU B 1 84 ? 14.68 -13.375 4.555 1 97.81 84 LEU B CA 1
ATOM 2823 C C . LEU B 1 84 ? 15.797 -12.383 4.25 1 97.81 84 LEU B C 1
ATOM 2825 O O . LEU B 1 84 ? 16.938 -12.57 4.676 1 97.81 84 LEU B O 1
ATOM 2829 N N . PHE B 1 85 ? 15.477 -11.391 3.475 1 97.81 85 PHE B N 1
ATOM 2830 C CA . PHE B 1 85 ? 16.438 -10.359 3.119 1 97.81 85 PHE B CA 1
ATOM 2831 C C . PHE B 1 85 ? 16.109 -9.039 3.812 1 97.81 85 PHE B C 1
ATOM 2833 O O . PHE B 1 85 ? 15.195 -8.328 3.395 1 97.81 85 PHE B O 1
ATOM 2840 N N . PRO B 1 86 ? 16.875 -8.648 4.84 1 95.69 86 PRO B N 1
ATOM 2841 C CA . PRO B 1 86 ? 16.547 -7.445 5.602 1 95.69 86 PRO B CA 1
ATOM 2842 C C . PRO B 1 86 ? 16.719 -6.164 4.785 1 95.69 86 PRO B C 1
ATOM 2844 O O . PRO B 1 86 ? 16.109 -5.141 5.102 1 95.69 86 PRO B O 1
ATOM 2847 N N . ASP B 1 87 ? 17.531 -6.211 3.764 1 95.12 87 ASP B N 1
ATOM 2848 C CA . ASP B 1 87 ? 17.844 -5.02 2.982 1 95.12 87 ASP B CA 1
ATOM 2849 C C . ASP B 1 87 ? 16.922 -4.906 1.767 1 95.12 87 ASP B C 1
ATOM 2851 O O . ASP B 1 87 ? 17.172 -4.109 0.862 1 95.12 87 ASP B O 1
ATOM 2855 N N . GLU B 1 88 ? 15.859 -5.73 1.671 1 96.12 88 GLU B N 1
ATOM 2856 C CA . GLU B 1 88 ? 14.891 -5.695 0.58 1 96.12 88 GLU B CA 1
ATOM 2857 C C . GLU B 1 88 ? 13.461 -5.641 1.111 1 96.12 88 GLU B C 1
ATOM 2859 O O . GLU B 1 88 ? 13.188 -6.098 2.225 1 96.12 88 GLU B O 1
ATOM 2864 N N . THR B 1 89 ? 12.648 -5.031 0.311 1 97.06 89 THR B N 1
ATOM 2865 C CA . THR B 1 89 ? 11.227 -5.086 0.641 1 97.06 89 THR B CA 1
ATOM 2866 C C . THR B 1 89 ? 10.625 -6.426 0.227 1 97.06 89 THR B C 1
ATOM 2868 O O . THR B 1 89 ? 11.148 -7.102 -0.659 1 97.06 89 THR B O 1
ATOM 2871 N N . THR B 1 90 ? 9.609 -6.852 0.967 1 98.25 90 THR B N 1
ATOM 2872 C CA . THR B 1 90 ? 8.758 -7.906 0.431 1 98.25 90 THR B CA 1
ATOM 2873 C C . THR B 1 90 ? 8.102 -7.461 -0.874 1 98.25 90 THR B C 1
ATOM 2875 O O . THR B 1 90 ? 7.812 -6.27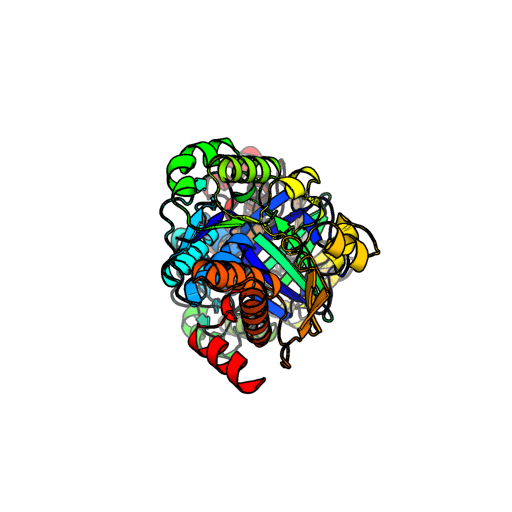7 -1.058 1 98.25 90 THR B O 1
ATOM 2878 N N . GLY B 1 91 ? 7.988 -8.406 -1.819 1 98.5 91 GLY B N 1
ATOM 2879 C CA . GLY B 1 91 ? 7.348 -8.07 -3.08 1 98.5 91 GLY B CA 1
ATOM 2880 C C . GLY B 1 91 ? 5.922 -7.582 -2.908 1 98.5 91 GLY B C 1
ATOM 2881 O O . GLY B 1 91 ? 5.203 -8.039 -2.014 1 98.5 91 GLY B O 1
ATOM 2882 N N . ILE B 1 92 ? 5.5 -6.641 -3.777 1 98.5 92 ILE B N 1
ATOM 2883 C CA . ILE B 1 92 ? 4.121 -6.168 -3.734 1 98.5 92 ILE B CA 1
ATOM 2884 C C . ILE B 1 92 ? 3.58 -6.023 -5.152 1 98.5 92 ILE B C 1
ATOM 2886 O O . ILE B 1 92 ? 4.352 -5.918 -6.113 1 98.5 92 ILE B O 1
ATOM 2890 N N . ALA B 1 93 ? 2.332 -6.156 -5.262 1 97.81 93 ALA B N 1
ATOM 2891 C CA . ALA B 1 93 ? 1.583 -5.66 -6.414 1 97.81 93 ALA B CA 1
ATOM 2892 C C . ALA B 1 93 ? 0.642 -4.527 -6.008 1 97.81 93 ALA B C 1
ATOM 2894 O O . ALA B 1 93 ? -0.257 -4.723 -5.188 1 97.81 93 ALA B O 1
ATOM 2895 N N . SER B 1 94 ? 0.937 -3.318 -6.48 1 98.19 94 SER B N 1
ATOM 2896 C CA . SER B 1 94 ? 0.007 -2.203 -6.332 1 98.19 94 SER B CA 1
ATOM 2897 C C . SER B 1 94 ? -1.067 -2.232 -7.414 1 98.19 94 SER B C 1
ATOM 2899 O O . SER B 1 94 ? -0.766 -2.082 -8.602 1 98.19 94 SER B O 1
ATOM 2901 N N . ILE B 1 95 ? -2.283 -2.463 -6.992 1 96.94 95 ILE B N 1
ATOM 2902 C CA . ILE B 1 95 ? -3.381 -2.662 -7.934 1 96.94 95 ILE B CA 1
ATOM 2903 C C . ILE B 1 95 ? -4.387 -1.521 -7.797 1 96.94 95 ILE B C 1
ATOM 2905 O O . ILE B 1 95 ? -4.996 -1.342 -6.738 1 96.94 95 ILE B O 1
ATOM 2909 N N . ILE B 1 96 ? -4.523 -0.755 -8.844 1 97.75 96 ILE B N 1
ATOM 2910 C CA . ILE B 1 96 ? -5.535 0.294 -8.914 1 97.75 96 ILE B CA 1
ATOM 2911 C C . ILE B 1 96 ? -6.75 -0.211 -9.688 1 97.75 96 ILE B C 1
ATOM 2913 O O . ILE B 1 96 ? -6.629 -0.618 -10.844 1 97.75 96 ILE B O 1
ATOM 2917 N N . VAL B 1 97 ? -7.863 -0.233 -9.07 1 96.31 97 VAL B N 1
ATOM 2918 C CA . VAL B 1 97 ? -9.102 -0.683 -9.695 1 96.31 97 VAL B CA 1
ATOM 2919 C C . VAL B 1 97 ? -10 0.519 -9.992 1 96.31 97 VAL B C 1
ATOM 2921 O O . VAL B 1 97 ? -10.336 1.286 -9.086 1 96.31 97 VAL B O 1
ATOM 2924 N N . SER B 1 98 ? -10.328 0.785 -11.211 1 95.25 98 SER B N 1
ATOM 2925 C CA . SER B 1 98 ? -11.227 1.85 -11.648 1 95.25 98 SER B CA 1
ATOM 2926 C C . SER B 1 98 ? -12.109 1.388 -12.805 1 95.25 98 SER B C 1
ATOM 2928 O O . SER B 1 98 ? -11.609 0.918 -13.828 1 95.25 98 SER B O 1
ATOM 2930 N N . ASP B 1 99 ? -13.5 1.479 -12.711 1 88.81 99 ASP B N 1
ATOM 2931 C CA . ASP B 1 99 ? -14.461 1.104 -13.742 1 88.81 99 ASP B CA 1
ATOM 2932 C C . ASP B 1 99 ? -14.242 -0.333 -14.211 1 88.81 99 ASP B C 1
ATOM 2934 O O . ASP B 1 99 ? -14.125 -0.591 -15.406 1 88.81 99 ASP B O 1
ATOM 2938 N N . ALA B 1 100 ? -13.992 -1.202 -13.344 1 82 100 ALA B N 1
ATOM 2939 C CA . ALA B 1 100 ? -13.867 -2.639 -13.57 1 82 100 ALA B CA 1
ATOM 2940 C C . ALA B 1 100 ? -12.586 -2.967 -14.328 1 82 100 ALA B C 1
ATOM 2942 O O . ALA B 1 100 ? -12.461 -4.051 -14.906 1 82 100 ALA B O 1
ATOM 2943 N N . ASP B 1 101 ? -11.727 -1.919 -14.391 1 90.5 101 ASP B N 1
ATOM 2944 C CA . ASP B 1 101 ? -10.414 -2.152 -14.984 1 90.5 101 ASP B CA 1
ATOM 2945 C C . ASP B 1 101 ? -9.312 -2.082 -13.922 1 90.5 101 ASP B C 1
ATOM 2947 O O . ASP B 1 101 ? -9.484 -1.425 -12.891 1 90.5 101 ASP B O 1
ATOM 2951 N N . ASN B 1 102 ? -8.227 -2.811 -14.273 1 93.5 102 ASN B N 1
ATOM 2952 C CA . ASN B 1 102 ? -7.125 -2.844 -13.32 1 93.5 102 ASN B CA 1
ATOM 2953 C C . ASN B 1 102 ? -5.836 -2.301 -13.938 1 93.5 102 ASN B C 1
ATOM 2955 O O . ASN B 1 102 ? -5.625 -2.41 -15.141 1 93.5 102 ASN B O 1
ATOM 2959 N N . ARG B 1 103 ? -5.062 -1.588 -13.172 1 96.5 103 ARG B N 1
ATOM 2960 C CA . ARG B 1 103 ? -3.684 -1.185 -13.43 1 96.5 103 ARG B CA 1
ATOM 2961 C C . ARG B 1 103 ? -2.752 -1.717 -12.344 1 96.5 103 ARG B C 1
ATOM 2963 O O . ARG B 1 103 ? -2.994 -1.514 -11.156 1 96.5 103 ARG B O 1
ATOM 2970 N N . ILE B 1 104 ? -1.69 -2.387 -12.797 1 96.81 104 ILE B N 1
ATOM 2971 C CA . ILE B 1 104 ? -0.897 -3.092 -11.797 1 96.81 104 ILE B CA 1
ATOM 2972 C C . ILE B 1 104 ? 0.564 -2.664 -11.898 1 96.81 104 ILE B C 1
ATOM 2974 O O . ILE B 1 104 ? 1.112 -2.566 -13 1 96.81 104 ILE B O 1
ATOM 2978 N N . ILE B 1 105 ? 1.135 -2.287 -10.836 1 98.12 105 ILE B N 1
ATOM 2979 C CA . ILE B 1 105 ? 2.57 -2.061 -10.711 1 98.12 105 ILE B CA 1
ATOM 2980 C C . ILE B 1 105 ? 3.178 -3.111 -9.781 1 98.12 105 ILE B C 1
ATOM 2982 O O . ILE B 1 105 ? 2.85 -3.164 -8.594 1 98.12 105 ILE B O 1
ATOM 2986 N N . VAL B 1 106 ? 4.047 -3.916 -10.328 1 98.12 106 VAL B N 1
ATOM 2987 C CA . VAL B 1 106 ? 4.668 -4.984 -9.555 1 98.12 106 VAL B CA 1
ATOM 2988 C C . VAL B 1 106 ? 6.062 -4.559 -9.109 1 98.12 106 VAL B C 1
ATOM 2990 O O . VAL B 1 106 ? 6.879 -4.129 -9.93 1 98.12 106 VAL B O 1
ATOM 2993 N N . VAL B 1 107 ? 6.293 -4.617 -7.871 1 98.38 107 VAL B N 1
ATOM 2994 C CA . VAL B 1 107 ? 7.637 -4.477 -7.312 1 98.38 107 VAL B CA 1
ATOM 2995 C C . VAL B 1 107 ? 8.102 -5.82 -6.754 1 98.38 107 VAL B C 1
ATOM 2997 O O . VAL B 1 107 ? 7.668 -6.238 -5.68 1 98.38 107 VAL B O 1
ATOM 3000 N N . PRO B 1 108 ? 9 -6.434 -7.426 1 97.94 108 PRO B N 1
ATOM 3001 C CA . PRO B 1 108 ? 9.344 -7.805 -7.047 1 97.94 108 PRO B CA 1
ATOM 3002 C C . PRO B 1 108 ? 9.969 -7.895 -5.656 1 97.94 108 PRO B C 1
ATOM 3004 O O . PRO B 1 108 ? 9.742 -8.875 -4.938 1 97.94 108 PRO B O 1
ATOM 3007 N N . GLY B 1 109 ? 10.844 -6.816 -5.277 1 97.81 109 GLY B N 1
ATOM 3008 C CA . GLY B 1 109 ? 11.508 -6.836 -3.984 1 97.81 109 GLY B CA 1
ATOM 3009 C C . GLY B 1 109 ? 12.383 -8.055 -3.777 1 97.81 109 GLY B C 1
ATOM 3010 O O . GLY B 1 109 ? 13.203 -8.383 -4.637 1 97.81 109 GLY B O 1
ATOM 3011 N N . ALA B 1 110 ? 12.164 -8.711 -2.664 1 98.44 110 ALA B N 1
ATOM 3012 C CA . ALA B 1 110 ? 12.977 -9.852 -2.248 1 98.44 110 ALA B CA 1
ATOM 3013 C C . ALA B 1 110 ? 12.875 -10.992 -3.26 1 98.44 110 ALA B C 1
ATOM 3015 O O . ALA B 1 110 ? 13.805 -11.789 -3.393 1 98.44 110 ALA B O 1
ATOM 3016 N N . ASN B 1 111 ? 11.805 -11.117 -4.012 1 98.5 111 ASN B N 1
ATOM 3017 C CA . ASN B 1 111 ? 11.656 -12.172 -5.008 1 98.5 111 ASN B CA 1
ATOM 3018 C C . ASN B 1 111 ? 12.781 -12.133 -6.039 1 98.5 111 ASN B C 1
ATOM 3020 O O . ASN B 1 111 ? 13.195 -13.172 -6.551 1 98.5 111 ASN B O 1
ATOM 3024 N N . ASN B 1 112 ? 13.234 -10.922 -6.293 1 97.62 112 ASN B N 1
ATOM 3025 C CA . ASN B 1 112 ? 14.281 -10.742 -7.293 1 97.62 112 ASN B CA 1
ATOM 3026 C C . ASN B 1 112 ? 15.648 -11.156 -6.754 1 97.62 112 ASN B C 1
ATOM 3028 O O . ASN B 1 112 ? 16.625 -11.227 -7.504 1 97.62 112 ASN B O 1
ATOM 3032 N N . ARG B 1 113 ? 15.664 -11.445 -5.512 1 97.56 113 ARG B N 1
ATOM 3033 C CA . ARG B 1 113 ? 16.922 -11.828 -4.867 1 97.56 113 ARG B CA 1
ATOM 3034 C C . ARG B 1 113 ? 17.031 -13.344 -4.742 1 97.56 113 ARG B C 1
ATOM 3036 O O . ARG B 1 113 ? 18.047 -13.859 -4.27 1 97.56 113 ARG B O 1
ATOM 3043 N N . LEU B 1 114 ? 16.031 -13.984 -5.137 1 97.69 114 LEU B N 1
ATOM 3044 C CA . LEU B 1 114 ? 16.109 -15.438 -5.207 1 97.69 114 LEU B CA 1
ATOM 3045 C C . LEU B 1 114 ? 16.859 -15.891 -6.449 1 97.69 114 LEU B C 1
ATOM 3047 O O . LEU B 1 114 ? 16.266 -16.141 -7.496 1 97.69 114 LEU B O 1
ATOM 3051 N N . THR B 1 115 ? 18.172 -16.047 -6.336 1 97.44 115 THR B N 1
ATOM 3052 C CA . THR B 1 115 ? 19.047 -16.375 -7.449 1 97.44 115 THR B CA 1
ATOM 3053 C C . THR B 1 115 ? 19.438 -17.844 -7.426 1 97.44 115 THR B C 1
ATOM 3055 O O . THR B 1 115 ? 19.078 -18.578 -6.496 1 97.44 115 THR B O 1
ATOM 3058 N N . PRO B 1 116 ? 20.141 -18.266 -8.469 1 98.06 116 PRO B N 1
ATOM 3059 C CA . PRO B 1 116 ? 20.609 -19.656 -8.484 1 98.06 116 PRO B CA 1
ATOM 3060 C C . PRO B 1 116 ? 21.469 -20.016 -7.281 1 98.06 116 PRO B C 1
ATOM 3062 O O . PRO B 1 116 ? 21.5 -21.172 -6.848 1 98.06 116 PRO B O 1
ATOM 3065 N N . LYS B 1 117 ? 22.125 -19 -6.699 1 97.75 117 LYS B N 1
ATOM 3066 C CA . LYS B 1 117 ? 22.938 -19.234 -5.504 1 97.75 117 LYS B CA 1
ATOM 3067 C C . LYS B 1 117 ? 22.062 -19.734 -4.352 1 97.75 117 LYS B C 1
ATOM 3069 O O . LYS B 1 117 ? 22.438 -20.703 -3.678 1 97.75 117 LYS B O 1
ATOM 3074 N N . GLU B 1 118 ? 20.969 -19.109 -4.105 1 97.06 118 GLU B N 1
ATOM 3075 C CA . GLU B 1 118 ? 20.031 -19.531 -3.062 1 97.06 118 GLU B CA 1
ATOM 3076 C C . GLU B 1 118 ? 19.469 -20.922 -3.346 1 97.06 118 GLU B C 1
ATOM 3078 O O . GLU B 1 118 ? 19.281 -21.719 -2.426 1 97.06 118 GLU B O 1
ATOM 3083 N N . ILE B 1 119 ? 19.219 -21.188 -4.609 1 96.5 119 ILE B N 1
ATOM 3084 C CA . ILE B 1 119 ? 18.672 -22.484 -5.012 1 96.5 119 ILE B CA 1
ATOM 3085 C C . ILE B 1 119 ? 19.688 -23.594 -4.738 1 96.5 119 ILE B C 1
ATOM 3087 O O . ILE B 1 119 ? 19.328 -24.688 -4.293 1 96.5 119 ILE B O 1
ATOM 3091 N N . ASP B 1 120 ? 20.938 -23.266 -4.992 1 97.12 120 ASP B N 1
ATOM 3092 C CA . ASP B 1 120 ? 22 -24.234 -4.711 1 97.12 120 ASP B CA 1
ATOM 3093 C C . ASP B 1 120 ? 22.016 -24.609 -3.232 1 97.12 120 ASP B C 1
ATOM 3095 O O . ASP B 1 120 ? 22.266 -25.766 -2.887 1 97.12 120 ASP B O 1
ATOM 3099 N N . GLU B 1 121 ? 21.766 -23.672 -2.416 1 97.06 121 GLU B N 1
ATOM 3100 C CA . GLU B 1 121 ? 21.734 -23.906 -0.978 1 97.06 121 GLU B CA 1
ATOM 3101 C C . GLU B 1 121 ? 20.578 -24.844 -0.601 1 97.06 121 GLU B C 1
ATOM 3103 O O . GLU B 1 121 ? 20.625 -25.5 0.436 1 97.06 121 GLU B O 1
ATOM 3108 N N . MET B 1 122 ? 19.578 -24.891 -1.447 1 97.12 122 MET B N 1
ATOM 3109 C CA . MET B 1 122 ? 18.375 -25.641 -1.127 1 97.12 122 MET B CA 1
ATOM 3110 C C . MET B 1 122 ? 18.312 -26.938 -1.921 1 97.12 122 MET B C 1
ATOM 3112 O O . MET B 1 122 ? 17.297 -27.641 -1.914 1 97.12 122 MET B O 1
ATOM 3116 N N . LYS B 1 123 ? 19.359 -27.281 -2.584 1 97.69 123 LYS B N 1
ATOM 3117 C CA . LYS B 1 123 ? 19.391 -28.438 -3.49 1 97.69 123 LYS B CA 1
ATOM 3118 C C . LYS B 1 123 ? 18.906 -29.703 -2.795 1 97.69 123 LYS B C 1
ATOM 3120 O O . LYS B 1 123 ? 18.047 -30.406 -3.322 1 97.69 123 LYS B O 1
ATOM 3125 N N . ASP B 1 124 ? 19.391 -29.938 -1.598 1 97.25 124 ASP B N 1
ATOM 3126 C CA . ASP B 1 124 ? 19.078 -31.172 -0.877 1 97.25 124 ASP B CA 1
ATOM 3127 C C . ASP B 1 124 ? 17.594 -31.25 -0.537 1 97.25 124 ASP B C 1
ATOM 3129 O O . ASP B 1 124 ? 17.016 -32.344 -0.508 1 97.25 124 ASP B O 1
ATOM 3133 N N . GLU B 1 125 ? 17.016 -30.141 -0.278 1 97.12 125 GLU B N 1
ATOM 3134 C CA . GLU B 1 125 ? 15.586 -30.109 0.034 1 97.12 125 GLU B CA 1
ATOM 3135 C C . GLU B 1 125 ? 14.742 -30.297 -1.223 1 97.12 125 GLU B C 1
ATOM 3137 O O . GLU B 1 125 ? 13.711 -30.969 -1.188 1 97.12 125 GLU B O 1
ATOM 3142 N N . ILE B 1 126 ? 15.164 -29.703 -2.27 1 98.31 126 ILE B N 1
ATOM 3143 C CA . ILE B 1 126 ? 14.422 -29.734 -3.525 1 98.31 126 ILE B CA 1
ATOM 3144 C C . ILE B 1 126 ? 14.391 -31.172 -4.07 1 98.31 126 ILE B C 1
ATOM 3146 O O . ILE B 1 126 ? 13.344 -31.625 -4.539 1 98.31 126 ILE B O 1
ATOM 3150 N N . ILE B 1 127 ? 15.477 -31.875 -3.99 1 97.88 127 ILE B N 1
ATOM 3151 C CA . ILE B 1 127 ? 15.57 -33.188 -4.637 1 97.88 127 ILE B CA 1
ATOM 3152 C C . ILE B 1 127 ? 14.727 -34.188 -3.863 1 97.88 127 ILE B C 1
ATOM 3154 O O . ILE B 1 127 ? 14.484 -35.312 -4.344 1 97.88 127 ILE B O 1
ATOM 3158 N N . LYS B 1 128 ? 14.25 -33.812 -2.625 1 97.44 128 LYS B N 1
ATOM 3159 C CA . LYS B 1 128 ? 13.375 -34.656 -1.837 1 97.44 128 LYS B CA 1
ATOM 3160 C C . LYS B 1 128 ? 11.922 -34.531 -2.285 1 97.44 128 LYS B C 1
ATOM 3162 O O . LYS B 1 128 ? 11.062 -35.312 -1.859 1 97.44 128 LYS B O 1
ATOM 3167 N N . SER B 1 129 ? 11.633 -33.75 -3.193 1 98.44 129 SER B N 1
ATOM 3168 C CA . SER B 1 129 ? 10.266 -33.406 -3.568 1 98.44 129 SER B CA 1
ATOM 3169 C C . SER B 1 129 ? 9.656 -34.469 -4.473 1 98.44 129 SER B C 1
ATOM 3171 O O . SER B 1 129 ? 10.344 -35.031 -5.336 1 98.44 129 SER B O 1
ATOM 3173 N N . LYS B 1 130 ? 8.383 -34.719 -4.215 1 98.38 130 LYS B N 1
ATOM 3174 C CA . LYS B 1 130 ? 7.621 -35.531 -5.16 1 98.38 130 LYS B CA 1
ATOM 3175 C C . LYS B 1 130 ? 7.324 -34.75 -6.438 1 98.38 130 LYS B C 1
ATOM 3177 O O . LYS B 1 130 ? 7.207 -35.344 -7.516 1 98.38 130 LYS B O 1
ATOM 3182 N N . MET B 1 131 ? 7.18 -33.531 -6.281 1 98.69 131 MET B N 1
ATOM 3183 C CA . MET B 1 131 ? 6.875 -32.594 -7.371 1 98.69 131 MET B CA 1
ATOM 3184 C C . MET B 1 131 ? 7.297 -31.188 -7.016 1 98.69 131 MET B C 1
ATOM 3186 O O . MET B 1 131 ? 7.277 -30.797 -5.844 1 98.69 131 MET B O 1
ATOM 3190 N N . VAL B 1 132 ? 7.707 -30.406 -8.039 1 98.94 132 VAL B N 1
ATOM 3191 C CA . VAL B 1 132 ? 8.055 -29 -7.871 1 98.94 132 VAL B CA 1
ATOM 3192 C C . VAL B 1 132 ? 7.113 -28.141 -8.711 1 98.94 132 VAL B C 1
ATOM 3194 O O . VAL B 1 132 ? 6.805 -28.484 -9.859 1 98.94 132 VAL B O 1
ATOM 3197 N N . VAL B 1 133 ? 6.57 -27.094 -8.125 1 98.94 133 VAL B N 1
ATOM 3198 C CA . VAL B 1 133 ? 5.723 -26.125 -8.82 1 98.94 133 VAL B CA 1
ATOM 3199 C C . VAL B 1 133 ? 6.469 -24.797 -8.977 1 98.94 133 VAL B C 1
ATOM 3201 O O . VAL B 1 133 ? 7.004 -24.266 -8 1 98.94 133 VAL B O 1
ATOM 3204 N N . LEU B 1 134 ? 6.473 -24.266 -10.219 1 98.88 134 LEU B N 1
ATOM 3205 C CA . LEU B 1 134 ? 7.203 -23.047 -10.555 1 98.88 134 LEU B CA 1
ATOM 3206 C C . LEU B 1 134 ? 6.316 -22.078 -11.32 1 98.88 134 LEU B C 1
ATOM 3208 O O . LEU B 1 134 ? 5.359 -22.484 -11.977 1 98.88 134 LEU B O 1
ATOM 3212 N N . GLN B 1 135 ? 6.613 -20.844 -11.203 1 98.69 135 GLN B N 1
ATOM 3213 C CA . GLN B 1 135 ? 6.09 -19.734 -11.992 1 98.69 135 GLN B CA 1
ATOM 3214 C C . GLN B 1 135 ? 7.195 -18.75 -12.367 1 98.69 135 GLN B C 1
ATOM 3216 O O . GLN B 1 135 ? 8.375 -19.016 -12.133 1 98.69 135 GLN B O 1
ATOM 3221 N N . LEU B 1 136 ? 6.824 -17.703 -13 1 98.31 136 LEU B N 1
ATOM 3222 C CA . LEU B 1 136 ? 7.879 -16.844 -13.539 1 98.31 136 LEU B CA 1
ATOM 3223 C C . LEU B 1 136 ? 7.879 -15.484 -12.867 1 98.31 136 LEU B C 1
ATOM 3225 O O . LEU B 1 136 ? 8.102 -14.461 -13.516 1 98.31 136 LEU B O 1
ATOM 3229 N N . GLU B 1 137 ? 7.645 -15.492 -11.562 1 98 137 GLU B N 1
ATOM 3230 C CA . GLU B 1 137 ? 7.684 -14.25 -10.797 1 98 137 GLU B CA 1
ATOM 3231 C C . GLU B 1 137 ? 8.969 -14.148 -9.977 1 98 137 GLU B C 1
ATOM 3233 O O . GLU B 1 137 ? 9.023 -13.406 -8.992 1 98 137 GLU B O 1
ATOM 3238 N N . ILE B 1 138 ? 9.938 -14.992 -10.219 1 98.25 138 ILE B N 1
ATOM 3239 C CA . ILE B 1 138 ? 11.328 -14.922 -9.766 1 98.25 138 ILE B CA 1
ATOM 3240 C C . ILE B 1 138 ? 12.258 -14.898 -10.977 1 98.25 138 ILE B C 1
ATOM 3242 O O . ILE B 1 138 ? 11.812 -15.078 -12.109 1 98.25 138 ILE B O 1
ATOM 3246 N N . PRO B 1 139 ? 13.523 -14.617 -10.773 1 97.88 139 PRO B N 1
ATOM 3247 C CA . PRO B 1 139 ? 14.406 -14.477 -11.93 1 97.88 139 PRO B CA 1
ATOM 3248 C C . PRO B 1 139 ? 14.406 -15.711 -12.828 1 97.88 139 PRO B C 1
ATOM 3250 O O . PRO B 1 139 ? 14.438 -16.844 -12.328 1 97.88 139 PRO B O 1
ATOM 3253 N N . SER B 1 140 ? 14.398 -15.406 -14.133 1 97.81 140 SER B N 1
ATOM 3254 C CA . SER B 1 140 ? 14.328 -16.484 -15.109 1 97.81 140 SER B CA 1
ATOM 3255 C C . SER B 1 140 ? 15.508 -17.438 -14.977 1 97.81 140 SER B C 1
ATOM 3257 O O . SER B 1 140 ? 15.375 -18.641 -15.188 1 97.81 140 SER B O 1
ATOM 3259 N N . GLU B 1 141 ? 16.656 -16.875 -14.664 1 97.88 141 GLU B N 1
ATOM 3260 C CA . GLU B 1 141 ? 17.828 -17.719 -14.492 1 97.88 141 GLU B CA 1
ATOM 3261 C C . GLU B 1 141 ? 17.656 -18.688 -13.328 1 97.88 141 GLU B C 1
ATOM 3263 O O . GLU B 1 141 ? 18.172 -19.812 -13.359 1 97.88 141 GLU B O 1
ATOM 3268 N N . THR B 1 142 ? 16.984 -18.203 -12.336 1 98.5 142 THR B N 1
ATOM 3269 C CA . THR B 1 142 ? 16.688 -19.062 -11.195 1 98.5 142 THR B CA 1
ATOM 3270 C C . THR B 1 142 ? 15.742 -20.188 -11.594 1 98.5 142 THR B C 1
ATOM 3272 O O . THR B 1 142 ? 15.961 -21.344 -11.242 1 98.5 142 THR B O 1
ATOM 3275 N N . VAL B 1 143 ? 14.727 -19.844 -12.328 1 98.69 143 VAL B N 1
ATOM 3276 C CA . VAL B 1 143 ? 13.773 -20.844 -12.805 1 98.69 143 VAL B CA 1
ATOM 3277 C C . VAL B 1 143 ? 14.5 -21.906 -13.633 1 98.69 143 VAL B C 1
ATOM 3279 O O . VAL B 1 143 ? 14.281 -23.094 -13.445 1 98.69 143 VAL B O 1
ATOM 3282 N N . HIS B 1 144 ? 15.375 -21.438 -14.445 1 98.38 144 HIS B N 1
ATOM 3283 C CA . HIS B 1 144 ? 16.141 -22.359 -15.281 1 98.38 144 HIS B CA 1
ATOM 3284 C C . HIS B 1 144 ? 16.984 -23.297 -14.43 1 98.38 144 HIS B C 1
ATOM 3286 O O . HIS B 1 144 ? 17.047 -24.5 -14.695 1 98.38 144 HIS B O 1
ATOM 3292 N N . SER B 1 145 ? 17.609 -22.734 -13.461 1 98.38 145 SER B N 1
ATOM 3293 C CA . SER B 1 145 ? 18.453 -23.531 -12.57 1 98.38 145 SER B CA 1
ATOM 3294 C C . SER B 1 145 ? 17.641 -24.609 -11.859 1 98.38 145 SER B C 1
ATOM 3296 O O . SER B 1 145 ? 18.094 -25.734 -11.719 1 98.38 145 SER B O 1
ATOM 3298 N N . ILE B 1 146 ? 16.5 -24.281 -11.414 1 98.75 146 ILE B N 1
ATOM 3299 C CA . ILE B 1 146 ? 15.633 -25.219 -10.703 1 98.75 146 ILE B CA 1
ATOM 3300 C C . ILE B 1 146 ? 15.18 -26.312 -11.656 1 98.75 146 ILE B C 1
ATOM 3302 O O . ILE B 1 146 ? 15.188 -27.5 -11.297 1 98.75 146 ILE B O 1
ATOM 3306 N N . LEU B 1 147 ? 14.758 -25.891 -12.852 1 98.69 147 LEU B N 1
ATOM 3307 C CA . LEU B 1 147 ? 14.32 -26.844 -13.859 1 98.69 147 LEU B CA 1
ATOM 3308 C C . LEU B 1 147 ? 15.422 -27.859 -14.156 1 98.69 147 LEU B C 1
ATOM 3310 O O . LEU B 1 147 ? 15.156 -29.062 -14.211 1 98.69 147 LEU B O 1
ATOM 3314 N N . LYS B 1 148 ? 16.594 -27.391 -14.32 1 98.19 148 LYS B N 1
ATOM 3315 C CA . LYS B 1 148 ? 17.719 -28.266 -14.602 1 98.19 148 LYS B CA 1
ATOM 3316 C C . LYS B 1 148 ? 17.969 -29.234 -13.445 1 98.19 148 LYS B C 1
ATOM 3318 O O . LYS B 1 148 ? 18.172 -30.438 -13.672 1 98.19 148 LYS B O 1
ATOM 3323 N N . LEU B 1 149 ? 18 -28.703 -12.281 1 98.44 149 LEU B N 1
ATOM 3324 C CA . LEU B 1 149 ? 18.188 -29.531 -11.094 1 98.44 149 LEU B CA 1
ATOM 3325 C C . LEU B 1 149 ? 17.141 -30.641 -11.023 1 98.44 149 LEU B C 1
ATOM 3327 O O . LEU B 1 149 ? 17.484 -31.797 -10.781 1 98.44 149 LEU B O 1
ATOM 3331 N N . CYS B 1 150 ? 15.898 -30.297 -11.211 1 98.69 150 CYS B N 1
ATOM 3332 C CA . CYS B 1 150 ? 14.805 -31.25 -11.156 1 98.69 150 CYS B CA 1
ATOM 3333 C C . CYS B 1 150 ? 14.938 -32.312 -12.25 1 98.69 150 CYS B C 1
ATOM 3335 O O . CYS B 1 150 ? 14.695 -33.5 -12.023 1 98.69 150 CYS B O 1
ATOM 3337 N N . ASN B 1 151 ? 15.273 -31.844 -13.438 1 98.12 151 ASN B N 1
ATOM 3338 C CA . ASN B 1 151 ? 15.461 -32.75 -14.555 1 98.12 151 ASN B CA 1
ATOM 3339 C C . ASN B 1 151 ? 16.547 -33.781 -14.266 1 98.12 151 ASN B C 1
ATOM 3341 O O . ASN B 1 151 ? 16.391 -34.969 -14.539 1 98.12 151 ASN B O 1
ATOM 3345 N N . GLU B 1 152 ? 17.641 -33.312 -13.719 1 97.69 152 GLU B N 1
ATOM 3346 C CA . GLU B 1 152 ? 18.766 -34.188 -13.383 1 97.69 152 GLU B CA 1
ATOM 3347 C C . GLU B 1 152 ? 18.375 -35.25 -12.375 1 97.69 152 GLU B C 1
ATOM 3349 O O . GLU B 1 152 ? 18.922 -36.344 -12.375 1 97.69 152 GLU B O 1
ATOM 3354 N N . HIS B 1 153 ? 17.484 -34.938 -11.586 1 98.19 153 HIS B N 1
ATOM 3355 C CA . HIS B 1 153 ? 17.109 -35.875 -10.516 1 98.19 153 HIS B CA 1
ATOM 3356 C C . HIS B 1 153 ? 15.75 -36.5 -10.781 1 98.19 153 HIS B C 1
ATOM 3358 O O . HIS B 1 153 ? 15.164 -37.125 -9.891 1 98.19 153 HIS B O 1
ATOM 3364 N N . HIS B 1 154 ? 15.172 -36.312 -11.914 1 97.94 154 HIS B N 1
ATOM 3365 C CA . HIS B 1 154 ? 13.93 -36.906 -12.398 1 97.94 154 HIS B CA 1
ATOM 3366 C C . HIS B 1 154 ? 12.75 -36.531 -11.508 1 97.94 154 HIS B C 1
ATOM 3368 O O . HIS B 1 154 ? 11.93 -37.375 -11.156 1 97.94 154 HIS B O 1
ATOM 3374 N N . ILE B 1 155 ? 12.742 -35.281 -11.047 1 98.44 155 ILE B N 1
ATOM 3375 C CA . ILE B 1 155 ? 11.625 -34.719 -10.289 1 98.44 155 ILE B CA 1
ATOM 3376 C C . ILE B 1 155 ? 10.664 -34 -11.242 1 98.44 155 ILE B C 1
ATOM 3378 O O . ILE B 1 155 ? 11.07 -33.094 -11.969 1 98.44 155 ILE B O 1
ATOM 3382 N N . PRO B 1 156 ? 9.375 -34.406 -11.289 1 98.75 156 PRO B N 1
ATOM 3383 C CA . PRO B 1 156 ? 8.438 -33.719 -12.172 1 98.75 156 PRO B CA 1
ATOM 3384 C C . PRO B 1 156 ? 8.188 -32.281 -11.75 1 98.75 156 PRO B C 1
ATOM 3386 O O . PRO B 1 156 ? 8.125 -31.984 -10.555 1 98.75 156 PRO B O 1
ATOM 3389 N N . VAL B 1 157 ? 8.008 -31.406 -12.789 1 98.88 157 VAL B N 1
ATOM 3390 C CA . VAL B 1 157 ? 7.82 -29.984 -12.539 1 98.88 157 VAL B CA 1
ATOM 3391 C C . VAL B 1 157 ? 6.559 -29.484 -13.242 1 98.88 157 VAL B C 1
ATOM 3393 O O . VAL B 1 157 ? 6.355 -29.766 -14.43 1 98.88 157 VAL B O 1
ATOM 3396 N N . VAL B 1 158 ? 5.691 -28.859 -12.492 1 98.94 158 VAL B N 1
ATOM 3397 C CA . VAL B 1 158 ? 4.633 -28.047 -13.07 1 98.94 158 VAL B CA 1
ATOM 3398 C C . VAL B 1 158 ? 5.113 -26.609 -13.219 1 98.94 158 VAL B C 1
ATOM 3400 O O . VAL B 1 158 ? 5.395 -25.938 -12.219 1 98.94 158 VAL B O 1
ATOM 3403 N N . LEU B 1 159 ? 5.223 -26.109 -14.414 1 98.88 159 LEU B N 1
ATOM 3404 C CA . LEU B 1 159 ? 5.621 -24.719 -14.664 1 98.88 159 LEU B CA 1
ATOM 3405 C C . LEU B 1 159 ? 4.441 -23.906 -15.172 1 98.88 159 LEU B C 1
ATOM 3407 O O . LEU B 1 159 ? 3.92 -24.156 -16.266 1 98.88 159 LEU B O 1
ATOM 3411 N N . ASN B 1 160 ? 3.926 -23.062 -14.352 1 98.75 160 ASN B N 1
ATOM 3412 C CA . ASN B 1 160 ? 3.031 -22 -14.805 1 98.75 160 ASN B CA 1
ATOM 3413 C C . ASN B 1 160 ? 3.799 -20.875 -15.5 1 98.75 160 ASN B C 1
ATOM 3415 O O . ASN B 1 160 ? 4.547 -20.141 -14.852 1 98.75 160 ASN B O 1
ATOM 3419 N N . PRO B 1 161 ? 3.654 -20.766 -16.797 1 98.19 161 PRO B N 1
ATOM 3420 C CA . PRO B 1 161 ? 4.523 -19.844 -17.531 1 98.19 161 PRO B CA 1
ATOM 3421 C C . PRO B 1 161 ? 4.012 -18.406 -17.484 1 98.19 161 PRO B C 1
ATOM 3423 O O . PRO B 1 161 ? 3.836 -17.781 -18.531 1 98.19 161 PRO B O 1
ATOM 3426 N N . ALA B 1 162 ? 3.811 -17.906 -16.344 1 95.81 162 ALA B N 1
ATOM 3427 C CA . ALA B 1 162 ? 3.348 -16.547 -16.062 1 95.81 162 ALA B CA 1
ATOM 3428 C C . ALA B 1 162 ? 4.234 -15.859 -15.031 1 95.81 162 ALA B C 1
ATOM 3430 O O . ALA B 1 162 ? 4.57 -16.453 -14.008 1 95.81 162 ALA B O 1
ATOM 3431 N N . PRO B 1 163 ? 4.559 -14.594 -15.375 1 94.81 163 PRO B N 1
ATOM 3432 C CA . PRO B 1 163 ? 4.219 -13.797 -16.562 1 94.81 163 PRO B CA 1
ATOM 3433 C C . PRO B 1 163 ? 4.996 -14.211 -17.797 1 94.81 163 PRO B C 1
ATOM 3435 O O . PRO B 1 163 ? 6.168 -14.594 -17.703 1 94.81 163 PRO B O 1
ATOM 3438 N N . VAL B 1 164 ? 4.422 -13.984 -18.938 1 94.81 164 VAL B N 1
ATOM 3439 C CA . VAL B 1 164 ? 4.91 -14.555 -20.188 1 94.81 164 VAL B CA 1
ATOM 3440 C C . VAL B 1 164 ? 6.234 -13.898 -20.578 1 94.81 164 VAL B C 1
ATOM 3442 O O . VAL B 1 164 ? 7.102 -14.539 -21.172 1 94.81 164 VAL B O 1
ATOM 3445 N N . ASN B 1 165 ? 6.445 -12.672 -20.188 1 92.62 165 ASN B N 1
ATOM 3446 C CA . ASN B 1 165 ? 7.633 -11.93 -20.594 1 92.62 165 ASN B CA 1
ATOM 3447 C C . ASN B 1 165 ? 8.898 -12.523 -19.984 1 92.62 165 ASN B C 1
ATOM 3449 O O . ASN B 1 165 ? 10.008 -12.211 -20.438 1 92.62 165 ASN B O 1
ATOM 3453 N N . HIS B 1 166 ? 8.773 -13.391 -19.016 1 94.62 166 HIS B N 1
ATOM 3454 C CA . HIS B 1 166 ? 9.922 -14.016 -18.359 1 94.62 166 HIS B CA 1
ATOM 3455 C C . HIS B 1 166 ? 10.125 -15.445 -18.859 1 94.62 166 HIS B C 1
ATOM 3457 O O . HIS B 1 166 ? 11.07 -16.125 -18.438 1 94.62 166 HIS B O 1
ATOM 3463 N N . PHE B 1 167 ? 9.336 -15.836 -19.766 1 97.38 167 PHE B N 1
ATOM 3464 C CA . PHE B 1 167 ? 9.391 -17.203 -20.266 1 97.38 167 PHE B CA 1
ATOM 3465 C C . PHE B 1 167 ? 10.555 -17.375 -21.234 1 97.38 167 PHE B C 1
ATOM 3467 O O . PHE B 1 167 ? 10.906 -16.453 -21.969 1 97.38 167 PHE B O 1
ATOM 3474 N N . LYS B 1 168 ? 11.211 -18.516 -21.219 1 97.12 168 LYS B N 1
ATOM 3475 C CA . LYS B 1 168 ? 12.25 -18.906 -22.172 1 97.12 168 LYS B CA 1
ATOM 3476 C C . LYS B 1 168 ? 11.914 -20.234 -22.844 1 97.12 168 LYS B C 1
ATOM 3478 O O . LYS B 1 168 ? 11.445 -21.172 -22.172 1 97.12 168 LYS B O 1
ATOM 3483 N N . GLN B 1 169 ? 12.195 -20.281 -24.078 1 96.06 169 GLN B N 1
ATOM 3484 C CA . GLN B 1 169 ? 11.859 -21.453 -24.875 1 96.06 169 GLN B CA 1
ATOM 3485 C C . GLN B 1 169 ? 12.508 -22.703 -24.297 1 96.06 169 GLN B C 1
ATOM 3487 O O . GLN B 1 169 ? 11.922 -23.797 -24.344 1 96.06 169 GLN B O 1
ATOM 3492 N N . LYS B 1 170 ? 13.641 -22.531 -23.766 1 96.69 170 LYS B N 1
ATOM 3493 C CA . LYS B 1 170 ? 14.391 -23.672 -23.25 1 96.69 170 LYS B CA 1
ATOM 3494 C C . LYS B 1 170 ? 13.68 -24.312 -22.062 1 96.69 170 LYS B C 1
ATOM 3496 O O . LYS B 1 170 ? 13.984 -25.438 -21.688 1 96.69 170 LYS B O 1
ATOM 3501 N N . PHE B 1 171 ? 12.773 -23.578 -21.438 1 98.19 171 PHE B N 1
ATOM 3502 C CA . PHE B 1 171 ? 12.031 -24.141 -20.297 1 98.19 171 PHE B CA 1
ATOM 3503 C C . PHE B 1 171 ? 11.156 -25.297 -20.75 1 98.19 171 PHE B C 1
ATOM 3505 O O . PHE B 1 171 ? 10.875 -26.203 -19.969 1 98.19 171 PHE B O 1
ATOM 3512 N N . ILE B 1 172 ? 10.68 -25.266 -22 1 96.62 172 ILE B N 1
ATOM 3513 C CA . ILE B 1 172 ? 9.711 -26.219 -22.516 1 96.62 172 ILE B CA 1
ATOM 3514 C C . ILE B 1 172 ? 10.312 -27.625 -22.469 1 96.62 172 ILE B C 1
ATOM 3516 O O . ILE B 1 172 ? 9.648 -28.578 -22.031 1 96.62 172 ILE B O 1
ATOM 3520 N N . ASP B 1 173 ? 11.547 -27.75 -22.812 1 94.38 173 ASP B N 1
ATOM 3521 C CA . ASP B 1 173 ? 12.188 -29.047 -22.953 1 94.38 173 ASP B CA 1
ATOM 3522 C C . ASP B 1 173 ? 12.414 -29.703 -21.594 1 94.38 173 ASP B C 1
ATOM 3524 O O . ASP B 1 173 ? 12.484 -30.922 -21.484 1 94.38 173 ASP B O 1
ATOM 3528 N N . ILE B 1 174 ? 12.422 -28.844 -20.594 1 96.69 174 ILE B N 1
ATOM 3529 C CA . ILE B 1 174 ? 12.844 -29.344 -19.297 1 96.69 174 ILE B CA 1
ATOM 3530 C C . ILE B 1 174 ? 11.625 -29.516 -18.391 1 96.69 174 ILE B C 1
ATOM 3532 O O . ILE B 1 174 ? 11.586 -30.406 -17.547 1 96.69 174 ILE B O 1
ATOM 3536 N N . ALA B 1 175 ? 10.664 -28.75 -18.5 1 98.06 175 ALA B N 1
ATOM 3537 C CA . ALA B 1 175 ? 9.469 -28.828 -17.672 1 98.06 175 ALA B CA 1
ATOM 3538 C C . ALA B 1 175 ? 8.664 -30.078 -17.984 1 98.06 175 ALA B C 1
ATOM 3540 O O . ALA B 1 175 ? 8.586 -30.516 -19.125 1 98.06 175 ALA B O 1
ATOM 3541 N N . THR B 1 176 ? 8.094 -30.672 -16.938 1 98.62 176 THR B N 1
ATOM 3542 C CA . THR B 1 176 ? 7.23 -31.844 -17.125 1 98.62 176 THR B CA 1
ATOM 3543 C C . THR B 1 176 ? 5.859 -31.422 -17.641 1 98.62 176 THR B C 1
ATOM 3545 O O . THR B 1 176 ? 5.344 -32 -18.594 1 98.62 176 THR B O 1
ATOM 3548 N N . TYR B 1 177 ? 5.262 -30.469 -17.016 1 98.75 177 TYR B N 1
ATOM 3549 C CA . TYR B 1 177 ? 3.977 -29.891 -17.391 1 98.75 177 TYR B CA 1
ATOM 3550 C C . TYR B 1 177 ? 4.082 -28.391 -17.562 1 98.75 177 TYR B C 1
ATOM 3552 O O . TYR B 1 177 ? 4.777 -27.719 -16.797 1 98.75 177 TYR B O 1
ATOM 3560 N N . LEU B 1 178 ? 3.426 -27.828 -18.578 1 98.81 178 LEU B N 1
ATOM 3561 C CA . LEU B 1 178 ? 3.256 -26.406 -18.844 1 98.81 178 LEU B CA 1
ATOM 3562 C C . LEU B 1 178 ? 1.778 -26.016 -18.859 1 98.81 178 LEU B C 1
ATOM 3564 O O . LEU B 1 178 ? 0.976 -26.656 -19.547 1 98.81 178 LEU B O 1
ATOM 3568 N N . THR B 1 179 ? 1.479 -24.938 -18.078 1 98.75 179 THR B N 1
ATOM 3569 C CA . THR B 1 179 ? 0.056 -24.703 -17.859 1 98.75 179 THR B CA 1
ATOM 3570 C C . THR B 1 179 ? -0.32 -23.266 -18.219 1 98.75 179 THR B C 1
ATOM 3572 O O . THR B 1 179 ? -0.896 -22.547 -17.391 1 98.75 179 THR B O 1
ATOM 3575 N N . PRO B 1 180 ? -0.164 -22.844 -19.438 1 98.5 180 PRO B N 1
ATOM 3576 C CA . PRO B 1 180 ? -0.578 -21.5 -19.859 1 98.5 180 PRO B CA 1
ATOM 3577 C C . PRO B 1 180 ? -2.092 -21.359 -20 1 98.5 180 PRO B C 1
ATOM 3579 O O . PRO B 1 180 ? -2.785 -22.359 -20.203 1 98.5 180 PRO B O 1
ATOM 3582 N N . ASN B 1 181 ? -2.547 -20.141 -19.781 1 97.5 181 ASN B N 1
ATOM 3583 C CA . ASN B 1 181 ? -3.887 -19.875 -20.297 1 97.5 181 ASN B CA 1
ATOM 3584 C C . ASN B 1 181 ? -3.871 -19.609 -21.797 1 97.5 181 ASN B C 1
ATOM 3586 O O . ASN B 1 181 ? -2.822 -19.703 -22.438 1 97.5 181 ASN B O 1
ATOM 3590 N N . GLU B 1 182 ? -5.012 -19.328 -22.344 1 96.44 182 GLU B N 1
ATOM 3591 C CA . GLU B 1 182 ? -5.125 -19.203 -23.797 1 96.44 182 GLU B CA 1
ATOM 3592 C C . GLU B 1 182 ? -4.215 -18.094 -24.312 1 96.44 182 GLU B C 1
ATOM 3594 O O . GLU B 1 182 ? -3.486 -18.297 -25.297 1 96.44 182 GLU B O 1
ATOM 3599 N N . SER B 1 183 ? -4.301 -16.953 -23.688 1 95.75 183 SER B N 1
ATOM 3600 C CA . SER B 1 183 ? -3.5 -15.812 -24.125 1 95.75 183 SER B CA 1
ATOM 3601 C C . SER B 1 183 ? -2.01 -16.094 -23.984 1 95.75 183 SER B C 1
ATOM 3603 O O . SER B 1 183 ? -1.22 -15.75 -24.859 1 95.75 183 SER B O 1
ATOM 3605 N N . GLU B 1 184 ? -1.625 -16.672 -22.906 1 96.69 184 GLU B N 1
ATOM 3606 C CA . GLU B 1 184 ? -0.234 -17.047 -22.672 1 96.69 184 GLU B CA 1
ATOM 3607 C C . GLU B 1 184 ? 0.231 -18.078 -23.703 1 96.69 184 GLU B C 1
ATOM 3609 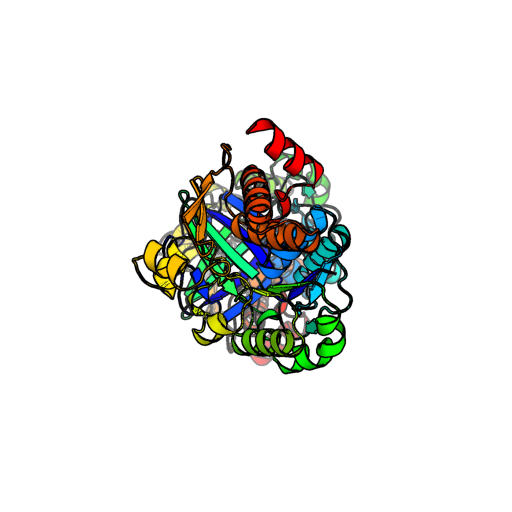O O . GLU B 1 184 ? 1.341 -17.984 -24.234 1 96.69 184 GLU B O 1
ATOM 3614 N N . CYS B 1 185 ? -0.63 -19.031 -23.953 1 97.81 185 CYS B N 1
ATOM 3615 C CA . CYS B 1 185 ? -0.296 -20.062 -24.938 1 97.81 185 CYS B CA 1
ATOM 3616 C C . CYS B 1 185 ? -0.023 -19.438 -26.297 1 97.81 185 CYS B C 1
ATOM 3618 O O . CYS B 1 185 ? 0.973 -19.766 -26.953 1 97.81 185 CYS B O 1
ATOM 3620 N N . LYS B 1 186 ? -0.915 -18.562 -26.672 1 97.44 186 LYS B N 1
ATOM 3621 C CA . LYS B 1 186 ? -0.756 -17.891 -27.953 1 97.44 186 LYS B CA 1
ATOM 3622 C C . LYS B 1 186 ? 0.539 -17.078 -28 1 97.44 186 LYS B C 1
ATOM 3624 O O . LYS B 1 186 ? 1.242 -17.078 -29.016 1 97.44 186 LYS B O 1
ATOM 3629 N N . SER B 1 187 ? 0.853 -16.453 -26.922 1 96.5 187 SER B N 1
ATOM 3630 C CA . SER B 1 187 ? 2.057 -15.625 -26.844 1 96.5 187 SER B CA 1
ATOM 3631 C C . SER B 1 187 ? 3.316 -16.484 -26.922 1 96.5 187 SER B C 1
ATOM 3633 O O . SER B 1 187 ? 4.32 -16.062 -27.516 1 96.5 187 SER B O 1
ATOM 3635 N N . ILE B 1 188 ? 3.275 -17.641 -26.328 1 97.06 188 ILE B N 1
ATOM 3636 C CA . ILE B 1 188 ? 4.453 -18.484 -26.203 1 97.06 188 ILE B CA 1
ATOM 3637 C C . ILE B 1 188 ? 4.598 -19.344 -27.453 1 97.06 188 ILE B C 1
ATOM 3639 O O . ILE B 1 188 ? 5.707 -19.547 -27.969 1 97.06 188 ILE B O 1
ATOM 3643 N N . PHE B 1 189 ? 3.455 -19.828 -28.047 1 96.31 189 PHE B N 1
ATOM 3644 C CA . PHE B 1 189 ? 3.543 -20.906 -29.031 1 96.31 189 PHE B CA 1
ATOM 3645 C C . PHE B 1 189 ? 2.939 -20.453 -30.359 1 96.31 189 PHE B C 1
ATOM 3647 O O . PHE B 1 189 ? 3.047 -21.172 -31.359 1 96.31 189 PHE B O 1
ATOM 3654 N N . GLY B 1 190 ? 2.303 -19.328 -30.344 1 94.12 190 GLY B N 1
ATOM 3655 C CA . GLY B 1 190 ? 1.64 -18.875 -31.547 1 94.12 190 GLY B CA 1
ATOM 3656 C C . GLY B 1 190 ? 0.134 -19.047 -31.5 1 94.12 190 GLY B C 1
ATOM 3657 O O . GLY B 1 190 ? -0.407 -19.594 -30.547 1 94.12 190 GLY B O 1
ATOM 3658 N N . GLU B 1 191 ? -0.495 -18.688 -32.562 1 93.56 191 GLU B N 1
ATOM 3659 C CA . GLU B 1 191 ? -1.947 -18.547 -32.594 1 93.56 191 GLU B CA 1
ATOM 3660 C C . GLU B 1 191 ? -2.633 -19.906 -32.719 1 93.56 191 GLU B C 1
ATOM 3662 O O . GLU B 1 191 ? -3.797 -20.062 -32.344 1 93.56 191 GLU B O 1
ATOM 3667 N N . ASP B 1 192 ? -1.975 -20.891 -33.188 1 95.94 192 ASP B N 1
ATOM 3668 C CA . ASP B 1 192 ? -2.572 -22.203 -33.406 1 95.94 192 ASP B CA 1
ATOM 3669 C C . ASP B 1 192 ? -2.418 -23.078 -32.156 1 95.94 192 ASP B C 1
ATOM 3671 O O . ASP B 1 192 ? -1.51 -23.906 -32.094 1 95.94 192 ASP B O 1
ATOM 3675 N N . ILE B 1 193 ? -3.332 -23.047 -31.25 1 96.38 193 ILE B N 1
ATOM 3676 C CA . ILE B 1 193 ? -3.311 -23.75 -29.984 1 96.38 193 ILE B CA 1
ATOM 3677 C C . ILE B 1 193 ? -3.34 -25.266 -30.234 1 96.38 193 ILE B C 1
ATOM 3679 O O . ILE B 1 193 ? -2.631 -26.016 -29.562 1 96.38 193 ILE B O 1
ATOM 3683 N N . GLU B 1 194 ? -4.16 -25.688 -31.219 1 96.88 194 GLU B N 1
ATOM 3684 C CA . GLU B 1 194 ? -4.289 -27.109 -31.547 1 96.88 194 GLU B CA 1
ATOM 3685 C C . GLU B 1 194 ? -2.938 -27.719 -31.906 1 96.88 194 GLU B C 1
ATOM 3687 O O . GLU B 1 194 ? -2.562 -28.766 -31.391 1 96.88 194 GLU B O 1
ATOM 3692 N N . LYS B 1 195 ? -2.295 -27.094 -32.75 1 97.31 195 LYS B N 1
ATOM 3693 C CA . LYS B 1 195 ? -0.986 -27.578 -33.188 1 97.31 195 LYS B CA 1
ATOM 3694 C C . LYS B 1 195 ? 0.01 -27.562 -32.031 1 97.31 195 LYS B C 1
ATOM 3696 O O . LYS B 1 195 ? 0.862 -28.453 -31.938 1 97.31 195 LYS B O 1
ATOM 3701 N N . SER B 1 196 ? -0.053 -26.484 -31.266 1 97.25 196 SER B N 1
ATOM 3702 C CA . SER B 1 196 ? 0.83 -26.391 -30.109 1 97.25 196 SER B CA 1
ATOM 3703 C C . SER B 1 196 ? 0.619 -27.562 -29.156 1 97.25 196 SER B C 1
ATOM 3705 O O . SER B 1 196 ? 1.583 -28.125 -28.641 1 97.25 196 SER B O 1
ATOM 3707 N N . LEU B 1 197 ? -0.622 -27.922 -28.906 1 98.19 197 LEU B N 1
ATOM 3708 C CA . LEU B 1 197 ? -0.955 -29.031 -28.031 1 98.19 197 LEU B CA 1
ATOM 3709 C C . LEU B 1 197 ? -0.441 -30.344 -28.594 1 98.19 197 LEU B C 1
ATOM 3711 O O . LEU B 1 197 ? 0.073 -31.188 -27.859 1 98.19 197 LEU B O 1
ATOM 3715 N N . GLU B 1 198 ? -0.577 -30.531 -29.859 1 98.19 198 GLU B N 1
ATOM 3716 C CA . GLU B 1 198 ? -0.137 -31.75 -30.516 1 98.19 198 GLU B CA 1
ATOM 3717 C C . GLU B 1 198 ? 1.38 -31.906 -30.453 1 98.19 198 GLU B C 1
ATOM 3719 O O . GLU B 1 198 ? 1.896 -33.031 -30.391 1 98.19 198 GLU B O 1
ATOM 3724 N N . ARG B 1 199 ? 2.039 -30.797 -30.438 1 97.44 199 ARG B N 1
ATOM 3725 C CA . ARG B 1 199 ? 3.498 -30.797 -30.391 1 97.44 199 ARG B CA 1
ATOM 3726 C C . ARG B 1 199 ? 3.996 -31.266 -29.031 1 97.44 199 ARG B C 1
ATOM 3728 O O . ARG B 1 199 ? 5.09 -31.812 -28.922 1 97.44 199 ARG B O 1
ATOM 3735 N N . TYR B 1 200 ? 3.287 -31.047 -27.984 1 97.94 200 TYR B N 1
ATOM 3736 C CA . TYR B 1 200 ? 3.725 -31.344 -26.625 1 97.94 200 TYR B CA 1
ATOM 3737 C C . TYR B 1 200 ? 2.68 -32.156 -25.891 1 97.94 200 TYR B C 1
ATOM 3739 O O . TYR B 1 200 ? 2.113 -31.719 -24.891 1 97.94 200 TYR B O 1
ATOM 3747 N N . PRO B 1 201 ? 2.498 -33.438 -26.328 1 98.25 201 PRO B N 1
ATOM 3748 C CA . PRO B 1 201 ? 1.482 -34.312 -25.734 1 98.25 201 PRO B CA 1
ATOM 3749 C C . PRO B 1 201 ? 1.748 -34.625 -24.266 1 98.25 201 PRO B C 1
ATOM 3751 O O . PRO B 1 201 ? 2.891 -34.875 -23.875 1 98.25 201 PRO B O 1
ATOM 3754 N N . ASN B 1 202 ? 0.702 -34.531 -23.516 1 98.19 202 ASN B N 1
ATOM 3755 C CA . ASN B 1 202 ? 0.716 -34.844 -22.094 1 98.19 202 ASN B CA 1
ATOM 3756 C C . ASN B 1 202 ? 1.628 -33.906 -21.328 1 98.19 202 ASN B C 1
ATOM 3758 O O . ASN B 1 202 ? 2.033 -34.188 -20.203 1 98.19 202 ASN B O 1
ATOM 3762 N N . LYS B 1 203 ? 2.027 -32.812 -21.906 1 98.25 203 LYS B N 1
ATOM 3763 C CA . LYS B 1 203 ? 2.918 -31.812 -21.297 1 98.25 203 LYS B CA 1
ATOM 3764 C C . LYS B 1 203 ? 2.254 -30.438 -21.234 1 98.25 203 LYS B C 1
ATOM 3766 O O . LYS B 1 203 ? 2.209 -29.812 -20.172 1 98.25 203 LYS B O 1
ATOM 3771 N N . LEU B 1 204 ? 1.725 -30.062 -22.406 1 98.62 204 LEU B N 1
ATOM 3772 C CA . LEU B 1 204 ? 1.085 -28.75 -22.516 1 98.62 204 LEU B CA 1
ATOM 3773 C C . LEU B 1 204 ? -0.393 -28.844 -22.141 1 98.62 204 LEU B C 1
ATOM 3775 O O . LEU B 1 204 ? -1.154 -29.562 -22.781 1 98.62 204 LEU B O 1
ATOM 3779 N N . ILE B 1 205 ? -0.794 -28.219 -21.078 1 98.81 205 ILE B N 1
ATOM 3780 C CA . ILE B 1 205 ? -2.174 -28.109 -20.609 1 98.81 205 ILE B CA 1
ATOM 3781 C C . ILE B 1 205 ? -2.635 -26.656 -20.672 1 98.81 205 ILE B C 1
ATOM 3783 O O . ILE B 1 205 ? -2.125 -25.797 -19.953 1 98.81 205 ILE B O 1
ATOM 3787 N N . VAL B 1 206 ? -3.625 -26.344 -21.484 1 98.75 206 VAL B N 1
ATOM 3788 C CA . VAL B 1 206 ? -4.082 -24.969 -21.688 1 98.75 206 VAL B CA 1
ATOM 3789 C C . VAL B 1 206 ? -5.395 -24.75 -20.938 1 98.75 206 VAL B C 1
ATOM 3791 O O . VAL B 1 206 ? -6.367 -25.484 -21.156 1 98.75 206 VAL B O 1
ATOM 3794 N N . THR B 1 207 ? -5.375 -23.812 -20.031 1 98.19 207 THR B N 1
ATOM 3795 C CA . THR B 1 207 ? -6.613 -23.453 -19.344 1 98.19 207 THR B CA 1
ATOM 3796 C C . THR B 1 207 ? -7.438 -22.484 -20.188 1 98.19 207 THR B C 1
ATOM 3798 O O . THR B 1 207 ? -6.887 -21.594 -20.828 1 98.19 207 THR B O 1
ATOM 3801 N N . LEU B 1 208 ? -8.75 -22.656 -20.219 1 96.56 208 LEU B N 1
ATOM 3802 C CA . LEU B 1 208 ? -9.648 -21.922 -21.109 1 96.56 208 LEU B CA 1
ATOM 3803 C C . LEU B 1 208 ? -10.68 -21.125 -20.297 1 96.56 208 LEU B C 1
ATOM 3805 O O . LEU B 1 208 ? -11.828 -21 -20.719 1 96.56 208 LEU B O 1
ATOM 3809 N N . GLY B 1 209 ? -10.312 -20.703 -19.172 1 93.38 209 GLY B N 1
ATOM 3810 C CA . GLY B 1 209 ? -11.258 -19.984 -18.328 1 93.38 209 GLY B CA 1
ATOM 3811 C C . GLY B 1 209 ? -12.484 -20.812 -17.984 1 93.38 209 GLY B C 1
ATOM 3812 O O . GLY B 1 209 ? -12.367 -21.938 -17.484 1 93.38 209 GLY B O 1
ATOM 3813 N N . GLU B 1 210 ? -13.625 -20.219 -18.266 1 93.62 210 GLU B N 1
ATOM 3814 C CA . GLU B 1 210 ? -14.883 -20.859 -17.906 1 93.62 210 GLU B CA 1
ATOM 3815 C C . GLU B 1 210 ? -15.109 -22.125 -18.75 1 93.62 210 GLU B C 1
ATOM 3817 O O . GLU B 1 210 ? -15.93 -22.969 -18.391 1 93.62 210 GLU B O 1
ATOM 3822 N N . LYS B 1 211 ? -14.398 -22.234 -19.844 1 95.62 211 LYS B N 1
ATOM 3823 C CA . LYS B 1 211 ? -14.57 -23.359 -20.734 1 95.62 211 LYS B CA 1
ATOM 3824 C C . LYS B 1 211 ? -13.789 -24.578 -20.234 1 95.62 211 LYS B C 1
ATOM 3826 O O . LYS B 1 211 ? -13.977 -25.688 -20.75 1 95.62 211 LYS B O 1
ATOM 3831 N N . GLY B 1 212 ? -12.93 -24.344 -19.234 1 97.25 212 GLY B N 1
ATOM 3832 C CA . GLY B 1 212 ? -12.203 -25.453 -18.656 1 97.25 212 GLY B CA 1
ATOM 3833 C C . GLY B 1 212 ? -10.742 -25.484 -19.062 1 97.25 212 GLY B C 1
ATOM 3834 O O . GLY B 1 212 ? -10.016 -24.516 -18.875 1 97.25 212 GLY B O 1
ATOM 3835 N N . ALA B 1 213 ? -10.336 -26.656 -19.547 1 98.44 213 ALA B N 1
ATOM 3836 C CA . ALA B 1 213 ? -8.953 -26.859 -19.969 1 98.44 213 ALA B CA 1
ATOM 3837 C C . ALA B 1 213 ? -8.859 -27.938 -21.047 1 98.44 213 ALA B C 1
ATOM 3839 O O . ALA B 1 213 ? -9.82 -28.672 -21.297 1 98.44 213 ALA B O 1
ATOM 3840 N N . ARG B 1 214 ? -7.777 -27.906 -21.672 1 98.06 214 ARG B N 1
ATOM 3841 C CA . ARG B 1 214 ? -7.586 -28.922 -22.703 1 98.06 214 ARG B CA 1
ATOM 3842 C C . ARG B 1 214 ? -6.113 -29.312 -22.828 1 98.06 214 ARG B C 1
ATOM 3844 O O . ARG B 1 214 ? -5.23 -28.531 -22.453 1 98.06 214 ARG B O 1
ATOM 3851 N N . PHE B 1 215 ? -5.848 -30.531 -23.25 1 98.62 215 PHE B N 1
ATOM 3852 C CA . PHE B 1 215 ? -4.523 -31.031 -23.578 1 98.62 215 PHE B CA 1
ATOM 3853 C C . PHE B 1 215 ? -4.613 -32.125 -24.641 1 98.62 215 PHE B C 1
ATOM 3855 O O . PHE B 1 215 ? -5.711 -32.5 -25.062 1 98.62 215 PHE B O 1
ATOM 3862 N N . TYR B 1 216 ? -3.527 -32.438 -25.281 1 98.62 216 TYR B N 1
ATOM 3863 C CA . TYR B 1 216 ? -3.418 -33.562 -26.219 1 98.62 216 TYR B CA 1
ATOM 3864 C C . TYR B 1 216 ? -2.746 -34.75 -25.562 1 98.62 216 TYR B C 1
ATOM 3866 O O . TYR B 1 216 ? -1.668 -34.625 -24.969 1 98.62 216 TYR B O 1
ATOM 3874 N N . ASN B 1 217 ? -3.438 -35.906 -25.594 1 98.19 217 ASN B N 1
ATOM 3875 C CA . ASN B 1 217 ? -2.934 -37.062 -24.859 1 98.19 217 ASN B CA 1
ATOM 3876 C C . ASN B 1 217 ? -2.033 -37.938 -25.719 1 98.19 217 ASN B C 1
ATOM 3878 O O . ASN B 1 217 ? -1.682 -39.062 -25.312 1 98.19 217 ASN B O 1
ATOM 3882 N N . GLY B 1 218 ? -1.634 -37.469 -26.859 1 97.56 218 GLY B N 1
ATOM 3883 C CA . GLY B 1 218 ? -0.825 -38.25 -27.797 1 97.56 218 GLY B CA 1
ATOM 3884 C C . GLY B 1 218 ? -1.642 -38.906 -28.891 1 97.56 218 GLY B C 1
ATOM 3885 O O . GLY B 1 218 ? -1.109 -39.25 -29.953 1 97.56 218 GLY B O 1
ATOM 3886 N N . GLU B 1 219 ? -2.953 -39.062 -28.578 1 98.12 219 GLU B N 1
ATOM 3887 C CA . GLU B 1 219 ? -3.857 -39.719 -29.531 1 98.12 219 GLU B CA 1
ATOM 3888 C C . GLU B 1 219 ? -4.98 -38.781 -29.938 1 98.12 219 GLU B C 1
ATOM 3890 O O . GLU B 1 219 ? -5.352 -38.719 -31.125 1 98.12 219 GLU B O 1
ATOM 3895 N N . GLU B 1 220 ? -5.48 -38.062 -29.047 1 98.12 220 GLU B N 1
ATOM 3896 C CA . GLU B 1 220 ? -6.59 -37.156 -29.312 1 98.12 220 GLU B CA 1
ATOM 3897 C C . GLU B 1 220 ? -6.551 -35.938 -28.391 1 98.12 220 GLU B C 1
ATOM 3899 O O . GLU B 1 220 ? -5.863 -35.969 -27.359 1 98.12 220 GLU B O 1
ATOM 3904 N N . HIS B 1 221 ? -7.242 -34.938 -28.797 1 98.19 221 HIS B N 1
ATOM 3905 C CA . HIS B 1 221 ? -7.461 -33.781 -27.953 1 98.19 221 HIS B CA 1
ATOM 3906 C C . HIS B 1 221 ? -8.453 -34.094 -26.844 1 98.19 221 HIS B C 1
ATOM 3908 O O . HIS B 1 221 ? -9.562 -34.562 -27.094 1 98.19 221 HIS B O 1
ATOM 3914 N N . VAL B 1 222 ? -8.055 -33.875 -25.656 1 98.25 222 VAL B N 1
ATOM 3915 C CA . VAL B 1 222 ? -8.914 -34.094 -24.5 1 98.25 222 VAL B CA 1
ATOM 3916 C C . VAL B 1 222 ? -9.43 -32.719 -24 1 98.25 222 VAL B C 1
ATOM 3918 O O . VAL B 1 222 ? -8.641 -31.859 -23.609 1 98.25 222 VAL B O 1
ATOM 3921 N N . PHE B 1 223 ? -10.734 -32.531 -24.078 1 97.69 223 PHE B N 1
ATOM 3922 C CA . PHE B 1 223 ? -11.391 -31.328 -23.562 1 97.69 223 PHE B CA 1
ATOM 3923 C C . PHE B 1 223 ? -12.078 -31.609 -22.234 1 97.69 223 PHE B C 1
ATOM 3925 O O . PHE B 1 223 ? -12.93 -32.5 -22.141 1 97.69 223 PHE B O 1
ATOM 3932 N N . ILE B 1 224 ? -11.633 -30.953 -21.234 1 97.38 224 ILE B N 1
ATOM 3933 C CA . ILE B 1 224 ? -12.266 -31.047 -19.922 1 97.38 224 ILE B CA 1
ATOM 3934 C C . ILE B 1 224 ? -13.109 -29.797 -19.672 1 97.38 224 ILE B C 1
ATOM 3936 O O . ILE B 1 224 ? -12.57 -28.703 -19.5 1 97.38 224 ILE B O 1
ATOM 3940 N N . ASN B 1 225 ? -14.375 -29.969 -19.609 1 95.69 225 ASN B N 1
ATOM 3941 C CA . ASN B 1 225 ? -15.297 -28.844 -19.484 1 95.69 225 ASN B CA 1
ATOM 3942 C C . ASN B 1 225 ? -15.141 -28.156 -18.125 1 95.69 225 ASN B C 1
ATOM 3944 O O . ASN B 1 225 ? -14.859 -28.797 -17.125 1 95.69 225 ASN B O 1
ATOM 3948 N N . GLY B 1 226 ? -15.359 -26.844 -18.219 1 95 226 GLY B N 1
ATOM 3949 C CA . GLY B 1 226 ? -15.398 -26.094 -16.969 1 95 226 GLY B CA 1
ATOM 3950 C C . GLY B 1 226 ? -16.641 -26.375 -16.141 1 95 226 GLY B C 1
ATOM 3951 O O . GLY B 1 226 ? -17.531 -27.094 -16.594 1 95 226 GLY B O 1
ATOM 3952 N N . PHE B 1 227 ? -16.609 -25.938 -14.922 1 95.44 227 PHE B N 1
ATOM 3953 C CA . PHE B 1 227 ? -17.75 -26.031 -14.023 1 95.44 227 PHE B CA 1
ATOM 3954 C C . PHE B 1 227 ? -18.5 -24.719 -13.953 1 95.44 227 PHE B C 1
ATOM 3956 O O . PHE B 1 227 ? -17.891 -23.656 -13.828 1 95.44 227 PHE B O 1
ATOM 3963 N N . LYS B 1 228 ? -19.766 -24.781 -14.109 1 91.19 228 LYS B N 1
ATOM 3964 C CA . LYS B 1 228 ? -20.578 -23.578 -14 1 91.19 228 LYS B CA 1
ATOM 3965 C C . LYS B 1 228 ? -20.453 -22.953 -12.617 1 91.19 228 LYS B C 1
ATOM 3967 O O . LYS B 1 228 ? -20.562 -23.656 -11.602 1 91.19 228 LYS B O 1
ATOM 3972 N N . THR B 1 229 ? -20.078 -21.703 -12.617 1 93.44 229 THR B N 1
ATOM 3973 C CA . THR B 1 229 ? -19.969 -21 -11.344 1 93.44 229 THR B CA 1
ATOM 3974 C C . THR B 1 229 ? -20.266 -19.516 -11.523 1 93.44 229 THR B C 1
ATOM 3976 O O . THR B 1 229 ? -20.312 -19.016 -12.648 1 93.44 229 THR B O 1
ATOM 3979 N N . LYS B 1 230 ? -20.641 -18.75 -10.477 1 92.88 230 LYS B N 1
ATOM 3980 C CA . LYS B 1 230 ? -20.781 -17.297 -10.469 1 92.88 230 LYS B CA 1
ATOM 3981 C C . LYS B 1 230 ? -19.484 -16.625 -10.008 1 92.88 230 LYS B C 1
ATOM 3983 O O . LYS B 1 230 ? -19.266 -16.469 -8.812 1 92.88 230 LYS B O 1
ATOM 3988 N N . ALA B 1 231 ? -18.766 -16.203 -11 1 92.44 231 ALA B N 1
ATOM 3989 C CA . ALA B 1 231 ? -17.438 -15.641 -10.711 1 92.44 231 ALA B CA 1
ATOM 3990 C C . ALA B 1 231 ? -17.562 -14.289 -10.016 1 92.44 231 ALA B C 1
ATOM 3992 O O . ALA B 1 231 ? -18.312 -13.422 -10.453 1 92.44 231 ALA B O 1
ATOM 3993 N N . VAL B 1 232 ? -16.906 -14.109 -8.922 1 91.38 232 VAL B N 1
ATOM 3994 C CA . VAL B 1 232 ? -16.797 -12.859 -8.164 1 91.38 232 VAL B CA 1
ATOM 3995 C C . VAL B 1 232 ? -15.445 -12.211 -8.438 1 91.38 232 VAL B C 1
ATOM 3997 O O . VAL B 1 232 ? -15.367 -11 -8.695 1 91.38 232 VAL B O 1
ATOM 4000 N N . ASP B 1 233 ? -14.414 -12.922 -8.438 1 89.88 233 ASP B N 1
ATOM 4001 C CA . ASP B 1 233 ? -13.031 -12.477 -8.625 1 89.88 233 ASP B CA 1
ATOM 4002 C C . ASP B 1 233 ? -12.172 -13.594 -9.211 1 89.88 233 ASP B C 1
ATOM 4004 O O . ASP B 1 233 ? -11.922 -14.602 -8.555 1 89.88 233 ASP B O 1
ATOM 4008 N N . THR B 1 234 ? -11.648 -13.336 -10.352 1 90.06 234 THR B N 1
ATOM 4009 C CA . THR B 1 234 ? -10.93 -14.398 -11.047 1 90.06 234 THR B CA 1
ATOM 4010 C C . THR B 1 234 ? -9.453 -14.406 -10.641 1 90.06 234 THR B C 1
ATOM 4012 O O . THR B 1 234 ? -8.672 -15.227 -11.133 1 90.06 234 THR B O 1
ATOM 4015 N N . THR B 1 235 ? -9.086 -13.508 -9.742 1 88.81 235 THR B N 1
ATOM 4016 C CA . THR B 1 235 ? -7.711 -13.461 -9.266 1 88.81 235 THR B CA 1
ATOM 4017 C C . THR B 1 235 ? -7.328 -14.781 -8.586 1 88.81 235 THR B C 1
ATOM 4019 O O . THR B 1 235 ? -8.062 -15.281 -7.734 1 88.81 235 THR B O 1
ATOM 4022 N N . GLY B 1 236 ? -6.27 -15.398 -9.062 1 93.19 236 GLY B N 1
ATOM 4023 C CA . GLY B 1 236 ? -5.758 -16.609 -8.422 1 93.19 236 GLY B CA 1
ATOM 4024 C C . GLY B 1 236 ? -6.32 -17.875 -9.023 1 93.19 236 GLY B C 1
ATOM 4025 O O . GLY B 1 236 ? -5.938 -18.984 -8.617 1 93.19 236 GLY B O 1
ATOM 4026 N N . ALA B 1 237 ? -7.23 -17.766 -9.977 1 95.75 237 ALA B N 1
ATOM 4027 C CA . ALA B 1 237 ? -7.812 -18.953 -10.602 1 95.75 237 ALA B CA 1
ATOM 4028 C C . ALA B 1 237 ? -6.727 -19.844 -11.188 1 95.75 237 ALA B C 1
ATOM 4030 O O . ALA B 1 237 ? -6.73 -21.062 -10.969 1 95.75 237 ALA B O 1
ATOM 4031 N N . GLY B 1 238 ? -5.832 -19.219 -11.914 1 97.31 238 GLY B N 1
ATOM 4032 C CA . GLY B 1 238 ? -4.723 -19.984 -12.469 1 97.31 238 GLY B CA 1
ATOM 4033 C C . GLY B 1 238 ? -3.828 -20.594 -11.406 1 97.31 238 GLY B C 1
ATOM 4034 O O . GLY B 1 238 ? -3.395 -21.734 -11.539 1 97.31 238 GLY B O 1
ATOM 4035 N N . ASP B 1 239 ? -3.555 -19.859 -10.383 1 98.56 239 ASP B N 1
ATOM 4036 C CA . ASP B 1 239 ? -2.74 -20.359 -9.281 1 98.56 239 ASP B CA 1
ATOM 4037 C C . ASP B 1 239 ? -3.424 -21.547 -8.594 1 98.56 239 ASP B C 1
ATOM 4039 O O . ASP B 1 239 ? -2.768 -22.516 -8.234 1 98.56 239 ASP B O 1
ATOM 4043 N N . THR B 1 240 ? -4.715 -21.375 -8.367 1 98.62 240 THR B N 1
ATOM 4044 C CA . THR B 1 240 ? -5.484 -22.469 -7.785 1 98.62 240 THR B CA 1
ATOM 4045 C C . THR B 1 240 ? -5.402 -23.719 -8.656 1 98.62 240 THR B C 1
ATOM 4047 O O . THR B 1 240 ? -5.223 -24.828 -8.148 1 98.62 240 THR B O 1
ATOM 4050 N N . PHE B 1 241 ? -5.543 -23.531 -9.961 1 98.75 241 PHE B N 1
ATOM 4051 C CA . PHE B 1 241 ? -5.43 -24.625 -10.914 1 98.75 241 PHE B CA 1
ATOM 4052 C C . PHE B 1 241 ? -4.09 -25.344 -10.758 1 98.75 241 PHE B C 1
ATOM 4054 O O . PHE B 1 241 ? -4.047 -26.562 -10.617 1 98.75 241 PHE B O 1
ATOM 4061 N N . ASN B 1 242 ? -3.041 -24.625 -10.727 1 98.88 242 ASN B N 1
ATOM 4062 C CA . ASN B 1 242 ? -1.694 -25.188 -10.703 1 98.88 242 ASN B CA 1
ATOM 4063 C C . ASN B 1 242 ? -1.416 -25.922 -9.398 1 98.88 242 ASN B C 1
ATOM 4065 O O . ASN B 1 242 ? -0.876 -27.031 -9.406 1 98.88 242 ASN B O 1
ATOM 4069 N N . GLY B 1 243 ? -1.758 -25.281 -8.273 1 98.88 243 GLY B N 1
ATOM 4070 C CA . GLY B 1 243 ? -1.608 -25.953 -6.996 1 98.88 243 GLY B CA 1
ATOM 4071 C C . GLY B 1 243 ? -2.414 -27.234 -6.898 1 98.88 243 GLY B C 1
ATOM 4072 O O . GLY B 1 243 ? -1.926 -28.25 -6.391 1 98.88 243 GLY B O 1
ATOM 4073 N N . SER B 1 244 ? -3.607 -27.172 -7.406 1 98.88 244 SER B N 1
ATOM 4074 C CA . SER B 1 244 ? -4.508 -28.328 -7.367 1 98.88 244 SER B CA 1
ATOM 4075 C C . SER B 1 244 ? -4.031 -29.438 -8.305 1 98.88 244 SER B C 1
ATOM 4077 O O . SER B 1 244 ? -4.168 -30.609 -7.988 1 98.88 244 SER B O 1
ATOM 4079 N N . LEU B 1 245 ? -3.566 -29.047 -9.461 1 98.88 245 LEU B N 1
ATOM 4080 C CA . LEU B 1 245 ? -3 -30.016 -10.398 1 98.88 245 LEU B CA 1
ATOM 4081 C C . LEU B 1 245 ? -1.85 -30.781 -9.758 1 98.88 245 LEU B C 1
ATOM 4083 O O . LEU B 1 245 ? -1.812 -32 -9.812 1 98.88 245 LEU B O 1
ATOM 4087 N N . ALA B 1 246 ? -0.929 -30.047 -9.156 1 98.94 246 ALA B N 1
ATOM 4088 C CA . ALA B 1 246 ? 0.217 -30.656 -8.492 1 98.94 246 ALA B CA 1
ATOM 4089 C C . ALA B 1 246 ? -0.237 -31.625 -7.402 1 98.94 246 ALA B C 1
ATOM 4091 O O . ALA B 1 246 ? 0.261 -32.75 -7.316 1 98.94 246 ALA B O 1
ATOM 4092 N N . TYR B 1 247 ? -1.166 -31.188 -6.602 1 98.81 247 TYR B N 1
ATOM 4093 C CA . TYR B 1 247 ? -1.7 -32.031 -5.539 1 98.81 247 TYR B CA 1
ATOM 4094 C C . TYR B 1 247 ? -2.275 -33.312 -6.109 1 98.81 247 TYR B C 1
ATOM 4096 O O . TYR B 1 247 ? -1.93 -34.406 -5.656 1 98.81 247 TYR B O 1
ATOM 4104 N N . SER B 1 248 ? -3.16 -33.188 -7.094 1 98.75 248 SER B N 1
ATOM 4105 C CA . SER B 1 248 ? -3.865 -34.344 -7.656 1 98.75 248 SER B CA 1
ATOM 4106 C C . SER B 1 248 ? -2.893 -35.312 -8.297 1 98.75 248 SER B C 1
ATOM 4108 O O . SER B 1 248 ? -3.037 -36.531 -8.141 1 98.75 248 SER B O 1
ATOM 4110 N N . LEU B 1 249 ? -1.887 -34.812 -8.992 1 98.75 249 LEU B N 1
ATOM 4111 C CA . LEU B 1 249 ? -0.88 -35.656 -9.609 1 98.75 249 LEU B CA 1
ATOM 4112 C C . LEU B 1 249 ? -0.079 -36.406 -8.555 1 98.75 249 LEU B C 1
ATOM 4114 O O . LEU B 1 249 ? 0.22 -37.594 -8.719 1 98.75 249 LEU B O 1
ATOM 4118 N N . THR B 1 250 ? 0.261 -35.75 -7.457 1 98.44 250 THR B N 1
ATOM 4119 C CA . THR B 1 250 ? 1.059 -36.375 -6.406 1 98.44 250 THR B CA 1
ATOM 4120 C C . THR B 1 250 ? 0.236 -37.406 -5.648 1 98.44 250 THR B C 1
ATOM 4122 O O . THR B 1 250 ? 0.793 -38.281 -4.973 1 98.44 250 THR B O 1
ATOM 4125 N N . GLU B 1 251 ? -1.057 -37.344 -5.812 1 97.94 251 GLU B N 1
ATOM 4126 C CA . GLU B 1 251 ? -1.945 -38.344 -5.215 1 97.94 251 GLU B CA 1
ATOM 4127 C C . GLU B 1 251 ? -2.121 -39.562 -6.133 1 97.94 251 GLU B C 1
ATOM 4129 O O . GLU B 1 251 ? -2.854 -40.5 -5.805 1 97.94 251 GLU B O 1
ATOM 4134 N N . GLY B 1 252 ? -1.577 -39.469 -7.258 1 97.56 252 GLY B N 1
ATOM 4135 C CA . GLY B 1 252 ? -1.535 -40.656 -8.117 1 97.56 252 GLY B CA 1
ATOM 4136 C C . GLY B 1 252 ? -2.588 -40.625 -9.211 1 97.56 252 GLY B C 1
ATOM 4137 O O . GLY B 1 252 ? -2.738 -41.594 -9.961 1 97.56 252 GLY B O 1
ATOM 4138 N N . LYS B 1 253 ? -3.262 -39.562 -9.383 1 97.81 253 LYS B N 1
ATOM 4139 C CA . LYS B 1 253 ? -4.262 -39.469 -10.445 1 97.81 253 LYS B CA 1
ATOM 4140 C C . LYS B 1 253 ? -3.598 -39.344 -11.812 1 97.81 253 LYS B C 1
ATOM 4142 O O . LYS B 1 253 ? -2.498 -38.781 -11.922 1 97.81 253 LYS B O 1
ATOM 4147 N N . ASN B 1 254 ? -4.273 -39.875 -12.828 1 97.88 254 ASN B N 1
ATOM 4148 C CA . ASN B 1 254 ? -3.777 -39.656 -14.18 1 97.88 254 ASN B CA 1
ATOM 4149 C C . ASN B 1 254 ? -4.035 -38.219 -14.617 1 97.88 254 ASN B C 1
ATOM 4151 O O . ASN B 1 254 ? -4.723 -37.438 -13.922 1 97.88 254 ASN B O 1
ATOM 4155 N N . LEU B 1 255 ? -3.52 -37.812 -15.734 1 98.5 255 LEU B N 1
ATOM 4156 C CA . LEU B 1 255 ? -3.512 -36.406 -16.141 1 98.5 255 LEU B CA 1
ATOM 4157 C C . LEU B 1 255 ? -4.934 -35.906 -16.344 1 98.5 255 LEU B C 1
ATOM 4159 O O . LEU B 1 255 ? -5.262 -34.781 -15.922 1 98.5 255 LEU B O 1
ATOM 4163 N N . GLU B 1 256 ? -5.746 -36.656 -16.984 1 98.38 256 GLU B N 1
ATOM 4164 C CA . GLU B 1 256 ? -7.121 -36.25 -17.234 1 98.38 256 GLU B CA 1
ATOM 4165 C C . GLU B 1 256 ? -7.875 -36 -15.938 1 98.38 256 GLU B C 1
ATOM 4167 O O . GLU B 1 256 ? -8.547 -34.969 -15.797 1 98.38 256 GLU B O 1
ATOM 4172 N N . GLU B 1 257 ? -7.762 -36.938 -15.016 1 98.19 257 GLU B N 1
ATOM 4173 C CA . GLU B 1 257 ? -8.398 -36.781 -13.711 1 98.19 257 GLU B CA 1
ATOM 4174 C C . GLU B 1 257 ? -7.828 -35.594 -12.953 1 98.19 257 GLU B C 1
ATOM 4176 O O . GLU B 1 257 ? -8.57 -34.875 -12.281 1 98.19 257 GLU B O 1
ATOM 4181 N N . ALA B 1 258 ? -6.531 -35.406 -13.062 1 98.69 258 ALA B N 1
ATOM 4182 C CA . ALA B 1 258 ? -5.863 -34.312 -12.359 1 98.69 258 ALA B CA 1
ATOM 4183 C C . ALA B 1 258 ? -6.316 -32.969 -12.906 1 98.69 258 ALA B C 1
ATOM 4185 O O . ALA B 1 258 ? -6.562 -32.031 -12.133 1 98.69 258 ALA B O 1
ATOM 4186 N N . VAL B 1 259 ? -6.449 -32.875 -14.211 1 98.75 259 VAL B N 1
ATOM 4187 C CA . VAL B 1 259 ? -6.887 -31.625 -14.844 1 98.75 259 VAL B CA 1
ATOM 4188 C C . VAL B 1 259 ? -8.344 -31.344 -14.477 1 98.75 259 VAL B C 1
ATOM 4190 O O . VAL B 1 259 ? -8.711 -30.203 -14.211 1 98.75 259 VAL B O 1
ATOM 4193 N N . LYS B 1 260 ? -9.125 -32.375 -14.461 1 98.31 260 LYS B N 1
ATOM 4194 C CA . LYS B 1 260 ? -10.516 -32.219 -14.047 1 98.31 260 LYS B CA 1
ATOM 4195 C C . LYS B 1 260 ? -10.609 -31.719 -12.617 1 98.31 260 LYS B C 1
ATOM 4197 O O . LYS B 1 260 ? -11.406 -30.812 -12.328 1 98.31 260 LYS B O 1
ATOM 4202 N N . PHE B 1 261 ? -9.844 -32.312 -11.766 1 98.44 261 PHE B N 1
ATOM 4203 C CA . PHE B 1 261 ? -9.781 -31.922 -10.367 1 98.44 261 PHE B CA 1
ATOM 4204 C C . PHE B 1 261 ? -9.352 -30.469 -10.242 1 98.44 261 PHE B C 1
ATOM 4206 O O . PHE B 1 261 ? -9.945 -29.688 -9.484 1 98.44 261 PHE B O 1
ATOM 4213 N N . ALA B 1 262 ? -8.328 -30.047 -10.969 1 98.75 262 ALA B N 1
ATOM 4214 C CA . ALA B 1 262 ? -7.801 -28.688 -10.961 1 98.75 262 ALA B CA 1
ATOM 4215 C C . ALA B 1 262 ? -8.836 -27.688 -11.469 1 98.75 262 ALA B C 1
ATOM 4217 O O . ALA B 1 262 ? -8.969 -26.594 -10.922 1 98.75 262 ALA B O 1
ATOM 4218 N N . ASN B 1 263 ? -9.578 -28.062 -12.453 1 97.94 263 ASN B N 1
ATOM 4219 C CA . ASN B 1 263 ? -10.648 -27.234 -12.984 1 97.94 263 ASN B CA 1
ATOM 4220 C C . ASN B 1 263 ? -11.75 -27 -11.945 1 97.94 263 ASN B C 1
ATOM 4222 O O . ASN B 1 263 ? -12.258 -25.891 -11.812 1 97.94 263 ASN B O 1
ATOM 4226 N N . ALA B 1 264 ? -12.086 -28.031 -11.336 1 97.81 264 ALA B N 1
ATOM 4227 C CA . ALA B 1 264 ? -13.086 -27.922 -10.281 1 97.81 264 ALA B CA 1
ATOM 4228 C C . ALA B 1 264 ? -12.617 -26.969 -9.172 1 97.81 264 ALA B C 1
ATOM 4230 O O . ALA B 1 264 ? -13.383 -26.141 -8.695 1 97.81 264 ALA B O 1
ATOM 4231 N N . SER B 1 265 ? -11.383 -27.156 -8.797 1 98.25 265 SER B N 1
ATOM 4232 C CA . SER B 1 265 ? -10.797 -26.297 -7.766 1 98.25 265 SER B CA 1
ATOM 4233 C C . SER B 1 265 ? -10.82 -24.828 -8.188 1 98.25 265 SER B C 1
ATOM 4235 O O . SER B 1 265 ? -11.227 -23.969 -7.41 1 98.25 265 SER B O 1
ATOM 4237 N N . ALA B 1 266 ? -10.383 -24.547 -9.398 1 97.94 266 ALA B N 1
ATOM 4238 C CA . ALA B 1 266 ? -10.328 -23.188 -9.914 1 97.94 266 ALA B CA 1
ATOM 4239 C C . ALA B 1 266 ? -11.727 -22.562 -9.977 1 97.94 266 ALA B C 1
ATOM 4241 O O . ALA B 1 266 ? -11.906 -21.375 -9.711 1 97.94 266 ALA B O 1
ATOM 4242 N N . SER B 1 267 ? -12.727 -23.375 -10.305 1 97.06 267 SER B N 1
ATOM 4243 C CA . SER B 1 267 ? -14.094 -22.891 -10.414 1 97.06 267 SER B CA 1
ATOM 4244 C C . SER B 1 267 ? -14.641 -22.438 -9.062 1 97.06 267 SER B C 1
ATOM 4246 O O . SER B 1 267 ? -15.484 -21.547 -8.984 1 97.06 267 SER B O 1
ATOM 4248 N N . LEU B 1 268 ? -14.227 -23.078 -8.008 1 97.5 268 LEU B N 1
ATOM 4249 C CA . LEU B 1 268 ? -14.625 -22.703 -6.652 1 97.5 268 LEU B CA 1
ATOM 4250 C C . LEU B 1 268 ? -13.914 -21.438 -6.207 1 97.5 268 LEU B C 1
ATOM 4252 O O . LEU B 1 268 ? -14.508 -20.578 -5.551 1 97.5 268 LEU B O 1
ATOM 4256 N N . ALA B 1 269 ? -12.602 -21.328 -6.602 1 97.19 269 ALA B N 1
ATOM 4257 C CA . ALA B 1 269 ? -11.766 -20.203 -6.168 1 97.19 269 ALA B CA 1
ATOM 4258 C C . ALA B 1 269 ? -12.32 -18.875 -6.664 1 97.19 269 ALA B C 1
ATOM 4260 O O . ALA B 1 269 ? -12.234 -17.859 -5.965 1 97.19 269 ALA B O 1
ATOM 4261 N N . VAL B 1 270 ? -12.953 -18.797 -7.824 1 95.88 270 VAL B N 1
ATOM 4262 C CA . VAL B 1 270 ? -13.367 -17.547 -8.453 1 95.88 270 VAL B CA 1
ATOM 4263 C C . VAL B 1 270 ? -14.664 -17.062 -7.816 1 95.88 270 VAL B C 1
ATOM 4265 O O . VAL B 1 270 ? -15.117 -15.953 -8.102 1 95.88 270 VAL B O 1
ATOM 4268 N N . GLU B 1 271 ? -15.234 -17.828 -6.914 1 95.75 271 GLU B N 1
ATOM 4269 C CA . GLU B 1 271 ? -16.516 -17.484 -6.305 1 95.75 271 GLU B CA 1
ATOM 4270 C C . GLU B 1 271 ? -16.328 -16.562 -5.102 1 95.75 271 GLU B C 1
ATOM 4272 O O . GLU B 1 271 ? -17.297 -16.062 -4.527 1 95.75 271 GLU B O 1
ATOM 4277 N N . LYS B 1 272 ? -15.102 -16.266 -4.75 1 91.88 272 LYS B N 1
ATOM 4278 C CA . LYS B 1 272 ? -14.773 -15.414 -3.611 1 91.88 272 LYS B CA 1
ATOM 4279 C C . LYS B 1 272 ? -13.766 -14.336 -4.004 1 91.88 272 LYS B C 1
ATOM 4281 O O . LYS B 1 272 ? -13.008 -14.508 -4.965 1 91.88 272 LYS B O 1
ATOM 4286 N N . LYS B 1 273 ? -13.695 -13.273 -3.23 1 87.12 273 LYS B N 1
ATOM 4287 C CA . LYS B 1 273 ? -12.75 -12.195 -3.48 1 87.12 273 LYS B CA 1
ATOM 4288 C C . LYS B 1 273 ? -11.359 -12.562 -2.967 1 87.12 273 LYS B C 1
ATOM 4290 O O . LYS B 1 273 ? -11.219 -13.102 -1.869 1 87.12 273 LYS B O 1
ATOM 4295 N N . GLY B 1 274 ? -10.344 -12.227 -3.818 1 86.38 274 GLY B N 1
ATOM 4296 C CA . GLY B 1 274 ? -8.977 -12.484 -3.418 1 86.38 274 GLY B CA 1
ATOM 4297 C C . GLY B 1 274 ? -8.43 -13.789 -3.963 1 86.38 274 GLY B C 1
ATOM 4298 O O . GLY B 1 274 ? -9.18 -14.742 -4.176 1 86.38 274 GLY B O 1
ATOM 4299 N N . ALA B 1 275 ? -7.141 -13.883 -4.043 1 87.44 275 ALA B N 1
ATOM 4300 C CA . ALA B 1 275 ? -6.512 -15.086 -4.582 1 87.44 275 ALA B CA 1
ATOM 4301 C C . ALA B 1 275 ? -6.535 -16.219 -3.562 1 87.44 275 ALA B C 1
ATOM 4303 O O . ALA B 1 275 ? -7.266 -17.203 -3.734 1 87.44 275 ALA B O 1
ATOM 4304 N N . GLN B 1 276 ? -5.926 -16.047 -2.432 1 93.88 276 GLN B N 1
ATOM 4305 C CA . GLN B 1 276 ? -5.805 -17.109 -1.444 1 93.88 276 GLN B CA 1
ATOM 4306 C C . GLN B 1 276 ? -7.113 -17.312 -0.684 1 93.88 276 GLN B C 1
ATOM 4308 O O . GLN B 1 276 ? -7.469 -18.438 -0.332 1 93.88 276 GLN B O 1
ATOM 4313 N N . THR B 1 277 ? -7.906 -16.281 -0.518 1 89 277 THR B N 1
ATOM 4314 C CA . THR B 1 277 ? -9.125 -16.312 0.288 1 89 277 THR B CA 1
ATOM 4315 C C . THR B 1 277 ? -10.133 -17.297 -0.294 1 89 277 THR B C 1
ATOM 4317 O O . THR B 1 277 ? -10.812 -18 0.448 1 89 277 THR B O 1
ATOM 4320 N N . GLY B 1 278 ? -10.172 -17.391 -1.553 1 90.25 278 GLY B N 1
ATOM 4321 C CA . GLY B 1 278 ? -11.211 -18.172 -2.215 1 90.25 278 GLY B CA 1
ATOM 4322 C C . GLY B 1 278 ? -10.797 -19.594 -2.506 1 90.25 278 GLY B C 1
ATOM 4323 O O . GLY B 1 278 ? -11.586 -20.391 -3.039 1 90.25 278 GLY B O 1
ATOM 4324 N N . MET B 1 279 ? -9.578 -19.984 -2.17 1 97 279 MET B N 1
ATOM 4325 C CA . MET B 1 279 ? -9.094 -21.312 -2.521 1 97 279 MET B CA 1
ATOM 4326 C C . MET B 1 279 ? -9.812 -22.391 -1.713 1 97 279 MET B C 1
ATOM 4328 O O . MET B 1 279 ? -10.016 -22.234 -0.509 1 97 279 MET B O 1
ATOM 4332 N N . PRO B 1 280 ? -10.25 -23.469 -2.324 1 98 280 PRO B N 1
ATOM 4333 C CA . PRO B 1 280 ? -11.164 -24.438 -1.702 1 98 280 PRO B CA 1
ATOM 4334 C C . PRO B 1 280 ? -10.43 -25.484 -0.876 1 98 280 PRO B C 1
ATOM 4336 O O . PRO B 1 280 ? -9.234 -25.719 -1.08 1 98 280 PRO B O 1
ATOM 4339 N N . SER B 1 281 ? -11.234 -26.125 -0.013 1 98.06 281 SER B N 1
ATOM 4340 C CA . SER B 1 281 ? -10.805 -27.344 0.665 1 98.06 281 SER B CA 1
ATOM 4341 C C . SER B 1 281 ? -11.023 -28.578 -0.212 1 98.06 281 SER B C 1
ATOM 4343 O O . SER B 1 281 ? -11.711 -28.5 -1.235 1 98.06 281 SER B O 1
ATOM 4345 N N . LEU B 1 282 ? -10.406 -29.672 0.226 1 98.38 282 LEU B N 1
ATOM 4346 C CA . LEU B 1 282 ? -10.578 -30.938 -0.486 1 98.38 282 LEU B CA 1
ATOM 4347 C C . LEU B 1 282 ? -12.047 -31.344 -0.543 1 98.38 282 LEU B C 1
ATOM 4349 O O . LEU B 1 282 ? -12.531 -31.766 -1.591 1 98.38 282 LEU B O 1
ATOM 4353 N N . GLU B 1 283 ? -12.734 -31.125 0.522 1 98.19 283 GLU B N 1
ATOM 4354 C CA . GLU B 1 283 ? -14.141 -31.516 0.598 1 98.19 283 GLU B CA 1
ATOM 4355 C C . GLU B 1 283 ? -14.977 -30.719 -0.401 1 98.19 283 GLU B C 1
ATOM 4357 O O . GLU B 1 283 ? -15.867 -31.266 -1.048 1 98.19 283 GLU B O 1
ATOM 4362 N N . GLN B 1 284 ? -14.711 -29.484 -0.497 1 97.94 284 GLN B N 1
ATOM 4363 C CA . GLN B 1 284 ? -15.438 -28.625 -1.424 1 97.94 284 GLN B CA 1
ATOM 4364 C C . GLN B 1 284 ? -15.219 -29.062 -2.869 1 97.94 284 GLN B C 1
ATOM 4366 O O . GLN B 1 284 ? -16.156 -29.078 -3.67 1 97.94 284 GLN B O 1
ATOM 4371 N N . VAL B 1 285 ? -13.984 -29.422 -3.178 1 98.31 285 VAL B N 1
ATOM 4372 C CA . VAL B 1 285 ? -13.656 -29.828 -4.539 1 98.31 285 VAL B CA 1
ATOM 4373 C C . VAL B 1 285 ? -14.328 -31.156 -4.859 1 98.31 285 VAL B C 1
ATOM 4375 O O . VAL B 1 285 ? -14.906 -31.328 -5.938 1 98.31 285 VAL B O 1
ATOM 4378 N N . LEU B 1 286 ? -14.281 -32.094 -3.959 1 97.88 286 LEU B N 1
ATOM 4379 C CA . LEU B 1 286 ? -14.898 -33.406 -4.168 1 97.88 286 LEU B CA 1
ATOM 4380 C C . LEU B 1 286 ? -16.406 -33.25 -4.359 1 97.88 286 LEU B C 1
ATOM 4382 O O . LEU B 1 286 ? -17 -33.969 -5.191 1 97.88 286 LEU B O 1
ATOM 4386 N N . SER B 1 287 ? -16.984 -32.344 -3.625 1 97.44 287 SER B N 1
ATOM 4387 C CA . SER B 1 287 ? -18.406 -32.062 -3.779 1 97.44 287 SER B CA 1
ATOM 4388 C C . SER B 1 287 ? -18.719 -31.5 -5.16 1 97.44 287 SER B C 1
ATOM 4390 O O . SER B 1 287 ? -19.719 -31.875 -5.781 1 97.44 287 SER B O 1
ATOM 4392 N N . ARG B 1 288 ? -17.938 -30.625 -5.605 1 96.25 288 ARG B N 1
ATOM 4393 C CA . ARG B 1 288 ? -18.094 -30.031 -6.926 1 96.25 288 ARG B CA 1
ATOM 4394 C C . ARG B 1 288 ? -18 -31.094 -8.023 1 96.25 288 ARG B C 1
ATOM 4396 O O . ARG B 1 288 ? -18.734 -31.031 -9.008 1 96.25 288 ARG B O 1
ATOM 4403 N N . LEU B 1 289 ? -17.125 -32.031 -7.879 1 96.12 289 LEU B N 1
ATOM 4404 C CA . LEU B 1 289 ? -16.891 -33.062 -8.867 1 96.12 289 LEU B CA 1
ATOM 4405 C C . LEU B 1 289 ? -18.094 -34.031 -8.938 1 96.12 289 LEU B C 1
ATOM 4407 O O . LEU B 1 289 ? -18.344 -34.625 -9.977 1 96.12 289 LEU B O 1
ATOM 4411 N N . GLN B 1 290 ? -18.812 -34.094 -7.855 1 92.75 290 GLN B N 1
ATOM 4412 C CA . GLN B 1 290 ? -19.984 -34.969 -7.809 1 92.75 290 GLN B CA 1
ATOM 4413 C C . GLN B 1 290 ? -21.203 -34.312 -8.438 1 92.75 290 GLN B C 1
ATOM 4415 O O . GLN B 1 290 ? -22.109 -35 -8.906 1 92.75 290 GLN B O 1
ATOM 4420 N N . THR B 1 291 ? -21.359 -33 -8.273 1 77.62 291 THR B N 1
ATOM 4421 C CA . THR B 1 291 ? -22.5 -32.312 -8.828 1 77.62 291 THR B CA 1
ATOM 4422 C C . THR B 1 291 ? -22.469 -32.344 -10.352 1 77.62 291 THR B C 1
ATOM 4424 O O . THR B 1 291 ? -23.516 -32.219 -11.008 1 77.62 291 THR B O 1
ATOM 4427 N N . LYS B 1 292 ? -21.406 -32.219 -11.039 1 63.47 292 LYS B N 1
ATOM 4428 C CA . LYS B 1 292 ? -21.297 -32.219 -12.5 1 63.47 292 LYS B CA 1
ATOM 4429 C C . LYS B 1 292 ? -21.594 -33.594 -13.062 1 63.47 292 LYS B C 1
ATOM 4431 O O . LYS B 1 292 ? -21.547 -33.812 -14.281 1 63.47 292 LYS B O 1
ATOM 4436 N N . LYS B 1 293 ? -21.844 -34.812 -12.117 1 45.47 293 LYS B N 1
ATOM 4437 C CA . LYS B 1 293 ? -22.344 -36.062 -12.617 1 45.47 293 LYS B CA 1
ATOM 4438 C C . LYS B 1 293 ? -23.859 -36.031 -12.781 1 45.47 293 LYS B C 1
ATOM 4440 O O . LYS B 1 293 ? -24.578 -35.531 -11.922 1 45.47 293 LYS B O 1
#

Radius of gyration: 28.47 Å; Cα contacts (8 Å, |Δi|>4): 1464; chains: 2; bounding box: 46×89×62 Å

pLDDT: mean 96.55, std 4.47, range [45.16, 98.94]